Protein AF-0000000083614217 (afdb_homodimer)

pLDDT: mean 90.13, std 19.85, range [20.89, 98.94]

Sequence (734 aa):
MIKRTLIGIISTISIAALFMFIQVQDNTVQGKTKENEKLQFNENGKYKIVQFNDTQDDEEIDPRTIELMNAVLDEQQPDLVIVNGDVINGDMETAEEVKQAMDNVIQPMEERGIHWAVTFGNHDEDHTEKTGIDEEDMLNYYMSFEHNVNKADSKDITGTGNANVAIKNSKGNAPAFNVWLFDSGRYAPEEIAGQDFEGYHTWDWIKQDQIQWYTETSEKLEQTAGYKVPSLAFMHIPLPEFEYMWYGSPYGGTEESHQLAVERHNITGERNECICTGPFNSGLFSAMLDRGDVKGVFSGHDHINTFVGNYYGIMLGYAGSTGFGTYGLGGEEDHKLRGARVFHLDENAEGVVVDTEMVFAKDYGIQMIKRTLIGIISTISIAALFMFIQVQDNTVQGKTKENEKLQFNENGKYKIVQFNDTQDDEEIDPRTIELMNAVLDEQQPDLVIVNGDVINGDMETAEEVKQAMDNVIQPMEERGIHWAVTFGNHDEDHTEKTGIDEEDMLNYYMSFEHNVNKADSKDITGTGNANVAIKNSKGNAPAFNVWLFDSGRYAPEEIAGQDFEGYHTWDWIKQDQIQWYTETSEKLEQTAGYKVPSLAFMHIPLPEFEYMWYGSPYGGTEESHQLAVERHNITGERNECICTGPFNSGLFSAMLDRGDVKGVFSGHDHINTFVGNYYGIMLGYAGSTGFGTYGLGGEEDHKLRGARVFHLDENAEGVVVDTEMVFAKDYGIQ

Foldseek 3Di:
DPPPDPPPPPPPPPPPPPPPPPPPPPPPLWQPQPPPPAAAQALQQKFKEWEAEQLAEWLPADVLLLVQLLVCCVVVVGQEYEYFENQYAQPDQEPVRLVSSNCSRCVSCLVSLHAYEYEYEQGNCNNCVRHVAGQQNVRSVQSHGHRYDFGADDPPAPDTRFDKGFHYYNPDRQGQEMETEDHQAHWADQDDPPHGQVVAFTTGGHAPSSLVVVLVVQVVSCVRRVHRHAYEYGHAQFALVVQCLQQVHSPDHDPVSNVVSCVVWVKDWDDDDDSRHHRDGNCSVVSCVVSVRYQEYEYHNDQETAMWTHDPRYIYGYQHHSHPVDFAPDDPCGQVRHWMKMWMWGSVDVSIDIDMDTDGSVVVVRD/DPDDDPPPPPPPPPPPPPPPPPPPPPPVPWQPQPPPPFAAQALQQKFKEWEAEQLAEWLPADVLLLVQLLVCCVVVVGQEYEYFENQYAQPDQEPVRLVSSNCSRCVSCLVSLHAYEYEYEQGNCNNCVRHVAGPQNVRSVQSNGHRYDFGADDPPAPDTRFDKGFHYYNPDRQGQEMETGDHQAHWADQDDPPHGQVVAFTTGGHAPSSLVVVLVVQVVSCVRRVHRHAYEYGHAQFALVVQCLQQVHSPDHDPVSNVVSCVVWVKDWDDDDDSRHHRDGNCSVVSCVVSVRYQEYEYHNDQETAMWTHDPRYIYGYQHHSHPVDFAPDDPCGQVRHWMKMWMWGSVDVSIDIDMDTDGSVVVVRD

Nearest PDB structures (foldseek):
  2nxf-assembly1_A  TM=5.587E-01  e=1.194E-08  Danio rerio
  7dog-assembly1_B  TM=5.500E-01  e=2.147E-07  Staphylococcus aureus subsp. aureus Mu50
  7omi-assembly2_BBB  TM=3.615E-01  e=1.766E-02  Bacteroides salyersiae
  4ep4-assembly1_B  TM=6.302E-01  e=6.158E-01  Thermus thermophilus HB8
  3bww-assembly1_A  TM=5.606E-01  e=7.377E-01  Histophilus somni 129PT

InterPro domains:
  IPR004843 Calcineurin-like, phosphoesterase domain [PF00149] (48-304)
  IPR029052 Metallo-dependent phosphatase-like [G3DSA:3.60.21.10] (46-352)
  IPR029052 Metallo-dependent phosphatase-like [SSF56300] (44-353)

Organism: NCBI:txid2304605

Structure (mmCIF, N/CA/C/O backbone):
data_AF-0000000083614217-model_v1
#
loop_
_entity.id
_entity.type
_entity.pdbx_description
1 polymer Phosphoesterase
#
loop_
_atom_site.group_PDB
_atom_site.id
_atom_site.type_symbol
_atom_site.label_atom_id
_atom_site.label_alt_id
_atom_site.label_comp_id
_atom_site.label_asym_id
_atom_site.label_entity_id
_atom_site.label_seq_id
_atom_site.pdbx_PDB_ins_code
_atom_site.Cartn_x
_atom_site.Cartn_y
_atom_site.Cartn_z
_atom_site.occupancy
_atom_site.B_iso_or_equiv
_atom_site.auth_seq_id
_atom_site.auth_comp_id
_atom_site.auth_asym_id
_atom_site.auth_atom_id
_atom_site.pdbx_PDB_model_num
ATOM 1 N N . MET A 1 1 ? 29.281 49.812 -70.75 1 25.52 1 MET A N 1
ATOM 2 C CA . MET A 1 1 ? 29.391 49.312 -69.375 1 25.52 1 MET A CA 1
ATOM 3 C C . MET A 1 1 ? 28.047 48.781 -68.875 1 25.52 1 MET A C 1
ATOM 5 O O . MET A 1 1 ? 27.109 49.531 -68.625 1 25.52 1 MET A O 1
ATOM 9 N N . ILE A 1 2 ? 27.688 47.438 -69.312 1 20.89 2 ILE A N 1
ATOM 10 C CA . ILE A 1 2 ? 26.484 46.625 -69.5 1 20.89 2 ILE A CA 1
ATOM 11 C C . ILE A 1 2 ? 25.891 46.25 -68.125 1 20.89 2 ILE A C 1
ATOM 13 O O . ILE A 1 2 ? 26.562 45.594 -67.312 1 20.89 2 ILE A O 1
ATOM 17 N N . LYS A 1 3 ? 24.891 47 -67.625 1 25.97 3 LYS A N 1
ATOM 18 C CA . LYS A 1 3 ? 23.984 47.031 -66.438 1 25.97 3 LYS A CA 1
ATOM 19 C C . LYS A 1 3 ? 23.219 45.719 -66.312 1 25.97 3 LYS A C 1
ATOM 21 O O . LYS A 1 3 ? 22.031 45.625 -66.625 1 25.97 3 LYS A O 1
ATOM 26 N N . ARG A 1 4 ? 23.828 44.5 -66.938 1 25.45 4 ARG A N 1
ATOM 27 C CA . ARG A 1 4 ? 22.953 43.344 -67.062 1 25.45 4 ARG A CA 1
ATOM 28 C C . ARG A 1 4 ? 22.328 42.969 -65.75 1 25.45 4 ARG A C 1
ATOM 30 O O . ARG A 1 4 ? 22.984 43.062 -64.688 1 25.45 4 ARG A O 1
ATOM 37 N N . THR A 1 5 ? 20.984 42.875 -65.625 1 24.3 5 THR A N 1
ATOM 38 C CA . THR A 1 5 ? 19.812 42.625 -64.812 1 24.3 5 THR A CA 1
ATOM 39 C C . THR A 1 5 ? 19.859 41.219 -64.188 1 24.3 5 THR A C 1
ATOM 41 O O . THR A 1 5 ? 19.766 40.25 -64.938 1 24.3 5 THR A O 1
ATOM 44 N N . LEU A 1 6 ? 20.812 40.812 -63.312 1 27.02 6 LEU A N 1
ATOM 45 C CA . LEU A 1 6 ? 20.953 39.469 -62.75 1 27.02 6 LEU A CA 1
ATOM 46 C C . LEU A 1 6 ? 19.688 39.062 -62 1 27.02 6 LEU A C 1
ATOM 48 O O . LEU A 1 6 ? 19.328 39.688 -61 1 27.02 6 LEU A O 1
ATOM 52 N N . ILE A 1 7 ? 18.594 38.781 -62.781 1 27.42 7 ILE A N 1
ATOM 53 C CA . ILE A 1 7 ? 17.344 38.281 -62.219 1 27.42 7 ILE A CA 1
ATOM 54 C C . ILE A 1 7 ? 17.625 37.062 -61.344 1 27.42 7 ILE A C 1
ATOM 56 O O . ILE A 1 7 ? 18.156 36.062 -61.844 1 27.42 7 ILE A O 1
ATOM 60 N N . GLY A 1 8 ? 18.031 37.188 -60.062 1 27.59 8 GLY A N 1
ATOM 61 C CA . GLY A 1 8 ? 18.266 36.156 -59.094 1 27.59 8 GLY A CA 1
ATOM 62 C C . GLY A 1 8 ? 17.109 35.188 -58.938 1 27.59 8 GLY A C 1
ATOM 63 O O . GLY A 1 8 ? 15.977 35.594 -58.656 1 27.59 8 GLY A O 1
ATOM 64 N N . ILE A 1 9 ? 16.969 34.125 -59.812 1 29.28 9 ILE A N 1
ATOM 65 C CA . ILE A 1 9 ? 15.992 33.062 -59.812 1 29.28 9 ILE A CA 1
ATOM 66 C C . ILE A 1 9 ? 15.984 32.406 -58.438 1 29.28 9 ILE A C 1
ATOM 68 O O . ILE A 1 9 ? 17 31.875 -57.969 1 29.28 9 ILE A O 1
ATOM 72 N N . ILE A 1 10 ? 15.25 32.906 -57.438 1 30.47 10 ILE A N 1
ATOM 73 C CA . ILE A 1 10 ? 15.031 32.344 -56.125 1 30.47 10 ILE A CA 1
ATOM 74 C C . ILE A 1 10 ? 14.359 30.969 -56.25 1 30.47 10 ILE A C 1
ATOM 76 O O . ILE A 1 10 ? 13.242 30.875 -56.781 1 30.47 10 ILE A O 1
ATOM 80 N N . SER A 1 11 ? 15.133 29.938 -56.75 1 28.14 11 SER A N 1
ATOM 81 C CA . SER A 1 11 ? 14.594 28.594 -56.812 1 28.14 11 SER A CA 1
ATOM 82 C C . SER A 1 11 ? 14.023 28.141 -55.469 1 28.14 11 SER A C 1
ATOM 84 O O . SER A 1 11 ? 14.664 28.297 -54.438 1 28.14 11 SER A O 1
ATOM 86 N N . THR A 1 12 ? 12.719 28.266 -55.312 1 31.09 12 THR A N 1
ATOM 87 C CA . THR A 1 12 ? 11.922 27.734 -54.188 1 31.09 12 THR A CA 1
ATOM 88 C C . THR A 1 12 ? 12.172 26.234 -54.031 1 31.09 12 THR A C 1
ATOM 90 O O . THR A 1 12 ? 11.883 25.438 -54.906 1 31.09 12 THR A O 1
ATOM 93 N N . ILE A 1 13 ? 13.32 25.797 -53.5 1 31.16 13 ILE A N 1
ATOM 94 C CA . ILE A 1 13 ? 13.555 24.406 -53.125 1 31.16 13 ILE A CA 1
ATOM 95 C C . ILE A 1 13 ? 12.43 23.922 -52.219 1 31.16 13 ILE A C 1
ATOM 97 O O . ILE A 1 13 ? 12.219 24.469 -51.125 1 31.16 13 ILE A O 1
ATOM 101 N N . SER A 1 14 ? 11.305 23.547 -52.781 1 28.27 14 SER A N 1
ATOM 102 C CA . SER A 1 14 ? 10.273 22.844 -52.031 1 28.27 14 SER A CA 1
ATOM 103 C C . SER A 1 14 ? 10.852 21.641 -51.312 1 28.27 14 SER A C 1
ATOM 105 O O . SER A 1 14 ? 11.438 20.75 -51.938 1 28.27 14 SER A O 1
ATOM 107 N N . ILE A 1 15 ? 11.375 21.781 -50.125 1 31.44 15 ILE A N 1
ATOM 108 C CA . ILE A 1 15 ? 11.781 20.719 -49.219 1 31.44 15 ILE A CA 1
ATOM 109 C C . ILE A 1 15 ? 10.633 19.719 -49.062 1 31.44 15 ILE A C 1
ATOM 111 O O . ILE A 1 15 ? 9.578 20.047 -48.531 1 31.44 15 ILE A O 1
ATOM 115 N N . ALA A 1 16 ? 10.336 18.906 -50.094 1 30.58 16 ALA A N 1
ATOM 116 C CA . ALA A 1 16 ? 9.5 17.734 -49.875 1 30.58 16 ALA A CA 1
ATOM 117 C C . ALA A 1 16 ? 9.984 16.953 -48.656 1 30.58 16 ALA A C 1
ATOM 119 O O . ALA A 1 16 ? 11.094 16.422 -48.656 1 30.58 16 ALA A O 1
ATOM 120 N N . ALA A 1 17 ? 9.68 17.422 -47.469 1 29.47 17 ALA A N 1
ATOM 121 C CA . ALA A 1 17 ? 9.812 16.641 -46.25 1 29.47 17 ALA A CA 1
ATOM 122 C C . ALA A 1 17 ? 9.266 15.227 -46.438 1 29.47 17 ALA A C 1
ATOM 124 O O . ALA A 1 17 ? 8.055 15.047 -46.625 1 29.47 17 ALA A O 1
ATOM 125 N N . LEU A 1 18 ? 9.992 14.383 -47.125 1 30.25 18 LEU A N 1
ATOM 126 C CA . LEU A 1 18 ? 9.711 12.953 -47.031 1 30.25 18 LEU A CA 1
ATOM 127 C C . LEU A 1 18 ? 9.5 12.539 -45.594 1 30.25 18 LEU A C 1
ATOM 129 O O . LEU A 1 18 ? 10.422 12.609 -44.781 1 30.25 18 LEU A O 1
ATOM 133 N N . PHE A 1 19 ? 8.328 12.82 -45.094 1 31.75 19 PHE A N 1
ATOM 134 C CA . PHE A 1 19 ? 7.871 12.133 -43.875 1 31.75 19 PHE A CA 1
ATOM 135 C C . PHE A 1 19 ? 8.078 10.625 -44 1 31.75 19 PHE A C 1
ATOM 137 O O . PHE A 1 19 ? 7.348 9.953 -44.75 1 31.75 19 PHE A O 1
ATOM 144 N N . MET A 1 20 ? 9.352 10.211 -44.062 1 29.11 20 MET A N 1
ATOM 145 C CA . MET A 1 20 ? 9.539 8.781 -43.812 1 29.11 20 MET A CA 1
ATOM 146 C C . MET A 1 20 ? 8.758 8.336 -42.594 1 29.11 20 MET A C 1
ATOM 148 O O . MET A 1 20 ? 9.078 8.727 -41.469 1 29.11 20 MET A O 1
ATOM 152 N N . PHE A 1 21 ? 7.492 8.07 -42.781 1 30.77 21 PHE A N 1
ATOM 153 C CA . PHE A 1 21 ? 6.766 7.242 -41.812 1 30.77 21 PHE A CA 1
ATOM 154 C C . PHE A 1 21 ? 7.586 6.016 -41.438 1 30.77 21 PHE A C 1
ATOM 156 O O . PHE A 1 21 ? 7.781 5.113 -42.25 1 30.77 21 PHE A O 1
ATOM 163 N N . ILE A 1 22 ? 8.625 6.203 -40.688 1 30.98 22 ILE A N 1
ATOM 164 C CA . ILE A 1 22 ? 9.164 5.02 -40.031 1 30.98 22 ILE A CA 1
ATOM 165 C C . ILE A 1 22 ? 8.031 4.23 -39.375 1 30.98 22 ILE A C 1
ATOM 167 O O . ILE A 1 22 ? 7.395 4.707 -38.438 1 30.98 22 ILE A O 1
ATOM 171 N N . GLN A 1 23 ? 7.363 3.445 -40.188 1 27.12 23 GLN A N 1
ATOM 172 C CA . GLN A 1 23 ? 6.582 2.369 -39.562 1 27.12 23 GLN A CA 1
ATOM 173 C C . GLN A 1 23 ? 7.395 1.626 -38.5 1 27.12 23 GLN A C 1
ATOM 175 O O . GLN A 1 23 ? 8.344 0.91 -38.844 1 27.12 23 GLN A O 1
ATOM 180 N N . VAL A 1 24 ? 7.539 2.217 -37.406 1 32.12 24 VAL A N 1
ATOM 181 C CA . VAL A 1 24 ? 7.961 1.354 -36.281 1 32.12 24 VAL A CA 1
ATOM 182 C C . VAL A 1 24 ? 7.137 0.068 -36.312 1 32.12 24 VAL A C 1
ATOM 184 O O . VAL A 1 24 ? 5.922 0.1 -36.094 1 32.12 24 VAL A O 1
ATOM 187 N N . GLN A 1 25 ? 7.574 -0.833 -37.188 1 27.75 25 GLN A N 1
ATOM 188 C CA . GLN A 1 25 ? 7.023 -2.176 -37.031 1 27.75 25 GLN A CA 1
ATOM 189 C C . GLN A 1 25 ? 7.07 -2.627 -35.562 1 27.75 25 GLN A C 1
ATOM 191 O O . GLN A 1 25 ? 8.148 -2.773 -35 1 27.75 25 GLN A O 1
ATOM 196 N N . ASP A 1 26 ? 6.125 -2.191 -34.812 1 30.48 26 ASP A N 1
ATOM 197 C CA . ASP A 1 26 ? 5.902 -2.807 -33.531 1 30.48 26 ASP A CA 1
ATOM 198 C C . ASP A 1 26 ? 5.934 -4.332 -33.625 1 30.48 26 ASP A C 1
ATOM 200 O O . ASP A 1 26 ? 5 -4.945 -34.156 1 30.48 26 ASP A O 1
ATOM 204 N N . ASN A 1 27 ? 7.082 -4.859 -33.969 1 31.89 27 ASN A N 1
ATOM 205 C CA . ASN A 1 27 ? 7.289 -6.301 -33.906 1 31.89 27 ASN A CA 1
ATOM 206 C C . ASN A 1 27 ? 6.82 -6.887 -32.594 1 31.89 27 ASN A C 1
ATOM 208 O O . ASN A 1 27 ? 7.641 -7.23 -31.734 1 31.89 27 ASN A O 1
ATOM 212 N N . THR A 1 28 ? 5.883 -6.336 -31.938 1 34.38 28 THR A N 1
ATOM 213 C CA . THR A 1 28 ? 5.395 -7.027 -30.75 1 34.38 28 THR A CA 1
ATOM 214 C C . THR A 1 28 ? 4.883 -8.422 -31.109 1 34.38 28 THR A C 1
ATOM 216 O O . THR A 1 28 ? 3.994 -8.562 -31.953 1 34.38 28 THR A O 1
ATOM 219 N N . VAL A 1 29 ? 5.723 -9.469 -30.969 1 35.03 29 VAL A N 1
ATOM 220 C CA . VAL A 1 29 ? 5.316 -10.859 -31.141 1 35.03 29 VAL A CA 1
ATOM 221 C C . VAL A 1 29 ? 3.953 -11.078 -30.484 1 35.03 29 VAL A C 1
ATOM 223 O O . VAL A 1 29 ? 3.764 -10.773 -29.297 1 35.03 29 VAL A O 1
ATOM 226 N N . GLN A 1 30 ? 2.881 -11.016 -31.203 1 41.16 30 GLN A N 1
ATOM 227 C CA . GLN A 1 30 ? 1.583 -11.469 -30.719 1 41.16 30 GLN A CA 1
ATOM 228 C C . GLN A 1 30 ? 1.585 -12.969 -30.453 1 41.16 30 GLN A C 1
ATOM 230 O O . GLN A 1 30 ? 2.184 -13.734 -31.219 1 41.16 30 GLN A O 1
ATOM 235 N N . GLY A 1 31 ? 1.601 -13.383 -29.281 1 43.53 31 GLY A N 1
ATOM 236 C CA . GLY A 1 31 ? 1.462 -14.805 -29.047 1 43.53 31 GLY A CA 1
ATOM 237 C C . GLY A 1 31 ? 0.616 -15.508 -30.094 1 43.53 31 GLY A C 1
ATOM 238 O O . GLY A 1 31 ? -0.284 -14.906 -30.672 1 43.53 31 GLY A O 1
ATOM 239 N N . LYS A 1 32 ? 1.201 -16.469 -30.734 1 44.12 32 LYS A N 1
ATOM 240 C CA . LYS A 1 32 ? 0.489 -17.281 -31.719 1 44.12 32 LYS A CA 1
ATOM 241 C C . LYS A 1 32 ? -0.855 -17.75 -31.156 1 44.12 32 LYS A C 1
ATOM 243 O O . LYS A 1 32 ? -1.496 -18.641 -31.734 1 44.12 32 LYS A O 1
ATOM 248 N N . THR A 1 33 ? -1.055 -17.406 -29.844 1 44.03 33 THR A N 1
ATOM 249 C CA . THR A 1 33 ? -2.379 -17.938 -29.531 1 44.03 33 THR A CA 1
ATOM 250 C C . THR A 1 33 ? -3.375 -17.578 -30.625 1 44.03 33 THR A C 1
ATOM 252 O O . THR A 1 33 ? -3.473 -16.422 -31.047 1 44.03 33 THR A O 1
ATOM 255 N N . LYS A 1 34 ? -3.6 -18.438 -31.422 1 40.62 34 LYS A N 1
ATOM 256 C CA . LYS A 1 34 ? -4.809 -18.281 -32.219 1 40.62 34 LYS A CA 1
ATOM 257 C C . LYS A 1 34 ? -5.832 -17.406 -31.5 1 40.62 34 LYS A C 1
ATOM 259 O O . LYS A 1 34 ? -6.102 -17.609 -30.312 1 40.62 34 LYS A O 1
ATOM 264 N N . GLU A 1 35 ? -5.895 -16.281 -31.75 1 42.44 35 GLU A N 1
ATOM 265 C CA . GLU A 1 35 ? -6.805 -15.258 -31.234 1 42.44 35 GLU A CA 1
ATOM 266 C C . GLU A 1 35 ? -7.922 -15.898 -30.406 1 42.44 35 GLU A C 1
ATOM 268 O O . GLU A 1 35 ? -8.344 -15.344 -29.391 1 42.44 35 GLU A O 1
ATOM 273 N N . ASN A 1 36 ? -8.695 -16.938 -31 1 42.91 36 ASN A N 1
ATOM 274 C CA . ASN A 1 36 ? -10.109 -17.25 -30.797 1 42.91 36 ASN A CA 1
ATOM 275 C C . ASN A 1 36 ? -10.32 -18.219 -29.641 1 42.91 36 ASN A C 1
ATOM 277 O O . ASN A 1 36 ? -11.445 -18.625 -29.359 1 42.91 36 ASN A O 1
ATOM 281 N N . GLU A 1 37 ? -9.352 -19.141 -29.312 1 55.16 37 GLU A N 1
ATOM 282 C CA . GLU A 1 37 ? -10.008 -20.094 -28.422 1 55.16 37 GLU A CA 1
ATOM 283 C C . GLU A 1 37 ? -10.242 -19.5 -27.047 1 55.16 37 GLU A C 1
ATOM 285 O O . GLU A 1 37 ? -9.289 -19.203 -26.312 1 55.16 37 GLU A O 1
ATOM 290 N N . LYS A 1 38 ? -11.422 -18.734 -26.812 1 74.31 38 LYS A N 1
ATOM 291 C CA . LYS A 1 38 ? -12.016 -17.938 -25.75 1 74.31 38 LYS A CA 1
ATOM 292 C C . LYS A 1 38 ? -12.32 -18.781 -24.531 1 74.31 38 LYS A C 1
ATOM 294 O O . LYS A 1 38 ? -12.93 -19.859 -24.641 1 74.31 38 LYS A O 1
ATOM 299 N N . LEU A 1 39 ? -11.445 -18.672 -23.5 1 94.62 39 LEU A N 1
ATOM 300 C CA . LEU A 1 39 ? -11.766 -19.297 -22.219 1 94.62 39 LEU A CA 1
ATOM 301 C C . LEU A 1 39 ? -13.227 -19.047 -21.844 1 94.62 39 LEU A C 1
ATOM 303 O O . LEU A 1 39 ? -13.695 -17.906 -21.891 1 94.62 39 LEU A O 1
ATOM 307 N N . GLN A 1 40 ? -13.859 -20.219 -21.625 1 96.19 40 GLN A N 1
ATOM 308 C CA . GLN A 1 40 ? -15.297 -20.109 -21.391 1 96.19 40 GLN A CA 1
ATOM 309 C C . GLN A 1 40 ? -15.781 -21.156 -20.406 1 96.19 40 GLN A C 1
ATOM 311 O O . GLN A 1 40 ? -15.352 -22.312 -20.453 1 96.19 40 GLN A O 1
ATOM 316 N N . PHE A 1 41 ? -16.688 -20.688 -19.562 1 97.31 41 PHE A N 1
ATOM 317 C CA . PHE A 1 41 ? -17.344 -21.672 -18.703 1 97.31 41 PHE A CA 1
ATOM 318 C C . PHE A 1 41 ? -18.047 -22.734 -19.547 1 97.31 41 PHE A C 1
ATOM 320 O O . PHE A 1 41 ? -18.562 -22.453 -20.625 1 97.31 41 PHE A O 1
ATOM 327 N N . ASN A 1 42 ? -18.125 -23.938 -18.984 1 95.88 42 ASN A N 1
ATOM 328 C CA . ASN A 1 42 ? -18.812 -24.984 -19.734 1 95.88 42 ASN A CA 1
ATOM 329 C C . ASN A 1 42 ? -20.328 -24.828 -19.672 1 95.88 42 ASN A C 1
ATOM 331 O O . ASN A 1 42 ? -20.828 -23.891 -19.047 1 95.88 42 ASN A O 1
ATOM 335 N N . GLU A 1 43 ? -20.969 -25.719 -20.281 1 94.94 43 GLU A N 1
ATOM 336 C CA . GLU A 1 43 ? -22.406 -25.594 -20.453 1 94.94 43 GLU A CA 1
ATOM 337 C C . GLU A 1 43 ? -23.141 -25.625 -19.109 1 94.94 43 GLU A C 1
ATOM 339 O O . GLU A 1 43 ? -24.234 -25.078 -18.984 1 94.94 43 GLU A O 1
ATOM 344 N N . ASN A 1 44 ? -22.516 -26.203 -18.094 1 95.94 44 ASN A N 1
ATOM 345 C CA . ASN A 1 44 ? -23.109 -26.297 -16.766 1 95.94 44 ASN A CA 1
ATOM 346 C C . ASN A 1 44 ? -22.734 -25.109 -15.883 1 95.94 44 ASN A C 1
ATOM 348 O O . ASN A 1 44 ? -23.094 -25.047 -14.711 1 95.94 44 ASN A O 1
ATOM 352 N N . GLY A 1 45 ? -21.953 -24.203 -16.469 1 96.75 45 GLY A N 1
ATOM 353 C CA . GLY A 1 45 ? -21.531 -23.016 -15.734 1 96.75 45 GLY A CA 1
ATOM 354 C C . GLY A 1 45 ? -20.375 -23.281 -14.789 1 96.75 45 GLY A C 1
ATOM 355 O O . GLY A 1 45 ? -20.203 -22.562 -13.797 1 96.75 45 GLY A O 1
ATOM 356 N N . LYS A 1 46 ? -19.641 -24.312 -15.031 1 97.56 46 LYS A N 1
ATOM 357 C CA . LYS A 1 46 ? -18.5 -24.672 -14.18 1 97.56 46 LYS A CA 1
ATOM 358 C C . LYS A 1 46 ? -17.172 -24.406 -14.875 1 97.56 46 LYS A C 1
ATOM 360 O O . LYS A 1 46 ? -17.109 -24.406 -16.109 1 97.56 46 LYS A O 1
ATOM 365 N N . TYR A 1 47 ? -16.219 -24.125 -14.172 1 98 47 TYR A N 1
ATOM 366 C CA . TYR A 1 47 ? -14.852 -23.906 -14.648 1 98 47 TYR A CA 1
ATOM 367 C C . TYR A 1 47 ? -13.836 -24.297 -13.586 1 98 47 TYR A C 1
ATOM 369 O O . TYR A 1 47 ? -14.031 -24.047 -12.398 1 98 47 TYR A O 1
ATOM 377 N N . LYS A 1 48 ? -12.836 -24.984 -13.977 1 98.5 48 LYS A N 1
ATOM 378 C CA . LYS A 1 48 ? -11.836 -25.469 -13.016 1 98.5 48 LYS A CA 1
ATOM 379 C C . LYS A 1 48 ? -10.445 -24.953 -13.375 1 98.5 48 LYS A C 1
ATOM 381 O O . LYS A 1 48 ? -10.023 -25.047 -14.523 1 98.5 48 LYS A O 1
ATOM 386 N N . ILE A 1 49 ? -9.75 -24.375 -12.328 1 98.75 49 ILE A N 1
ATOM 387 C CA . ILE A 1 49 ? -8.383 -23.906 -12.477 1 98.75 49 ILE A CA 1
ATOM 388 C C . ILE A 1 49 ? -7.453 -24.688 -11.555 1 98.75 49 ILE A C 1
ATOM 390 O O . ILE A 1 49 ? -7.812 -25 -10.414 1 98.75 49 ILE A O 1
ATOM 394 N N . VAL A 1 50 ? -6.289 -25.047 -12.047 1 98.88 50 VAL A N 1
ATOM 395 C CA . VAL A 1 50 ? -5.258 -25.656 -11.211 1 98.88 50 VAL A CA 1
ATOM 396 C C . VAL A 1 50 ? -4.027 -24.734 -11.172 1 98.88 50 VAL A C 1
ATOM 398 O O . VAL A 1 50 ? -3.619 -24.188 -12.195 1 98.88 50 VAL A O 1
ATOM 401 N N . GLN A 1 51 ? -3.512 -24.547 -10 1 98.94 51 GLN A N 1
ATOM 402 C CA . GLN A 1 51 ? -2.266 -23.828 -9.797 1 98.94 51 GLN A CA 1
ATOM 403 C C . GLN A 1 51 ? -1.114 -24.781 -9.492 1 98.94 51 GLN A C 1
ATOM 405 O O . GLN A 1 51 ? -1.196 -25.578 -8.555 1 98.94 51 GLN A O 1
ATOM 410 N N . PHE A 1 52 ? -0.096 -24.719 -10.297 1 98.88 52 PHE A N 1
ATOM 411 C CA . PHE A 1 52 ? 1.226 -25.25 -9.969 1 98.88 52 PHE A CA 1
ATOM 412 C C . PHE A 1 52 ? 2.201 -24.109 -9.695 1 98.88 52 PHE A C 1
ATOM 414 O O . PHE A 1 52 ? 2.064 -23.016 -10.25 1 98.88 52 PHE A O 1
ATOM 421 N N . ASN A 1 53 ? 3.135 -24.281 -8.805 1 98.44 53 ASN A N 1
ATOM 422 C CA . ASN A 1 53 ? 4.203 -23.312 -8.617 1 98.44 53 ASN A CA 1
ATOM 423 C C . ASN A 1 53 ? 5.469 -23.969 -8.07 1 98.44 53 ASN A C 1
ATOM 425 O O . ASN A 1 53 ? 5.422 -25.078 -7.566 1 98.44 53 ASN A O 1
ATOM 429 N N . ASP A 1 54 ? 6.598 -23.312 -8.289 1 98.75 54 ASP A N 1
ATOM 430 C CA . ASP A 1 54 ? 7.887 -23.703 -7.73 1 98.75 54 ASP A CA 1
ATOM 431 C C . ASP A 1 54 ? 8.297 -25.094 -8.188 1 98.75 54 ASP A C 1
ATOM 433 O O . ASP A 1 54 ? 8.742 -25.922 -7.387 1 98.75 54 ASP A O 1
ATOM 437 N N . THR A 1 55 ? 7.922 -25.359 -9.453 1 98.75 55 THR A N 1
ATOM 438 C CA . THR A 1 55 ? 8.555 -26.531 -10.055 1 98.75 55 THR A CA 1
ATOM 439 C C . THR A 1 55 ? 10.078 -26.406 -10.008 1 98.75 55 THR A C 1
ATOM 441 O O . THR A 1 55 ? 10.773 -27.344 -9.648 1 98.75 55 THR A O 1
ATOM 444 N N . GLN A 1 56 ? 10.633 -25.266 -10.344 1 98.06 56 GLN A N 1
ATOM 445 C CA . GLN A 1 56 ? 11.938 -24.703 -10.016 1 98.06 56 GLN A CA 1
ATOM 446 C C . GLN A 1 56 ? 13.047 -25.734 -10.18 1 98.06 56 GLN A C 1
ATOM 448 O O . GLN A 1 56 ? 13.797 -26 -9.242 1 98.06 56 GLN A O 1
ATOM 453 N N . ASP A 1 57 ? 13.195 -26.234 -11.32 1 97.81 57 ASP A N 1
ATOM 454 C CA . ASP A 1 57 ? 14.25 -27.188 -11.648 1 97.81 57 ASP A CA 1
ATOM 455 C C . ASP A 1 57 ? 14.898 -26.859 -12.992 1 97.81 57 ASP A C 1
ATOM 457 O O . ASP A 1 57 ? 14.539 -25.859 -13.625 1 97.81 57 ASP A O 1
ATOM 461 N N . ASP A 1 58 ? 15.922 -27.641 -13.383 1 97.94 58 ASP A N 1
ATOM 462 C CA . ASP A 1 58 ? 16.656 -27.406 -14.625 1 97.94 58 ASP A CA 1
ATOM 463 C C . ASP A 1 58 ? 16.25 -28.391 -15.711 1 97.94 58 ASP A C 1
ATOM 465 O O . ASP A 1 58 ? 15.133 -28.922 -15.68 1 97.94 58 ASP A O 1
ATOM 469 N N . GLU A 1 59 ? 17 -28.578 -16.75 1 97.75 59 GLU A N 1
ATOM 470 C CA . GLU A 1 59 ? 16.688 -29.422 -17.906 1 97.75 59 GLU A CA 1
ATOM 471 C C . GLU A 1 59 ? 16.531 -30.875 -17.5 1 97.75 59 GLU A C 1
ATOM 473 O O . GLU A 1 59 ? 15.891 -31.656 -18.219 1 97.75 59 GLU A O 1
ATOM 478 N N . GLU A 1 60 ? 17.172 -31.219 -16.406 1 98.06 60 GLU A N 1
ATOM 479 C CA . GLU A 1 60 ? 17.031 -32.562 -15.859 1 98.06 60 GLU A CA 1
ATOM 480 C C . GLU A 1 60 ? 16.109 -32.562 -14.648 1 98.06 60 GLU A C 1
ATOM 482 O O . GLU A 1 60 ? 16.516 -32.938 -13.547 1 98.06 60 GLU A O 1
ATOM 487 N N . ILE A 1 61 ? 14.906 -32.281 -14.859 1 98 61 ILE A N 1
ATOM 488 C CA . ILE A 1 61 ? 13.898 -32.094 -13.82 1 98 61 ILE A CA 1
ATOM 489 C C . ILE A 1 61 ? 13.664 -33.406 -13.094 1 98 61 ILE A C 1
ATOM 491 O O . ILE A 1 61 ? 13.703 -34.469 -13.703 1 98 61 ILE A O 1
ATOM 495 N N . ASP A 1 62 ? 13.453 -33.344 -11.766 1 98.31 62 ASP A N 1
ATOM 496 C CA . ASP A 1 62 ? 13.031 -34.531 -11.016 1 98.31 62 ASP A CA 1
ATOM 497 C C . ASP A 1 62 ? 11.766 -35.125 -11.609 1 98.31 62 ASP A C 1
ATOM 499 O O . ASP A 1 62 ? 10.734 -34.469 -11.688 1 98.31 62 ASP A O 1
ATOM 503 N N . PRO A 1 63 ? 11.789 -36.406 -12.023 1 98.12 63 PRO A N 1
ATOM 504 C CA . PRO A 1 63 ? 10.633 -37 -12.695 1 98.12 63 PRO A CA 1
ATOM 505 C C . PRO A 1 63 ? 9.383 -37 -11.812 1 98.12 63 PRO A C 1
ATOM 507 O O . PRO A 1 63 ? 8.258 -37.031 -12.328 1 98.12 63 PRO A O 1
ATOM 510 N N . ARG A 1 64 ? 9.5 -36.938 -10.5 1 98.62 64 ARG A N 1
ATOM 511 C CA . ARG A 1 64 ? 8.359 -36.938 -9.594 1 98.62 64 ARG A CA 1
ATOM 512 C C . ARG A 1 64 ? 7.523 -35.656 -9.773 1 98.62 64 ARG A C 1
ATOM 514 O O . ARG A 1 64 ? 6.309 -35.688 -9.562 1 98.62 64 ARG A O 1
ATOM 521 N N . THR A 1 65 ? 8.25 -34.562 -10.125 1 98.75 65 THR A N 1
ATOM 522 C CA . THR A 1 65 ? 7.531 -33.344 -10.414 1 98.75 65 THR A CA 1
ATOM 523 C C . THR A 1 65 ? 6.566 -33.531 -11.578 1 98.75 65 THR A C 1
ATOM 525 O O . THR A 1 65 ? 5.391 -33.156 -11.484 1 98.75 65 THR A O 1
ATOM 528 N N . ILE A 1 66 ? 7.027 -34.156 -12.625 1 98.69 66 ILE A N 1
ATOM 529 C CA . ILE A 1 66 ? 6.223 -34.406 -13.82 1 98.69 66 ILE A CA 1
ATOM 530 C C . ILE A 1 66 ? 5.133 -35.406 -13.516 1 98.69 66 ILE A C 1
ATOM 532 O O . ILE A 1 66 ? 3.998 -35.281 -13.977 1 98.69 66 ILE A O 1
ATOM 536 N N . GLU A 1 67 ? 5.473 -36.406 -12.727 1 98.62 67 GLU A N 1
ATOM 537 C CA . GLU A 1 67 ? 4.488 -37.406 -12.305 1 98.62 67 GLU A CA 1
ATOM 538 C C . GLU A 1 67 ? 3.334 -36.75 -11.547 1 98.62 67 GLU A C 1
ATOM 540 O O . GLU A 1 67 ? 2.168 -37.062 -11.781 1 98.62 67 GLU A O 1
ATOM 545 N N . LEU A 1 68 ? 3.662 -35.875 -10.633 1 98.69 68 LEU A N 1
ATOM 546 C CA . LEU A 1 68 ? 2.641 -35.188 -9.875 1 98.69 68 LEU A CA 1
ATOM 547 C C . LEU A 1 68 ? 1.757 -34.344 -10.797 1 98.69 68 LEU A C 1
ATOM 549 O O . LEU A 1 68 ? 0.528 -34.406 -10.695 1 98.69 68 LEU A O 1
ATOM 553 N N . MET A 1 69 ? 2.398 -33.562 -11.688 1 98.88 69 MET A N 1
ATOM 554 C CA . MET A 1 69 ? 1.619 -32.75 -12.617 1 98.88 69 MET A CA 1
ATOM 555 C C . MET A 1 69 ? 0.679 -33.625 -13.445 1 98.88 69 MET A C 1
ATOM 557 O O . MET A 1 69 ? -0.502 -33.281 -13.586 1 98.88 69 MET A O 1
ATOM 561 N N . ASN A 1 70 ? 1.198 -34.688 -13.969 1 98.81 70 ASN A N 1
ATOM 562 C CA . ASN A 1 70 ? 0.379 -35.594 -14.773 1 98.81 70 ASN A CA 1
ATOM 563 C C . ASN A 1 70 ? -0.786 -36.156 -13.969 1 98.81 70 ASN A C 1
ATOM 565 O O . ASN A 1 70 ? -1.92 -36.219 -14.445 1 98.81 70 ASN A O 1
ATOM 569 N N . ALA A 1 71 ? -0.52 -36.594 -12.758 1 98.81 71 ALA A N 1
ATOM 570 C CA . ALA A 1 71 ? -1.558 -37.156 -11.914 1 98.81 71 ALA A CA 1
ATOM 571 C C . ALA A 1 71 ? -2.664 -36.156 -11.625 1 98.81 71 ALA A C 1
ATOM 573 O O . ALA A 1 71 ? -3.85 -36.469 -11.719 1 98.81 71 ALA A O 1
ATOM 574 N N . VAL A 1 72 ? -2.27 -34.969 -11.258 1 98.81 72 VAL A N 1
ATOM 575 C CA . VAL A 1 72 ? -3.229 -33.906 -10.938 1 98.81 72 VAL A CA 1
ATOM 576 C C . VAL A 1 72 ? -4.066 -33.562 -12.172 1 98.81 72 VAL A C 1
ATOM 578 O O . VAL A 1 72 ? -5.289 -33.469 -12.086 1 98.81 72 VAL A O 1
ATOM 581 N N . LEU A 1 73 ? -3.422 -33.438 -13.312 1 98.88 73 LEU A N 1
ATOM 582 C CA . LEU A 1 73 ? -4.121 -33.062 -14.531 1 98.88 73 LEU A CA 1
ATOM 583 C C . LEU A 1 73 ? -5.07 -34.156 -14.984 1 98.88 73 LEU A C 1
ATOM 585 O O . LEU A 1 73 ? -6.164 -33.875 -15.484 1 98.88 73 LEU A O 1
ATOM 589 N N . ASP A 1 74 ? -4.664 -35.406 -14.859 1 98.75 74 ASP A N 1
ATOM 590 C CA . ASP A 1 74 ? -5.516 -36.531 -15.227 1 98.75 74 ASP A CA 1
ATOM 591 C C . ASP A 1 74 ? -6.758 -36.594 -14.336 1 98.75 74 ASP A C 1
ATOM 593 O O . ASP A 1 74 ? -7.852 -36.906 -14.812 1 98.75 74 ASP A O 1
ATOM 597 N N . GLU A 1 75 ? -6.566 -36.281 -13.102 1 98.69 75 GLU A N 1
ATOM 598 C CA . GLU A 1 75 ? -7.676 -36.375 -12.164 1 98.69 75 GLU A CA 1
ATOM 599 C C . GLU A 1 75 ? -8.594 -35.156 -12.266 1 98.69 75 GLU A C 1
ATOM 601 O O . GLU A 1 75 ? -9.82 -35.312 -12.305 1 98.69 75 GLU A O 1
ATOM 606 N N . GLN A 1 76 ? -8 -34.031 -12.281 1 98.56 76 GLN A N 1
ATOM 607 C CA . GLN A 1 76 ? -8.773 -32.812 -12.125 1 98.56 76 GLN A CA 1
ATOM 608 C C . GLN A 1 76 ? -9.328 -32.312 -13.469 1 98.56 76 GLN A C 1
ATOM 610 O O . GLN A 1 76 ? -10.352 -31.641 -13.523 1 98.56 76 GLN A O 1
ATOM 615 N N . GLN A 1 77 ? -8.625 -32.625 -14.602 1 98.38 77 GLN A N 1
ATOM 616 C CA . GLN A 1 77 ? -9.016 -32.219 -15.945 1 98.38 77 GLN A CA 1
ATOM 617 C C . GLN A 1 77 ? -9.406 -30.734 -15.969 1 98.38 77 GLN A C 1
ATOM 619 O O . GLN A 1 77 ? -10.5 -30.375 -16.406 1 98.38 77 GLN A O 1
ATOM 624 N N . PRO A 1 78 ? -8.523 -29.906 -15.562 1 98.62 78 PRO A N 1
ATOM 625 C CA . PRO A 1 78 ? -8.844 -28.469 -15.469 1 98.62 78 PRO A CA 1
ATOM 626 C C . PRO A 1 78 ? -9.047 -27.828 -16.844 1 98.62 78 PRO A C 1
ATOM 628 O O . PRO A 1 78 ? -8.609 -28.375 -17.859 1 98.62 78 PRO A O 1
ATOM 631 N N . ASP A 1 79 ? -9.75 -26.688 -16.812 1 98.06 79 ASP A N 1
ATOM 632 C CA . ASP A 1 79 ? -9.93 -25.875 -18 1 98.06 79 ASP A CA 1
ATOM 633 C C . ASP A 1 79 ? -8.742 -24.938 -18.203 1 98.06 79 ASP A C 1
ATOM 635 O O . ASP A 1 79 ? -8.461 -24.516 -19.328 1 98.06 79 ASP A O 1
ATOM 639 N N . LEU A 1 80 ? -8.086 -24.594 -17.109 1 98.38 80 LEU A N 1
ATOM 640 C CA . LEU A 1 80 ? -6.969 -23.672 -17.125 1 98.38 80 LEU A CA 1
ATOM 641 C C . LEU A 1 80 ? -5.953 -24.016 -16.047 1 98.38 80 LEU A C 1
ATOM 643 O O . LEU A 1 80 ? -6.328 -24.359 -14.922 1 98.38 80 LEU A O 1
ATOM 647 N N . VAL A 1 81 ? -4.707 -23.969 -16.406 1 98.75 81 VAL A N 1
ATOM 648 C CA . VAL A 1 81 ? -3.621 -24.141 -15.453 1 98.75 81 VAL A CA 1
ATOM 649 C C . VAL A 1 81 ? -2.816 -22.859 -15.336 1 98.75 81 VAL A C 1
ATOM 651 O O . VAL A 1 81 ? -2.496 -22.219 -16.344 1 98.75 81 VAL A O 1
ATOM 654 N N . ILE A 1 82 ? -2.555 -22.438 -14.117 1 98.75 82 ILE A N 1
ATOM 655 C CA . ILE A 1 82 ? -1.634 -21.344 -13.852 1 98.75 82 ILE A CA 1
ATOM 656 C C . ILE A 1 82 ? -0.354 -21.875 -13.219 1 98.75 82 ILE A C 1
ATOM 658 O O . ILE A 1 82 ? -0.396 -22.5 -12.148 1 98.75 82 ILE A O 1
ATOM 662 N N . VAL A 1 83 ? 0.752 -21.719 -13.859 1 98.75 83 VAL A N 1
ATOM 663 C CA . VAL A 1 83 ? 2.049 -21.984 -13.242 1 98.75 83 VAL A CA 1
ATOM 664 C C . VAL A 1 83 ? 2.6 -20.688 -12.633 1 98.75 83 VAL A C 1
ATOM 666 O O . VAL A 1 83 ? 3.07 -19.812 -13.344 1 98.75 83 VAL A O 1
ATOM 669 N N . ASN A 1 84 ? 2.602 -20.641 -11.352 1 98.25 84 ASN A N 1
ATOM 670 C CA . ASN A 1 84 ? 2.684 -19.375 -10.633 1 98.25 84 ASN A CA 1
ATOM 671 C C . ASN A 1 84 ? 4.098 -19.109 -10.125 1 98.25 84 ASN A C 1
ATOM 673 O O . ASN A 1 84 ? 4.316 -18.984 -8.922 1 98.25 84 ASN A O 1
ATOM 677 N N . GLY A 1 85 ? 5.023 -19.031 -11.055 1 98.31 85 GLY A N 1
ATOM 678 C CA . GLY A 1 85 ? 6.344 -18.5 -10.758 1 98.31 85 GLY A CA 1
ATOM 679 C C . GLY A 1 85 ? 7.332 -19.562 -10.32 1 98.31 85 GLY A C 1
ATOM 680 O O . GLY A 1 85 ? 6.934 -20.625 -9.828 1 98.31 85 GLY A O 1
ATOM 681 N N . ASP A 1 86 ? 8.633 -19.219 -10.43 1 98.62 86 ASP A N 1
ATOM 682 C CA . ASP A 1 86 ? 9.742 -20.156 -10.219 1 98.62 86 ASP A CA 1
ATOM 683 C C . ASP A 1 86 ? 9.508 -21.453 -10.969 1 98.62 86 ASP A C 1
ATOM 685 O O . ASP A 1 86 ? 9.578 -22.547 -10.383 1 98.62 86 ASP A O 1
ATOM 689 N N . VAL A 1 87 ? 9.273 -21.25 -12.25 1 98.62 87 VAL A N 1
ATOM 690 C CA . VAL A 1 87 ? 9.039 -22.375 -13.148 1 98.62 87 VAL A CA 1
ATOM 691 C C . VAL A 1 87 ? 10.336 -23.172 -13.328 1 98.62 87 VAL A C 1
ATOM 693 O O . VAL A 1 87 ? 10.312 -24.406 -13.312 1 98.62 87 VAL A O 1
ATOM 696 N N . ILE A 1 88 ? 11.383 -22.375 -13.477 1 98.62 88 ILE A N 1
ATOM 697 C CA . ILE A 1 88 ? 12.703 -22.984 -13.617 1 98.62 88 ILE A CA 1
ATOM 698 C C . ILE A 1 88 ? 13.664 -22.359 -12.609 1 98.62 88 ILE A C 1
ATOM 700 O O . ILE A 1 88 ? 13.312 -21.406 -11.906 1 98.62 88 ILE A O 1
ATOM 704 N N . ASN A 1 89 ? 14.922 -22.969 -12.461 1 97.19 89 ASN A N 1
ATOM 705 C CA . ASN A 1 89 ? 15.922 -22.391 -11.57 1 97.19 89 ASN A CA 1
ATOM 706 C C . ASN A 1 89 ? 17.094 -21.797 -12.352 1 97.19 89 ASN A C 1
ATOM 708 O O . ASN A 1 89 ? 16.953 -21.469 -13.531 1 97.19 89 ASN A O 1
ATOM 712 N N . GLY A 1 90 ? 18.188 -21.516 -11.719 1 95.44 90 GLY A N 1
ATOM 713 C CA . GLY A 1 90 ? 19.281 -20.797 -12.336 1 95.44 90 GLY A CA 1
ATOM 714 C C . GLY A 1 90 ? 20.422 -21.688 -12.781 1 95.44 90 GLY A C 1
ATOM 715 O O . GLY A 1 90 ? 21.484 -21.203 -13.164 1 95.44 90 GLY A O 1
ATOM 716 N N . ASP A 1 91 ? 20.203 -23 -12.852 1 95.75 91 ASP A N 1
ATOM 717 C CA . ASP A 1 91 ? 21.328 -23.922 -12.961 1 95.75 91 ASP A CA 1
ATOM 718 C C . ASP A 1 91 ? 21.672 -24.203 -14.422 1 95.75 91 ASP A C 1
ATOM 720 O O . ASP A 1 91 ? 22.688 -24.844 -14.711 1 95.75 91 ASP A O 1
ATOM 724 N N . MET A 1 92 ? 20.875 -23.719 -15.32 1 98 92 MET A N 1
ATOM 725 C CA . MET A 1 92 ? 21.156 -23.969 -16.734 1 98 92 MET A CA 1
ATOM 726 C C . MET A 1 92 ? 22.344 -23.156 -17.219 1 98 92 MET A C 1
ATOM 728 O O . MET A 1 92 ? 22.562 -22.031 -16.766 1 98 92 MET A O 1
ATOM 732 N N . GLU A 1 93 ? 23.078 -23.734 -18.203 1 98 93 GLU A N 1
ATOM 733 C CA . GLU A 1 93 ? 24.297 -23.094 -18.703 1 98 93 GLU A CA 1
ATOM 734 C C . GLU A 1 93 ? 24.109 -22.578 -20.125 1 98 93 GLU A C 1
ATOM 736 O O . GLU A 1 93 ? 24.875 -21.75 -20.609 1 98 93 GLU A O 1
ATOM 741 N N . THR A 1 94 ? 23.125 -23.125 -20.828 1 98.12 94 THR A N 1
ATOM 742 C CA . THR A 1 94 ? 22.922 -22.75 -22.219 1 98.12 94 THR A CA 1
ATOM 743 C C . THR A 1 94 ? 21.453 -22.422 -22.484 1 98.12 94 THR A C 1
ATOM 745 O O . THR A 1 94 ? 20.578 -22.812 -21.703 1 98.12 94 THR A O 1
ATOM 748 N N . ALA A 1 95 ? 21.281 -21.75 -23.562 1 98 95 ALA A N 1
ATOM 749 C CA . ALA A 1 95 ? 19.922 -21.422 -23.984 1 98 95 ALA A CA 1
ATOM 750 C C . ALA A 1 95 ? 19.109 -22.688 -24.234 1 98 95 ALA A C 1
ATOM 752 O O . ALA A 1 95 ? 17.906 -22.734 -23.953 1 98 95 ALA A O 1
ATOM 753 N N . GLU A 1 96 ? 19.719 -23.688 -24.797 1 98.12 96 GLU A N 1
ATOM 754 C CA . GLU A 1 96 ? 19.047 -24.953 -25.078 1 98.12 96 GLU A CA 1
ATOM 755 C C . GLU A 1 96 ? 18.578 -25.625 -23.797 1 98.12 96 GLU A C 1
ATOM 757 O O . GLU A 1 96 ? 17.484 -26.203 -23.766 1 98.12 96 GLU A O 1
ATOM 762 N N . GLU A 1 97 ? 19.359 -25.531 -22.797 1 98.56 97 GLU A N 1
ATOM 763 C CA . GLU A 1 97 ? 19 -26.109 -21.516 1 98.56 97 GLU A CA 1
ATOM 764 C C . GLU A 1 97 ? 17.812 -25.375 -20.891 1 98.56 97 GLU A C 1
ATOM 766 O O . GLU A 1 97 ? 16.938 -26 -20.281 1 98.56 97 GLU A O 1
ATOM 771 N N . VAL A 1 98 ? 17.828 -24.062 -21.031 1 98.75 98 VAL A N 1
ATOM 772 C CA . VAL A 1 98 ? 16.703 -23.266 -20.531 1 98.75 98 VAL A CA 1
ATOM 773 C C . VAL A 1 98 ? 15.414 -23.688 -21.219 1 98.75 98 VAL A C 1
ATOM 775 O O . VAL A 1 98 ? 14.398 -23.938 -20.562 1 98.75 98 VAL A O 1
ATOM 778 N N . LYS A 1 99 ? 15.445 -23.844 -22.516 1 98.38 99 LYS A N 1
ATOM 779 C CA . LYS A 1 99 ? 14.266 -24.25 -23.281 1 98.38 99 LYS A CA 1
ATOM 780 C C . LYS A 1 99 ? 13.781 -25.625 -22.844 1 98.38 99 LYS A C 1
ATOM 782 O O . LYS A 1 99 ? 12.578 -25.859 -22.719 1 98.38 99 LYS A O 1
ATOM 787 N N . GLN A 1 100 ? 14.703 -26.484 -22.656 1 98.56 100 GLN A N 1
ATOM 788 C CA . GLN A 1 100 ? 14.336 -27.828 -22.219 1 98.56 100 GLN A CA 1
ATOM 789 C C . GLN A 1 100 ? 13.68 -27.797 -20.828 1 98.56 100 GLN A C 1
ATOM 791 O O . GLN A 1 100 ? 12.711 -28.516 -20.578 1 98.56 100 GLN A O 1
ATOM 796 N N . ALA A 1 101 ? 14.281 -27.031 -19.922 1 98.75 101 ALA A N 1
ATOM 797 C CA . ALA A 1 101 ? 13.688 -26.891 -18.594 1 98.75 101 ALA A CA 1
ATOM 798 C C . ALA A 1 101 ? 12.258 -26.375 -18.688 1 98.75 101 ALA A C 1
ATOM 800 O O . ALA A 1 101 ? 11.367 -26.875 -18 1 98.75 101 ALA A O 1
ATOM 801 N N . MET A 1 102 ? 12.055 -25.375 -19.5 1 98.75 102 MET A N 1
ATOM 802 C CA . MET A 1 102 ? 10.719 -24.812 -19.719 1 98.75 102 MET A CA 1
ATOM 803 C C . MET A 1 102 ? 9.789 -25.875 -20.312 1 98.75 102 MET A C 1
ATOM 805 O O . MET A 1 102 ? 8.664 -26.047 -19.844 1 98.75 102 MET A O 1
ATOM 809 N N . ASP A 1 103 ? 10.227 -26.609 -21.297 1 98.62 103 ASP A N 1
ATOM 810 C CA . ASP A 1 103 ? 9.438 -27.641 -21.969 1 98.62 103 ASP A CA 1
ATOM 811 C C . ASP A 1 103 ? 8.984 -28.703 -20.984 1 98.62 103 ASP A C 1
ATOM 813 O O . ASP A 1 103 ? 7.859 -29.203 -21.062 1 98.62 103 ASP A O 1
ATOM 817 N N . ASN A 1 104 ? 9.898 -29.047 -20.125 1 98.56 104 ASN A N 1
ATOM 818 C CA . ASN A 1 104 ? 9.555 -30.078 -19.141 1 98.56 104 ASN A CA 1
ATOM 819 C C . ASN A 1 104 ? 8.273 -29.734 -18.391 1 98.56 104 ASN A C 1
ATOM 821 O O . ASN A 1 104 ? 7.449 -30.609 -18.141 1 98.56 104 ASN A O 1
ATOM 825 N N . VAL A 1 105 ? 8.117 -28.5 -18.047 1 98.69 105 VAL A N 1
ATOM 826 C CA . VAL A 1 105 ? 7.023 -28.078 -17.188 1 98.69 105 VAL A CA 1
ATOM 827 C C . VAL A 1 105 ? 5.758 -27.859 -18.016 1 98.69 105 VAL A C 1
ATOM 829 O O . VAL A 1 105 ? 4.648 -28.109 -17.547 1 98.69 105 VAL A O 1
ATOM 832 N N . ILE A 1 106 ? 5.859 -27.422 -19.25 1 97.81 106 ILE A N 1
ATOM 833 C CA . ILE A 1 106 ? 4.668 -27 -19.984 1 97.81 106 ILE A CA 1
ATOM 834 C C . ILE A 1 106 ? 4.078 -28.172 -20.75 1 97.81 106 ILE A C 1
ATOM 836 O O . ILE A 1 106 ? 2.887 -28.172 -21.078 1 97.81 106 ILE A O 1
ATOM 840 N N . GLN A 1 107 ? 4.824 -29.203 -21.047 1 98.25 107 GLN A N 1
ATOM 841 C CA . GLN A 1 107 ? 4.406 -30.297 -21.922 1 98.25 107 GLN A CA 1
ATOM 842 C C . GLN A 1 107 ? 3.197 -31.031 -21.359 1 98.25 107 GLN A C 1
ATOM 844 O O . GLN A 1 107 ? 2.301 -31.422 -22.094 1 98.25 107 GLN A O 1
ATOM 849 N N . PRO A 1 108 ? 3.197 -31.25 -20 1 98.75 108 PRO A N 1
ATOM 850 C CA . PRO A 1 108 ? 2.006 -31.906 -19.453 1 98.75 108 PRO A CA 1
ATOM 851 C C . PRO A 1 108 ? 0.71 -31.203 -19.859 1 98.75 108 PRO A C 1
ATOM 853 O O . PRO A 1 108 ? -0.307 -31.859 -20.078 1 98.75 108 PRO A O 1
ATOM 856 N N . MET A 1 109 ? 0.669 -29.922 -19.953 1 98.56 109 MET A N 1
ATOM 857 C CA . MET A 1 109 ? -0.524 -29.172 -20.359 1 98.56 109 MET A CA 1
ATOM 858 C C . MET A 1 109 ? -0.715 -29.234 -21.875 1 98.56 109 MET A C 1
ATOM 860 O O . MET A 1 109 ? -1.817 -29.5 -22.344 1 98.56 109 MET A O 1
ATOM 864 N N . GLU A 1 110 ? 0.325 -29.062 -22.641 1 97.88 110 GLU A N 1
ATOM 865 C CA . GLU A 1 110 ? 0.256 -29.031 -24.109 1 97.88 110 GLU A CA 1
ATOM 866 C C . GLU A 1 110 ? -0.215 -30.359 -24.672 1 97.88 110 GLU A C 1
ATOM 868 O O . GLU A 1 110 ? -1.047 -30.406 -25.578 1 97.88 110 GLU A O 1
ATOM 873 N N . GLU A 1 111 ? 0.279 -31.375 -24.109 1 97.94 111 GLU A N 1
ATOM 874 C CA . GLU A 1 111 ? -0.058 -32.719 -24.594 1 97.94 111 GLU A CA 1
ATOM 875 C C . GLU A 1 111 ? -1.533 -33.031 -24.375 1 97.94 111 GLU A C 1
ATOM 877 O O . GLU A 1 111 ? -2.125 -33.812 -25.109 1 97.94 111 GLU A O 1
ATOM 882 N N . ARG A 1 112 ? -2.109 -32.406 -23.391 1 98 112 ARG A N 1
ATOM 883 C CA . ARG A 1 112 ? -3.498 -32.656 -23.031 1 98 112 ARG A CA 1
ATOM 884 C C . ARG A 1 112 ? -4.43 -31.625 -23.656 1 98 112 ARG A C 1
ATOM 886 O O . ARG A 1 112 ? -5.652 -31.734 -23.547 1 98 112 ARG A O 1
ATOM 893 N N . GLY A 1 113 ? -3.84 -30.625 -24.297 1 97.12 113 GLY A N 1
ATOM 894 C CA . GLY A 1 113 ? -4.633 -29.562 -24.875 1 97.12 113 GLY A CA 1
ATOM 895 C C . GLY A 1 113 ? -5.281 -28.672 -23.828 1 97.12 113 GLY A C 1
ATOM 896 O O . GLY A 1 113 ? -6.379 -28.141 -24.047 1 97.12 113 GLY A O 1
ATOM 897 N N . ILE A 1 114 ? -4.695 -28.562 -22.688 1 97.81 114 ILE A N 1
ATOM 898 C CA . ILE A 1 114 ? -5.211 -27.75 -21.594 1 97.81 114 ILE A CA 1
ATOM 899 C C . ILE A 1 114 ? -4.621 -26.344 -21.688 1 97.81 114 ILE A C 1
ATOM 901 O O . ILE A 1 114 ? -3.412 -26.172 -21.859 1 97.81 114 ILE A O 1
ATOM 905 N N . HIS A 1 115 ? -5.488 -25.328 -21.594 1 97.88 115 HIS A N 1
ATOM 906 C CA . HIS A 1 115 ? -5.004 -23.953 -21.578 1 97.88 115 HIS A CA 1
ATOM 907 C C . HIS A 1 115 ? -4.156 -23.688 -20.328 1 97.88 115 HIS A C 1
ATOM 909 O O . HIS A 1 115 ? -4.465 -24.188 -19.25 1 97.88 115 HIS A O 1
ATOM 915 N N . TRP A 1 116 ? -3.123 -22.859 -20.547 1 98 116 TRP A N 1
ATOM 916 C CA . TRP A 1 116 ? -2.244 -22.578 -19.406 1 98 116 TRP A CA 1
ATOM 917 C C . TRP A 1 116 ? -1.584 -21.219 -19.547 1 98 116 TRP A C 1
ATOM 919 O O . TRP A 1 116 ? -1.528 -20.656 -20.656 1 98 116 TRP A O 1
ATOM 929 N N . ALA A 1 117 ? -1.194 -20.625 -18.422 1 98 117 ALA A N 1
ATOM 930 C CA . ALA A 1 117 ? -0.418 -19.391 -18.344 1 98 117 ALA A CA 1
ATOM 931 C C . ALA A 1 117 ? 0.597 -19.438 -17.203 1 98 117 ALA A C 1
ATOM 933 O O . ALA A 1 117 ? 0.495 -20.281 -16.312 1 98 117 ALA A O 1
ATOM 934 N N . VAL A 1 118 ? 1.574 -18.531 -17.281 1 97.81 118 VAL A N 1
ATOM 935 C CA . VAL A 1 118 ? 2.598 -18.5 -16.234 1 97.81 118 VAL A CA 1
ATOM 936 C C . VAL A 1 118 ? 2.727 -17.078 -15.695 1 97.81 118 VAL A C 1
ATOM 938 O O . VAL A 1 118 ? 2.41 -16.109 -16.391 1 97.81 118 VAL A O 1
ATOM 941 N N . THR A 1 119 ? 3.092 -17 -14.414 1 97.12 119 THR A N 1
ATOM 942 C CA . THR A 1 119 ? 3.762 -15.82 -13.852 1 97.12 119 THR A CA 1
ATOM 943 C C . THR A 1 119 ? 5.223 -16.141 -13.539 1 97.12 119 THR A C 1
ATOM 945 O O . THR A 1 119 ? 5.637 -17.297 -13.578 1 97.12 119 THR A O 1
ATOM 948 N N . PHE A 1 120 ? 5.938 -15.094 -13.328 1 98 120 PHE A N 1
ATOM 949 C CA . PHE A 1 120 ? 7.355 -15.32 -13.062 1 98 120 PHE A CA 1
ATOM 950 C C . PHE A 1 120 ? 7.656 -15.203 -11.578 1 98 120 PHE A C 1
ATOM 952 O O . PHE A 1 120 ? 6.945 -14.508 -10.844 1 98 120 PHE A O 1
ATOM 959 N N . GLY A 1 121 ? 8.648 -15.961 -11.141 1 98.44 121 GLY A N 1
ATOM 960 C CA . GLY A 1 121 ? 9.195 -15.875 -9.797 1 98.44 121 GLY A CA 1
ATOM 961 C C . GLY A 1 121 ? 10.641 -15.414 -9.773 1 98.44 121 GLY A C 1
ATOM 962 O O . GLY A 1 121 ? 11.234 -15.156 -10.828 1 98.44 121 GLY A O 1
ATOM 963 N N . ASN A 1 122 ? 11.188 -15.289 -8.609 1 98.31 122 ASN A N 1
ATOM 964 C CA . ASN A 1 122 ? 12.492 -14.664 -8.43 1 98.31 122 ASN A CA 1
ATOM 965 C C . ASN A 1 122 ? 13.609 -15.508 -9.031 1 98.31 122 ASN A C 1
ATOM 967 O O . ASN A 1 122 ? 14.648 -14.984 -9.414 1 98.31 122 ASN A O 1
ATOM 971 N N . HIS A 1 123 ? 13.422 -16.781 -9.25 1 98.25 123 HIS A N 1
ATOM 972 C CA . HIS A 1 123 ? 14.508 -17.641 -9.703 1 98.25 123 HIS A CA 1
ATOM 973 C C . HIS A 1 123 ? 14.469 -17.812 -11.219 1 98.25 123 HIS A C 1
ATOM 975 O O . HIS A 1 123 ? 15.438 -18.297 -11.82 1 98.25 123 HIS A O 1
ATOM 981 N N . ASP A 1 124 ? 13.453 -17.438 -11.805 1 98.38 124 ASP A N 1
ATOM 982 C CA . ASP A 1 124 ? 13.242 -17.766 -13.211 1 98.38 124 ASP A CA 1
ATOM 983 C C . ASP A 1 124 ? 14.336 -17.172 -14.086 1 98.38 124 ASP A C 1
ATOM 985 O O . ASP A 1 124 ? 14.688 -17.719 -15.133 1 98.38 124 ASP A O 1
ATOM 989 N N . GLU A 1 125 ? 14.906 -16.078 -13.641 1 97.12 125 GLU A N 1
ATOM 990 C CA . GLU A 1 125 ? 15.914 -15.414 -14.461 1 97.12 125 GLU A CA 1
ATOM 991 C C . GLU A 1 125 ? 17.312 -15.562 -13.852 1 97.12 125 GLU A C 1
ATOM 993 O O . GLU A 1 125 ? 18.25 -14.867 -14.25 1 97.12 125 GLU A O 1
ATOM 998 N N . ASP A 1 126 ? 17.5 -16.406 -12.953 1 97.81 126 ASP A N 1
ATOM 999 C CA . ASP A 1 126 ? 18.781 -16.531 -12.266 1 97.81 126 ASP A CA 1
ATOM 1000 C C . ASP A 1 126 ? 19.859 -17.016 -13.219 1 97.81 126 ASP A C 1
ATOM 1002 O O . ASP A 1 126 ? 21.062 -16.859 -12.945 1 97.81 126 ASP A O 1
ATOM 1006 N N . HIS A 1 127 ? 19.547 -17.562 -14.352 1 97.81 127 HIS A N 1
ATOM 1007 C CA . HIS A 1 127 ? 20.484 -18.125 -15.312 1 97.81 127 HIS A CA 1
ATOM 1008 C C . HIS A 1 127 ? 20.859 -17.094 -16.391 1 97.81 127 HIS A C 1
ATOM 1010 O O . HIS A 1 127 ? 21.734 -17.344 -17.203 1 97.81 127 HIS A O 1
ATOM 1016 N N . THR A 1 128 ? 20.25 -15.961 -16.391 1 98.12 128 THR A N 1
ATOM 1017 C CA . THR A 1 128 ? 20.281 -15.039 -17.516 1 98.12 128 THR A CA 1
ATOM 1018 C C . THR A 1 128 ? 21.719 -14.625 -17.844 1 98.12 128 THR A C 1
ATOM 1020 O O . THR A 1 128 ? 22.094 -14.523 -19.031 1 98.12 128 THR A O 1
ATOM 1023 N N . GLU A 1 129 ? 22.531 -14.375 -16.844 1 97.38 129 GLU A N 1
ATOM 1024 C CA . GLU A 1 129 ? 23.906 -13.961 -17.078 1 97.38 129 GLU A CA 1
ATOM 1025 C C . GLU A 1 129 ? 24.672 -15 -17.891 1 97.38 129 GLU A C 1
ATOM 1027 O O . GLU A 1 129 ? 25.516 -14.648 -18.719 1 97.38 129 GLU A O 1
ATOM 1032 N N . LYS A 1 130 ? 24.312 -16.219 -17.703 1 97.94 130 LYS A N 1
ATOM 1033 C CA . LYS A 1 130 ? 25.016 -17.312 -18.359 1 97.94 130 LYS A CA 1
ATOM 1034 C C . LYS A 1 130 ? 24.391 -17.625 -19.719 1 97.94 130 LYS A C 1
ATOM 1036 O O . LYS A 1 130 ? 25.109 -17.906 -20.688 1 97.94 130 LYS A O 1
ATOM 1041 N N . THR A 1 131 ? 23.141 -17.547 -19.797 1 98.38 131 THR A N 1
ATOM 1042 C CA . THR A 1 131 ? 22.438 -18.125 -20.938 1 98.38 131 THR A CA 1
ATOM 1043 C C . THR A 1 131 ? 21.984 -17.031 -21.906 1 98.38 131 THR A C 1
ATOM 1045 O O . THR A 1 131 ? 21.656 -17.312 -23.062 1 98.38 131 THR A O 1
ATOM 1048 N N . GLY A 1 132 ? 21.875 -15.805 -21.359 1 98.12 132 GLY A N 1
ATOM 1049 C CA . GLY A 1 132 ? 21.422 -14.688 -22.172 1 98.12 132 GLY A CA 1
ATOM 1050 C C . GLY A 1 132 ? 19.906 -14.648 -22.344 1 98.12 132 GLY A C 1
ATOM 1051 O O . GLY A 1 132 ? 19.391 -13.781 -23.062 1 98.12 132 GLY A O 1
ATOM 1052 N N . ILE A 1 133 ? 19.172 -15.578 -21.781 1 98.44 133 ILE A N 1
ATOM 1053 C CA . ILE A 1 133 ? 17.719 -15.648 -21.875 1 98.44 133 ILE A CA 1
ATOM 1054 C C . ILE A 1 133 ? 17.094 -14.953 -20.672 1 98.44 133 ILE A C 1
ATOM 1056 O O . ILE A 1 133 ? 17.328 -15.344 -19.531 1 98.44 133 ILE A O 1
ATOM 1060 N N . ASP A 1 134 ? 16.281 -13.93 -20.922 1 97.25 134 ASP A N 1
ATOM 1061 C CA . ASP A 1 134 ? 15.617 -13.234 -19.828 1 97.25 134 ASP A CA 1
ATOM 1062 C C . ASP A 1 134 ? 14.117 -13.523 -19.828 1 97.25 134 ASP A C 1
ATOM 1064 O O . ASP A 1 134 ? 13.641 -14.336 -20.609 1 97.25 134 ASP A O 1
ATOM 1068 N N . GLU A 1 135 ? 13.359 -12.914 -18.953 1 97 135 GLU A N 1
ATOM 1069 C CA . GLU A 1 135 ? 11.93 -13.18 -18.797 1 97 135 GLU A CA 1
ATOM 1070 C C . GLU A 1 135 ? 11.156 -12.836 -20.062 1 97 135 GLU A C 1
ATOM 1072 O O . GLU A 1 135 ? 10.188 -13.516 -20.406 1 97 135 GLU A O 1
ATOM 1077 N N . GLU A 1 136 ? 11.547 -11.75 -20.703 1 95.81 136 GLU A N 1
ATOM 1078 C CA . GLU A 1 136 ? 10.883 -11.406 -21.953 1 95.81 136 GLU A CA 1
ATOM 1079 C C . GLU A 1 136 ? 11.062 -12.5 -23 1 95.81 136 GLU A C 1
ATOM 1081 O O . GLU A 1 136 ? 10.125 -12.844 -23.703 1 95.81 136 GLU A O 1
ATOM 1086 N N . ASP A 1 137 ? 12.297 -12.992 -23.062 1 97.5 137 ASP A N 1
ATOM 1087 C CA . ASP A 1 137 ? 12.562 -14.109 -23.969 1 97.5 137 ASP A CA 1
ATOM 1088 C C . ASP A 1 137 ? 11.711 -15.32 -23.594 1 97.5 137 ASP A C 1
ATOM 1090 O O . ASP A 1 137 ? 11.133 -15.969 -24.469 1 97.5 137 ASP A O 1
ATOM 1094 N N . MET A 1 138 ? 11.656 -15.602 -22.375 1 98.31 138 MET A N 1
ATOM 1095 C CA . MET A 1 138 ? 10.898 -16.75 -21.906 1 98.31 138 MET A CA 1
ATOM 1096 C C . MET A 1 138 ? 9.414 -16.594 -22.203 1 98.31 138 MET A C 1
ATOM 1098 O O . MET A 1 138 ? 8.75 -17.531 -22.625 1 98.31 138 MET A O 1
ATOM 1102 N N . LEU A 1 139 ? 8.922 -15.398 -21.906 1 97.31 139 LEU A N 1
ATOM 1103 C CA . LEU A 1 139 ? 7.512 -15.141 -22.188 1 97.31 139 LEU A CA 1
ATOM 1104 C C . LEU A 1 139 ? 7.195 -15.359 -23.656 1 97.31 139 LEU A C 1
ATOM 1106 O O . LEU A 1 139 ? 6.18 -15.969 -24 1 97.31 139 LEU A O 1
ATOM 1110 N N . ASN A 1 140 ? 8.047 -14.836 -24.484 1 96.81 140 ASN A N 1
ATOM 1111 C CA . ASN A 1 140 ? 7.867 -15.031 -25.922 1 96.81 140 ASN A CA 1
ATOM 1112 C C . ASN A 1 140 ? 7.852 -16.516 -26.297 1 96.81 140 ASN A C 1
ATOM 1114 O O . ASN A 1 140 ? 7.062 -16.938 -27.141 1 96.81 140 ASN A O 1
ATOM 1118 N N . TYR A 1 141 ? 8.727 -17.188 -25.703 1 97.75 141 TYR A N 1
ATOM 1119 C CA . TYR A 1 141 ? 8.766 -18.625 -25.938 1 97.75 141 TYR A CA 1
ATOM 1120 C C . TYR A 1 141 ? 7.48 -19.297 -25.469 1 97.75 141 TYR A C 1
ATOM 1122 O O . TYR A 1 141 ? 6.887 -20.078 -26.203 1 97.75 141 TYR A O 1
ATOM 1130 N N . TYR A 1 142 ? 7.047 -19.016 -24.266 1 97.38 142 TYR A N 1
ATOM 1131 C CA . TYR A 1 142 ? 5.805 -19.578 -23.734 1 97.38 142 TYR A CA 1
ATOM 1132 C C . TYR A 1 142 ? 4.633 -19.25 -24.656 1 97.38 142 TYR A C 1
ATOM 1134 O O . TYR A 1 142 ? 3.812 -20.125 -24.953 1 97.38 142 TYR A O 1
ATOM 1142 N N . MET A 1 143 ? 4.555 -18.062 -25.156 1 96.56 143 MET A N 1
ATOM 1143 C CA . MET A 1 143 ? 3.432 -17.578 -25.969 1 96.56 143 MET A CA 1
ATOM 1144 C C . MET A 1 143 ? 3.414 -18.266 -27.328 1 96.56 143 MET A C 1
ATOM 1146 O O . MET A 1 143 ? 2.418 -18.203 -28.047 1 96.56 143 MET A O 1
ATOM 1150 N N . SER A 1 144 ? 4.465 -18.953 -27.688 1 96.5 144 SER A N 1
ATOM 1151 C CA . SER A 1 144 ? 4.539 -19.625 -28.984 1 96.5 144 SER A CA 1
ATOM 1152 C C . SER A 1 144 ? 3.818 -20.969 -28.938 1 96.5 144 SER A C 1
ATOM 1154 O O . SER A 1 144 ? 3.594 -21.578 -29.984 1 96.5 144 SER A O 1
ATOM 1156 N N . PHE A 1 145 ? 3.445 -21.406 -27.828 1 97 145 PHE A N 1
ATOM 1157 C CA . PHE A 1 145 ? 2.787 -22.703 -27.703 1 97 145 PHE A CA 1
ATOM 1158 C C . PHE A 1 145 ? 1.282 -22.578 -27.906 1 97 145 PHE A C 1
ATOM 1160 O O . PHE A 1 145 ? 0.693 -21.547 -27.562 1 97 145 PHE A O 1
ATOM 1167 N N . GLU A 1 146 ? 0.666 -23.625 -28.375 1 95 146 GLU A N 1
ATOM 1168 C CA . GLU A 1 146 ? -0.708 -23.609 -28.859 1 95 146 GLU A CA 1
ATOM 1169 C C . GLU A 1 146 ? -1.691 -23.281 -27.75 1 95 146 GLU A C 1
ATOM 1171 O O . GLU A 1 146 ? -2.674 -22.578 -27.969 1 95 146 GLU A O 1
ATOM 1176 N N . HIS A 1 147 ? -1.469 -23.75 -26.594 1 96.81 147 HIS A N 1
ATOM 1177 C CA . HIS A 1 147 ? -2.5 -23.672 -25.562 1 96.81 147 HIS A CA 1
ATOM 1178 C C . HIS A 1 147 ? -2.141 -22.641 -24.5 1 96.81 147 HIS A C 1
ATOM 1180 O O . HIS A 1 147 ? -2.846 -22.5 -23.5 1 96.81 147 HIS A O 1
ATOM 1186 N N . ASN A 1 148 ? -1.057 -21.891 -24.688 1 97.62 148 ASN A N 1
ATOM 1187 C CA . ASN A 1 148 ? -0.713 -20.797 -23.781 1 97.62 148 ASN A CA 1
ATOM 1188 C C . ASN A 1 148 ? -1.641 -19.594 -23.969 1 97.62 148 ASN A C 1
ATOM 1190 O O . ASN A 1 148 ? -1.995 -19.25 -25.109 1 97.62 148 ASN A O 1
ATOM 1194 N N . VAL A 1 149 ? -1.97 -18.969 -22.812 1 96.56 149 VAL A N 1
ATOM 1195 C CA . VAL A 1 149 ? -2.902 -17.859 -22.922 1 96.56 149 VAL A CA 1
ATOM 1196 C C . VAL A 1 149 ? -2.297 -16.609 -22.281 1 96.56 149 VAL A C 1
ATOM 1198 O O . VAL A 1 149 ? -3.02 -15.68 -21.922 1 96.56 149 VAL A O 1
ATOM 1201 N N . ASN A 1 150 ? -0.99 -16.625 -22.016 1 96.25 150 ASN A N 1
ATOM 1202 C CA . ASN A 1 150 ? -0.331 -15.391 -21.625 1 96.25 150 ASN A CA 1
ATOM 1203 C C . ASN A 1 150 ? -0.515 -14.297 -22.688 1 96.25 150 ASN A C 1
ATOM 1205 O O . ASN A 1 150 ? -0.897 -14.586 -23.812 1 96.25 150 ASN A O 1
ATOM 1209 N N . LYS A 1 151 ? -0.298 -13.047 -22.188 1 91.88 151 LYS A N 1
ATOM 1210 C CA . LYS A 1 151 ? -0.327 -11.898 -23.094 1 91.88 151 LYS A CA 1
ATOM 1211 C C . LYS A 1 151 ? 0.95 -11.07 -22.969 1 91.88 151 LYS A C 1
ATOM 1213 O O . LYS A 1 151 ? 1.613 -11.094 -21.938 1 91.88 151 LYS A O 1
ATOM 1218 N N . ALA A 1 152 ? 1.17 -10.43 -24.062 1 85.25 152 ALA A N 1
ATOM 1219 C CA . ALA A 1 152 ? 2.279 -9.484 -24 1 85.25 152 ALA A CA 1
ATOM 1220 C C . ALA A 1 152 ? 1.977 -8.344 -23.031 1 85.25 152 ALA A C 1
ATOM 1222 O O . ALA A 1 152 ? 0.814 -7.98 -22.844 1 85.25 152 ALA A O 1
ATOM 1223 N N . ASP A 1 153 ? 3.041 -7.871 -22.438 1 75.56 153 ASP A N 1
ATOM 1224 C CA . ASP A 1 153 ? 2.873 -6.789 -21.469 1 75.56 153 ASP A CA 1
ATOM 1225 C C . ASP A 1 153 ? 2.314 -5.535 -22.141 1 75.56 153 ASP A C 1
ATOM 1227 O O . ASP A 1 153 ? 2.562 -5.301 -23.328 1 75.56 153 ASP A O 1
ATOM 1231 N N . SER A 1 154 ? 1.428 -4.961 -21.297 1 73.19 154 SER A N 1
ATOM 1232 C CA . SER A 1 154 ? 1.089 -3.6 -21.703 1 73.19 154 SER A CA 1
ATOM 1233 C C . SER A 1 154 ? 2.312 -2.691 -21.656 1 73.19 154 SER A C 1
ATOM 1235 O O . SER A 1 154 ? 3.25 -2.934 -20.906 1 73.19 154 SER A O 1
ATOM 1237 N N . LYS A 1 155 ? 2.229 -1.717 -22.438 1 70.94 155 LYS A N 1
ATOM 1238 C CA . LYS A 1 155 ? 3.361 -0.8 -22.531 1 70.94 155 LYS A CA 1
ATOM 1239 C C . LYS A 1 155 ? 3.588 -0.072 -21.219 1 70.94 155 LYS A C 1
ATOM 1241 O O . LYS A 1 155 ? 2.631 0.322 -20.547 1 70.94 155 LYS A O 1
ATOM 1246 N N . ASP A 1 156 ? 4.828 -0.055 -20.688 1 82.81 156 ASP A N 1
ATOM 1247 C CA . ASP A 1 156 ? 5.41 0.81 -19.672 1 82.81 156 ASP A CA 1
ATOM 1248 C C . ASP A 1 156 ? 5.023 0.343 -18.266 1 82.81 156 ASP A C 1
ATOM 1250 O O . ASP A 1 156 ? 4.719 1.16 -17.391 1 82.81 156 ASP A O 1
ATOM 1254 N N . ILE A 1 157 ? 4.801 -1.001 -18.109 1 92.38 157 ILE A N 1
ATOM 1255 C CA . ILE A 1 157 ? 4.535 -1.549 -16.781 1 92.38 157 ILE A CA 1
ATOM 1256 C C . ILE A 1 157 ? 5.746 -2.34 -16.297 1 92.38 157 ILE A C 1
ATOM 1258 O O . ILE A 1 157 ? 6.387 -3.051 -17.078 1 92.38 157 ILE A O 1
ATOM 1262 N N . THR A 1 158 ? 6.062 -2.166 -15.078 1 95.12 158 THR A N 1
ATOM 1263 C CA . THR A 1 158 ? 7.203 -2.855 -14.484 1 95.12 158 THR A CA 1
ATOM 1264 C C . THR A 1 158 ? 7 -4.367 -14.523 1 95.12 158 THR A C 1
ATOM 1266 O O . THR A 1 158 ? 5.906 -4.859 -14.242 1 95.12 158 THR A O 1
ATOM 1269 N N . GLY A 1 159 ? 8.039 -5.066 -14.836 1 95.75 159 GLY A N 1
ATOM 1270 C CA . GLY A 1 159 ? 8.008 -6.52 -14.828 1 95.75 159 GLY A CA 1
ATOM 1271 C C . GLY A 1 159 ? 7.582 -7.113 -16.156 1 95.75 159 GLY A C 1
ATOM 1272 O O . GLY A 1 159 ? 7.449 -6.395 -17.156 1 95.75 159 GLY A O 1
ATOM 1273 N N . THR A 1 160 ? 7.465 -8.414 -16.219 1 96.31 160 THR A N 1
ATOM 1274 C CA . THR A 1 160 ? 7.148 -9.164 -17.422 1 96.31 160 THR A CA 1
ATOM 1275 C C . THR A 1 160 ? 5.938 -10.062 -17.203 1 96.31 160 THR A C 1
ATOM 1277 O O . THR A 1 160 ? 5.832 -10.734 -16.188 1 96.31 160 THR A O 1
ATOM 1280 N N . GLY A 1 161 ? 5.055 -9.992 -18.156 1 94.69 161 GLY A N 1
ATOM 1281 C CA . GLY A 1 161 ? 3.969 -10.961 -18.156 1 94.69 161 GLY A CA 1
ATOM 1282 C C . GLY A 1 161 ? 2.781 -10.531 -17.328 1 94.69 161 GLY A C 1
ATOM 1283 O O . GLY A 1 161 ? 1.927 -11.344 -16.969 1 94.69 161 GLY A O 1
ATOM 1284 N N . ASN A 1 162 ? 2.777 -9.266 -16.891 1 96.88 162 ASN A N 1
ATOM 1285 C CA . ASN A 1 162 ? 1.545 -8.75 -16.312 1 96.88 162 ASN A CA 1
ATOM 1286 C C . ASN A 1 162 ? 0.387 -8.812 -17.297 1 96.88 162 ASN A C 1
ATOM 1288 O O . ASN A 1 162 ? 0.462 -8.227 -18.391 1 96.88 162 ASN A O 1
ATOM 1292 N N . ALA A 1 163 ? -0.68 -9.508 -16.875 1 94.94 163 ALA A N 1
ATOM 1293 C CA . ALA A 1 163 ? -1.789 -9.656 -17.812 1 94.94 163 ALA A CA 1
ATOM 1294 C C . ALA A 1 163 ? -3.07 -10.062 -17.094 1 94.94 163 ALA A C 1
ATOM 1296 O O . ALA A 1 163 ? -3.035 -10.438 -15.922 1 94.94 163 ALA A O 1
ATOM 1297 N N . ASN A 1 164 ? -4.148 -9.812 -17.734 1 95.31 164 ASN A N 1
ATOM 1298 C CA . ASN A 1 164 ? -5.402 -10.422 -17.312 1 95.31 164 ASN A CA 1
ATOM 1299 C C . ASN A 1 164 ? -5.957 -11.367 -18.375 1 95.31 164 ASN A C 1
ATOM 1301 O O . ASN A 1 164 ? -5.754 -11.141 -19.578 1 95.31 164 ASN A O 1
ATOM 1305 N N . VAL A 1 165 ? -6.57 -12.375 -17.922 1 94.88 165 VAL A N 1
ATOM 1306 C CA . VAL A 1 165 ? -7.215 -13.359 -18.781 1 94.88 165 VAL A CA 1
ATOM 1307 C C . VAL A 1 165 ? -8.703 -13.445 -18.453 1 94.88 165 VAL A C 1
ATOM 1309 O O . VAL A 1 165 ? -9.078 -13.945 -17.391 1 94.88 165 VAL A O 1
ATOM 1312 N N . ALA A 1 166 ? -9.539 -13.047 -19.422 1 95.31 166 ALA A N 1
ATOM 1313 C CA . ALA A 1 166 ? -10.984 -13.078 -19.219 1 95.31 166 ALA A CA 1
ATOM 1314 C C . ALA A 1 166 ? -11.57 -14.43 -19.609 1 95.31 166 ALA A C 1
ATOM 1316 O O . ALA A 1 166 ? -11.172 -15.016 -20.625 1 95.31 166 ALA A O 1
ATOM 1317 N N . ILE A 1 167 ? -12.453 -14.898 -18.797 1 96.62 167 ILE A N 1
ATOM 1318 C CA . ILE A 1 167 ? -13.195 -16.125 -19.047 1 96.62 167 ILE A CA 1
ATOM 1319 C C . ILE A 1 167 ? -14.664 -15.797 -19.328 1 96.62 167 ILE A C 1
ATOM 1321 O O . ILE A 1 167 ? -15.336 -15.195 -18.484 1 96.62 167 ILE A O 1
ATOM 1325 N N . LYS A 1 168 ? -15.164 -16.219 -20.438 1 95.5 168 LYS A N 1
ATOM 1326 C CA . LYS A 1 168 ? -16.531 -15.891 -20.859 1 95.5 168 LYS A CA 1
ATOM 1327 C C . LYS A 1 168 ? -17.547 -16.75 -20.125 1 95.5 168 LYS A C 1
ATOM 1329 O O . LYS A 1 168 ? -17.219 -17.844 -19.641 1 95.5 168 LYS A O 1
ATOM 1334 N N . ASN A 1 169 ? -18.734 -16.203 -20.031 1 93.88 169 ASN A N 1
ATOM 1335 C CA . ASN A 1 169 ? -19.812 -17 -19.453 1 93.88 169 ASN A CA 1
ATOM 1336 C C . ASN A 1 169 ? -20.219 -18.156 -20.344 1 93.88 169 ASN A C 1
ATOM 1338 O O . ASN A 1 169 ? -19.797 -18.234 -21.5 1 93.88 169 ASN A O 1
ATOM 1342 N N . SER A 1 170 ? -21 -19.078 -19.828 1 93.81 170 SER A N 1
ATOM 1343 C CA . SER A 1 170 ? -21.359 -20.312 -20.516 1 93.81 170 SER A CA 1
ATOM 1344 C C . SER A 1 170 ? -22.312 -20.031 -21.672 1 93.81 170 SER A C 1
ATOM 1346 O O . SER A 1 170 ? -22.406 -20.812 -22.625 1 93.81 170 SER A O 1
ATOM 1348 N N . LYS A 1 171 ? -23 -18.938 -21.688 1 89.62 171 LYS A N 1
ATOM 1349 C CA . LYS A 1 171 ? -24.078 -18.703 -22.641 1 89.62 171 LYS A CA 1
ATOM 1350 C C . LYS A 1 171 ? -23.734 -17.594 -23.609 1 89.62 171 LYS A C 1
ATOM 1352 O O . LYS A 1 171 ? -24.516 -17.297 -24.531 1 89.62 171 LYS A O 1
ATOM 1357 N N . GLY A 1 172 ? -22.625 -16.938 -23.438 1 85.19 172 GLY A N 1
ATOM 1358 C CA . GLY A 1 172 ? -22.344 -15.812 -24.328 1 85.19 172 GLY A CA 1
ATOM 1359 C C . GLY A 1 172 ? -20.891 -15.414 -24.328 1 85.19 172 GLY A C 1
ATOM 1360 O O . GLY A 1 172 ? -20.016 -16.25 -24.141 1 85.19 172 GLY A O 1
ATOM 1361 N N . ASN A 1 173 ? -20.812 -14.094 -24.703 1 88.12 173 ASN A N 1
ATOM 1362 C CA . ASN A 1 173 ? -19.453 -13.609 -24.922 1 88.12 173 ASN A CA 1
ATOM 1363 C C . ASN A 1 173 ? -19.031 -12.641 -23.812 1 88.12 173 ASN A C 1
ATOM 1365 O O . ASN A 1 173 ? -17.891 -12.172 -23.797 1 88.12 173 ASN A O 1
ATOM 1369 N N . ALA A 1 174 ? -19.875 -12.5 -22.922 1 90.56 174 ALA A N 1
ATOM 1370 C CA . ALA A 1 174 ? -19.547 -11.57 -21.844 1 90.56 174 ALA A CA 1
ATOM 1371 C C . ALA A 1 174 ? -18.562 -12.195 -20.859 1 90.56 174 ALA A C 1
ATOM 1373 O O . ALA A 1 174 ? -18.688 -13.375 -20.516 1 90.56 174 ALA A O 1
ATOM 1374 N N . PRO A 1 175 ? -17.641 -11.375 -20.422 1 94.06 175 PRO A N 1
ATOM 1375 C CA . PRO A 1 175 ? -16.75 -11.914 -19.375 1 94.06 175 PRO A CA 1
ATOM 1376 C C . PRO A 1 175 ? -17.484 -12.203 -18.062 1 94.06 175 PRO A C 1
ATOM 1378 O O . PRO A 1 175 ? -18.219 -11.344 -17.562 1 94.06 175 PRO A O 1
ATOM 1381 N N . ALA A 1 176 ? -17.297 -13.445 -17.594 1 95.12 176 ALA A N 1
ATOM 1382 C CA . ALA A 1 176 ? -17.938 -13.852 -16.344 1 95.12 176 ALA A CA 1
ATOM 1383 C C . ALA A 1 176 ? -16.906 -13.922 -15.211 1 95.12 176 ALA A C 1
ATOM 1385 O O . ALA A 1 176 ? -17.266 -13.836 -14.031 1 95.12 176 ALA A O 1
ATOM 1386 N N . PHE A 1 177 ? -15.711 -14.109 -15.57 1 97.31 177 PHE A N 1
ATOM 1387 C CA . PHE A 1 177 ? -14.625 -14.242 -14.602 1 97.31 177 PHE A CA 1
ATOM 1388 C C . PHE A 1 177 ? -13.305 -13.773 -15.203 1 97.31 177 PHE A C 1
ATOM 1390 O O . PHE A 1 177 ? -13.156 -13.727 -16.422 1 97.31 177 PHE A O 1
ATOM 1397 N N . ASN A 1 178 ? -12.414 -13.305 -14.344 1 97.5 178 ASN A N 1
ATOM 1398 C CA . ASN A 1 178 ? -11.117 -12.797 -14.781 1 97.5 178 ASN A CA 1
ATOM 1399 C C . ASN A 1 178 ? -9.977 -13.375 -13.945 1 97.5 178 ASN A C 1
ATOM 1401 O O . ASN A 1 178 ? -10.164 -13.688 -12.773 1 97.5 178 ASN A O 1
ATOM 1405 N N . VAL A 1 179 ? -8.844 -13.617 -14.602 1 98.06 179 VAL A N 1
ATOM 1406 C CA . VAL A 1 179 ? -7.621 -14.039 -13.922 1 98.06 179 VAL A CA 1
ATOM 1407 C C . VAL A 1 179 ? -6.535 -12.984 -14.102 1 98.06 179 VAL A C 1
ATOM 1409 O O . VAL A 1 179 ? -6.203 -12.609 -15.227 1 98.06 179 VAL A O 1
ATOM 1412 N N . TRP A 1 180 ? -6.031 -12.508 -12.953 1 98 180 TRP A N 1
ATOM 1413 C CA . TRP A 1 180 ? -4.91 -11.57 -12.977 1 98 180 TRP A CA 1
ATOM 1414 C C . TRP A 1 180 ? -3.586 -12.312 -12.812 1 98 180 TRP A C 1
ATOM 1416 O O . TRP A 1 180 ? -3.441 -13.141 -11.906 1 98 180 TRP A O 1
ATOM 1426 N N . LEU A 1 181 ? -2.652 -11.984 -13.672 1 97.81 181 LEU A N 1
ATOM 1427 C CA . LEU A 1 181 ? -1.263 -12.414 -13.539 1 97.81 181 LEU A CA 1
ATOM 1428 C C . LEU A 1 181 ? -0.355 -11.227 -13.227 1 97.81 181 LEU A C 1
ATOM 1430 O O . LEU A 1 181 ? -0.292 -10.266 -14 1 97.81 181 LEU A O 1
ATOM 1434 N N . PHE A 1 182 ? 0.313 -11.281 -12.078 1 97.94 182 PHE A N 1
ATOM 1435 C CA . PHE A 1 182 ? 1.226 -10.219 -11.672 1 97.94 182 PHE A CA 1
ATOM 1436 C C . PHE A 1 182 ? 2.66 -10.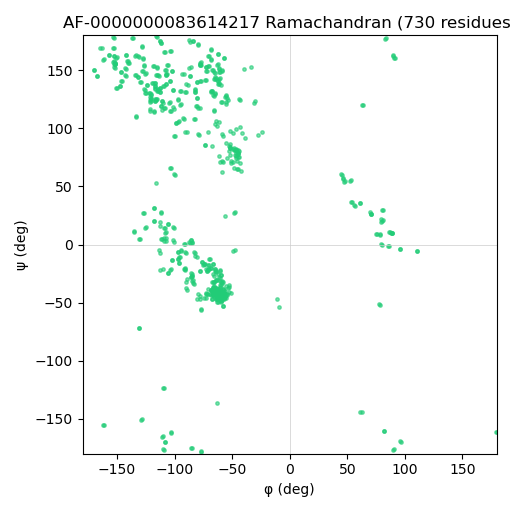727 -11.617 1 97.94 182 PHE A C 1
ATOM 1438 O O . PHE A 1 182 ? 2.924 -11.797 -11.055 1 97.94 182 PHE A O 1
ATOM 1445 N N . ASP A 1 183 ? 3.543 -9.953 -12.195 1 98 183 ASP A N 1
ATOM 1446 C CA . ASP A 1 183 ? 4.961 -10.188 -11.945 1 98 183 ASP A CA 1
ATOM 1447 C C . ASP A 1 183 ? 5.398 -9.539 -10.633 1 98 183 ASP A C 1
ATOM 1449 O O . ASP A 1 183 ? 5.551 -8.312 -10.555 1 98 183 ASP A O 1
ATOM 1453 N N . SER A 1 184 ? 5.652 -10.375 -9.641 1 98.31 184 SER A N 1
ATOM 1454 C CA . SER A 1 184 ? 5.965 -9.859 -8.312 1 98.31 184 SER A CA 1
ATOM 1455 C C . SER A 1 184 ? 7.445 -9.523 -8.188 1 98.31 184 SER A C 1
ATOM 1457 O O . SER A 1 184 ? 7.914 -9.148 -7.105 1 98.31 184 SER A O 1
ATOM 1459 N N . GLY A 1 185 ? 8.164 -9.703 -9.25 1 97.88 185 GLY A N 1
ATOM 1460 C CA . GLY A 1 185 ? 9.57 -9.328 -9.258 1 97.88 185 GLY A CA 1
ATOM 1461 C C . GLY A 1 185 ? 10.469 -10.375 -8.633 1 97.88 185 GLY A C 1
ATOM 1462 O O . GLY A 1 185 ? 10.125 -11.562 -8.602 1 97.88 185 GLY A O 1
ATOM 1463 N N . ARG A 1 186 ? 11.734 -9.945 -8.211 1 98.19 186 ARG A N 1
ATOM 1464 C CA . ARG A 1 186 ? 12.734 -10.938 -7.832 1 98.19 186 ARG A CA 1
ATOM 1465 C C . ARG A 1 186 ? 13.359 -10.602 -6.488 1 98.19 186 ARG A C 1
ATOM 1467 O O . ARG A 1 186 ? 13.039 -11.227 -5.473 1 98.19 186 ARG A O 1
ATOM 1474 N N . TYR A 1 187 ? 14.195 -9.531 -6.508 1 97.88 187 TYR A N 1
ATOM 1475 C CA . TYR A 1 187 ? 14.945 -9.188 -5.305 1 97.88 187 TYR A CA 1
ATOM 1476 C C . TYR A 1 187 ? 14.875 -7.688 -5.035 1 97.88 187 TYR A C 1
ATOM 1478 O O . TYR A 1 187 ? 14.852 -6.879 -5.969 1 97.88 187 TYR A O 1
ATOM 1486 N N . ALA A 1 188 ? 14.859 -7.348 -3.779 1 97.81 188 ALA A N 1
ATOM 1487 C CA . ALA A 1 188 ? 15.039 -5.949 -3.406 1 97.81 188 ALA A CA 1
ATOM 1488 C C . ALA A 1 188 ? 16.484 -5.516 -3.604 1 97.81 188 ALA A C 1
ATOM 1490 O O . ALA A 1 188 ? 17.406 -6.348 -3.6 1 97.81 188 ALA A O 1
ATOM 1491 N N . PRO A 1 189 ? 16.703 -4.203 -3.848 1 97.31 189 PRO A N 1
ATOM 1492 C CA . PRO A 1 189 ? 18.094 -3.73 -3.832 1 97.31 189 PRO A CA 1
ATOM 1493 C C . PRO A 1 189 ? 18.766 -3.904 -2.469 1 97.31 189 PRO A C 1
ATOM 1495 O O . PRO A 1 189 ? 18.078 -4.117 -1.466 1 97.31 189 PRO A O 1
ATOM 1498 N N . GLU A 1 190 ? 20.094 -3.812 -2.471 1 97.5 190 GLU A N 1
ATOM 1499 C CA . GLU A 1 190 ? 20.844 -3.984 -1.225 1 97.5 190 GLU A CA 1
ATOM 1500 C C . GLU A 1 190 ? 20.547 -2.85 -0.247 1 97.5 190 GLU A C 1
ATOM 1502 O O . GLU A 1 190 ? 20.562 -3.051 0.969 1 97.5 190 GLU A O 1
ATOM 1507 N N . GLU A 1 191 ? 20.391 -1.69 -0.753 1 97.88 191 GLU A N 1
ATOM 1508 C CA . GLU A 1 191 ? 20.094 -0.501 0.04 1 97.88 191 GLU A CA 1
ATOM 1509 C C . GLU A 1 191 ? 19.312 0.522 -0.772 1 97.88 191 GLU A C 1
ATOM 1511 O O . GLU A 1 191 ? 19.312 0.479 -2.004 1 97.88 191 GLU A O 1
ATOM 1516 N N . ILE A 1 192 ? 18.609 1.327 -0.13 1 97.94 192 ILE A N 1
ATOM 1517 C CA . ILE A 1 192 ? 18 2.533 -0.68 1 97.94 192 ILE A CA 1
ATOM 1518 C C . ILE A 1 192 ? 18.422 3.746 0.148 1 97.94 192 ILE A C 1
ATOM 1520 O O . ILE A 1 192 ? 18.344 3.723 1.378 1 97.94 192 ILE A O 1
ATOM 1524 N N . ALA A 1 193 ? 18.906 4.82 -0.547 1 97.56 193 ALA A N 1
ATOM 1525 C CA . ALA A 1 193 ? 19.312 6.059 0.108 1 97.56 193 ALA A CA 1
ATOM 1526 C C . ALA A 1 193 ? 20.344 5.781 1.212 1 97.56 193 ALA A C 1
ATOM 1528 O O . ALA A 1 193 ? 20.25 6.359 2.299 1 97.56 193 ALA A O 1
ATOM 1529 N N . GLY A 1 194 ? 21.172 4.855 0.953 1 97.81 194 GLY A N 1
ATOM 1530 C CA . GLY A 1 194 ? 22.25 4.535 1.856 1 97.81 194 GLY A CA 1
ATOM 1531 C C . GLY A 1 194 ? 21.828 3.709 3.053 1 97.81 194 GLY A C 1
ATOM 1532 O O . GLY A 1 194 ? 22.594 3.525 4 1 97.81 194 GLY A O 1
ATOM 1533 N N . GLN A 1 195 ? 20.594 3.256 3.018 1 98.44 195 GLN A N 1
ATOM 1534 C CA . GLN A 1 195 ? 20.047 2.488 4.133 1 98.44 195 GLN A CA 1
ATOM 1535 C C . GLN A 1 195 ? 19.797 1.038 3.73 1 98.44 195 GLN A C 1
ATOM 1537 O O . GLN A 1 195 ? 19.141 0.773 2.715 1 98.44 195 GLN A O 1
ATOM 1542 N N . ASP A 1 196 ? 20.25 0.101 4.539 1 97.75 196 ASP A N 1
ATOM 1543 C CA . ASP A 1 196 ? 20.047 -1.31 4.227 1 97.75 196 ASP A CA 1
ATOM 1544 C C . ASP A 1 196 ? 18.688 -1.785 4.742 1 97.75 196 ASP A C 1
ATOM 1546 O O . ASP A 1 196 ? 17.875 -0.981 5.211 1 97.75 196 ASP A O 1
ATOM 1550 N N . PHE A 1 197 ? 18.406 -3.072 4.613 1 97.44 197 PHE A N 1
ATOM 1551 C CA . PHE A 1 197 ? 17.094 -3.613 4.945 1 97.44 197 PHE A CA 1
ATOM 1552 C C . PHE A 1 197 ? 17.203 -4.621 6.086 1 97.44 197 PHE A C 1
ATOM 1554 O O . PHE A 1 197 ? 16.469 -5.609 6.117 1 97.44 197 PHE A O 1
ATOM 1561 N N . GLU A 1 198 ? 18.172 -4.43 7.004 1 95.5 198 GLU A N 1
ATOM 1562 C CA . GLU A 1 198 ? 18.172 -5.27 8.195 1 95.5 198 GLU A CA 1
ATOM 1563 C C . GLU A 1 198 ? 16.844 -5.18 8.93 1 95.5 198 GLU A C 1
ATOM 1565 O O . GLU A 1 198 ? 16.312 -4.082 9.156 1 95.5 198 GLU A O 1
ATOM 1570 N N . GLY A 1 199 ? 16.25 -6.312 9.227 1 93.5 199 GLY A N 1
ATOM 1571 C CA . GLY A 1 199 ? 14.953 -6.348 9.891 1 93.5 199 GLY A CA 1
ATOM 1572 C C . GLY A 1 199 ? 13.797 -6.488 8.922 1 93.5 199 GLY A C 1
ATOM 1573 O O . GLY A 1 199 ? 12.641 -6.613 9.344 1 93.5 199 GLY A O 1
ATOM 1574 N N . TYR A 1 200 ? 14.094 -6.473 7.641 1 96.31 200 TYR A N 1
ATOM 1575 C CA . TYR A 1 200 ? 13.078 -6.594 6.605 1 96.31 200 TYR A CA 1
ATOM 1576 C C . TYR A 1 200 ? 13.312 -7.836 5.754 1 96.31 200 TYR A C 1
ATOM 1578 O O . TYR A 1 200 ? 14.43 -8.344 5.684 1 96.31 200 TYR A O 1
ATOM 1586 N N . HIS A 1 201 ? 12.18 -8.32 5.184 1 96.62 201 HIS A N 1
ATOM 1587 C CA . HIS A 1 201 ? 12.367 -9.242 4.066 1 96.62 201 HIS A CA 1
ATOM 1588 C C . HIS A 1 201 ? 12.883 -8.508 2.832 1 96.62 201 HIS A C 1
ATOM 1590 O O . HIS A 1 201 ? 12.641 -7.305 2.674 1 96.62 201 HIS A O 1
ATOM 1596 N N . THR A 1 202 ? 13.602 -9.25 1.955 1 97.81 202 THR A N 1
ATOM 1597 C CA . THR A 1 202 ? 14.352 -8.523 0.936 1 97.81 202 THR A CA 1
ATOM 1598 C C . THR A 1 202 ? 14.016 -9.047 -0.458 1 97.81 202 THR A C 1
ATOM 1600 O O . THR A 1 202 ? 14.859 -9.031 -1.355 1 97.81 202 THR A O 1
ATOM 1603 N N . TRP A 1 203 ? 12.891 -9.562 -0.641 1 98.25 203 TRP A N 1
ATOM 1604 C CA . TRP A 1 203 ? 12.406 -9.867 -1.98 1 98.25 203 TRP A CA 1
ATOM 1605 C C . TRP A 1 203 ? 11.781 -8.641 -2.629 1 98.25 203 TRP A C 1
ATOM 1607 O O . TRP A 1 203 ? 11.703 -7.578 -2.012 1 98.25 203 TRP A O 1
ATOM 1617 N N . ASP A 1 204 ? 11.414 -8.781 -3.846 1 98.25 204 ASP A N 1
ATOM 1618 C CA . ASP A 1 204 ? 10.836 -7.645 -4.566 1 98.25 204 ASP A CA 1
ATOM 1619 C C . ASP A 1 204 ? 9.367 -7.449 -4.199 1 98.25 204 ASP A C 1
ATOM 1621 O O . ASP A 1 204 ? 8.828 -8.18 -3.363 1 98.25 204 ASP A O 1
ATOM 1625 N N . TRP A 1 205 ? 8.742 -6.383 -4.637 1 98.12 205 TRP A N 1
ATOM 1626 C CA . TRP A 1 205 ? 7.352 -6.062 -4.352 1 98.12 205 TRP A CA 1
ATOM 1627 C C . TRP A 1 205 ? 6.676 -5.449 -5.574 1 98.12 205 TRP A C 1
ATOM 1629 O O . TRP A 1 205 ? 7.348 -4.984 -6.496 1 98.12 205 TRP A O 1
ATOM 1639 N N . ILE A 1 206 ? 5.344 -5.52 -5.633 1 98.31 206 ILE A N 1
ATOM 1640 C CA . ILE A 1 206 ? 4.539 -4.938 -6.703 1 98.31 206 ILE A CA 1
ATOM 1641 C C . ILE A 1 206 ? 4.746 -3.424 -6.738 1 98.31 206 ILE A C 1
ATOM 1643 O O . ILE A 1 206 ? 4.801 -2.773 -5.691 1 98.31 206 ILE A O 1
ATOM 1647 N N . LYS A 1 207 ? 4.77 -2.865 -7.965 1 97.06 207 LYS A N 1
ATOM 1648 C CA . LYS A 1 207 ? 4.996 -1.432 -8.117 1 97.06 207 LYS A CA 1
ATOM 1649 C C . LYS A 1 207 ? 3.697 -0.696 -8.43 1 97.06 207 LYS A C 1
ATOM 1651 O O . LYS A 1 207 ? 2.699 -1.317 -8.797 1 97.06 207 LYS A O 1
ATOM 1656 N N . GLN A 1 208 ? 3.783 0.593 -8.297 1 95.56 208 GLN A N 1
ATOM 1657 C CA . GLN A 1 208 ? 2.584 1.416 -8.422 1 95.56 208 GLN A CA 1
ATOM 1658 C C . GLN A 1 208 ? 2.037 1.373 -9.844 1 95.56 208 GLN A C 1
ATOM 1660 O O . GLN A 1 208 ? 0.822 1.411 -10.055 1 95.56 208 GLN A O 1
ATOM 1665 N N . ASP A 1 209 ? 2.928 1.343 -10.805 1 95.12 209 ASP A N 1
ATOM 1666 C CA . ASP A 1 209 ? 2.449 1.301 -12.188 1 95.12 209 ASP A CA 1
ATOM 1667 C C . ASP A 1 209 ? 1.682 0.011 -12.461 1 95.12 209 ASP A C 1
ATOM 1669 O O . ASP A 1 209 ? 0.757 -0.006 -13.273 1 95.12 209 ASP A O 1
ATOM 1673 N N . GLN 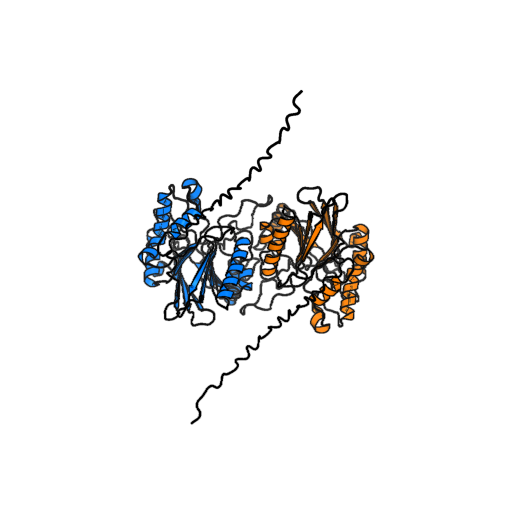A 1 210 ? 2.01 -1.073 -11.812 1 96.94 210 GLN A N 1
ATOM 1674 C CA . GLN A 1 210 ? 1.241 -2.311 -11.914 1 96.94 210 GLN A CA 1
ATOM 1675 C C . GLN A 1 210 ? -0.147 -2.146 -11.297 1 96.94 210 GLN A C 1
ATOM 1677 O O . GLN A 1 210 ? -1.136 -2.633 -11.852 1 96.94 210 GLN A O 1
ATOM 1682 N N . ILE A 1 211 ? -0.171 -1.451 -10.195 1 97.56 211 ILE A N 1
ATOM 1683 C CA . ILE A 1 211 ? -1.448 -1.24 -9.523 1 97.56 211 ILE A CA 1
ATOM 1684 C C . ILE A 1 211 ? -2.334 -0.332 -10.367 1 97.56 211 ILE A C 1
ATOM 1686 O O . ILE A 1 211 ? -3.541 -0.559 -10.484 1 97.56 211 ILE A O 1
ATOM 1690 N N . GLN A 1 212 ? -1.726 0.649 -10.969 1 94.12 212 GLN A N 1
ATOM 1691 C CA . GLN A 1 212 ? -2.473 1.521 -11.867 1 94.12 212 GLN A CA 1
ATOM 1692 C C . GLN A 1 212 ? -3.029 0.738 -13.055 1 94.12 212 GLN A C 1
ATOM 1694 O O . GLN A 1 212 ? -4.199 0.892 -13.414 1 94.12 212 GLN A O 1
ATOM 1699 N N . TRP A 1 213 ? -2.215 -0.047 -13.641 1 95.69 213 TRP A N 1
ATOM 1700 C CA . TRP A 1 213 ? -2.648 -0.889 -14.75 1 95.69 213 TRP A CA 1
ATOM 1701 C C . TRP A 1 213 ? -3.816 -1.779 -14.336 1 95.69 213 TRP A C 1
ATOM 1703 O O . TRP A 1 213 ? -4.812 -1.885 -15.055 1 95.69 213 TRP A O 1
ATOM 1713 N N . TYR A 1 214 ? -3.695 -2.367 -13.18 1 97.25 214 TYR A N 1
ATOM 1714 C CA . TYR A 1 214 ? -4.75 -3.221 -12.641 1 97.25 214 TYR A CA 1
ATOM 1715 C C . TYR A 1 214 ? -6.059 -2.451 -12.508 1 97.25 214 TYR A C 1
ATOM 1717 O O . TYR A 1 214 ? -7.102 -2.904 -12.984 1 97.25 214 TYR A O 1
ATOM 1725 N N . THR A 1 215 ? -5.969 -1.363 -11.867 1 96.62 215 THR A N 1
ATOM 1726 C CA . THR A 1 215 ? -7.164 -0.579 -11.578 1 96.62 215 THR A CA 1
ATOM 1727 C C . THR A 1 215 ? -7.852 -0.149 -12.875 1 96.62 215 THR A C 1
ATOM 1729 O O . THR A 1 215 ? -9.062 -0.326 -13.031 1 96.62 215 THR A O 1
ATOM 1732 N N . GLU A 1 216 ? -7.078 0.33 -13.797 1 94.31 216 GLU A N 1
ATOM 1733 C CA . GLU A 1 216 ? -7.629 0.805 -15.07 1 94.31 216 GLU A CA 1
ATOM 1734 C C . GLU A 1 216 ? -8.219 -0.344 -15.875 1 94.31 216 GLU A C 1
ATOM 1736 O O . GLU A 1 216 ? -9.305 -0.21 -16.453 1 94.31 216 GLU A O 1
ATOM 1741 N N . THR A 1 217 ? -7.504 -1.403 -15.883 1 95.81 217 THR A N 1
ATOM 1742 C CA . THR A 1 217 ? -7.977 -2.566 -16.625 1 95.81 217 THR A CA 1
ATOM 1743 C C . THR A 1 217 ? -9.25 -3.125 -16.016 1 95.81 217 THR A C 1
ATOM 1745 O O . THR A 1 217 ? -10.18 -3.51 -16.719 1 95.81 217 THR A O 1
ATOM 1748 N N . SER A 1 218 ? -9.281 -3.178 -14.703 1 97.56 218 SER A N 1
ATOM 1749 C CA . SER A 1 218 ? -10.469 -3.635 -13.992 1 97.56 218 SER A CA 1
ATOM 1750 C C . SER A 1 218 ? -11.672 -2.756 -14.305 1 97.56 218 SER A C 1
ATOM 1752 O O . SER A 1 218 ? -12.773 -3.262 -14.523 1 97.56 218 SER A O 1
ATOM 1754 N N . GLU A 1 219 ? -11.469 -1.504 -14.336 1 96.5 219 GLU A N 1
ATOM 1755 C CA . GLU A 1 219 ? -12.547 -0.567 -14.648 1 96.5 219 GLU A CA 1
ATOM 1756 C C . GLU A 1 219 ? -13.039 -0.761 -16.078 1 96.5 219 GLU A C 1
ATOM 1758 O O . GLU A 1 219 ? -14.242 -0.723 -16.328 1 96.5 219 GLU A O 1
ATOM 1763 N N . LYS A 1 220 ? -12.133 -0.937 -16.969 1 95.88 220 LYS A N 1
ATOM 1764 C CA . LYS A 1 220 ? -12.508 -1.177 -18.359 1 95.88 220 LYS A CA 1
ATOM 1765 C C . LYS A 1 220 ? -13.32 -2.463 -18.5 1 95.88 220 LYS A C 1
ATOM 1767 O O . LYS A 1 220 ? -14.305 -2.506 -19.25 1 95.88 220 LYS A O 1
ATOM 1772 N N . LEU A 1 221 ? -12.875 -3.463 -17.797 1 96.12 221 LEU A N 1
ATOM 1773 C CA . LEU A 1 221 ? -13.609 -4.727 -17.797 1 96.12 221 LEU A CA 1
ATOM 1774 C C . LEU A 1 221 ? -15.023 -4.539 -17.266 1 96.12 221 LEU A C 1
ATOM 1776 O O . LEU A 1 221 ? -15.969 -5.121 -17.797 1 96.12 221 LEU A O 1
ATOM 1780 N N . GLU A 1 222 ? -15.125 -3.791 -16.203 1 97 222 GLU A N 1
ATOM 1781 C CA . GLU A 1 222 ? -16.438 -3.5 -15.633 1 97 222 GLU A CA 1
ATOM 1782 C C . GLU A 1 222 ? -17.328 -2.77 -16.625 1 97 222 GLU A C 1
ATOM 1784 O O . GLU A 1 222 ? -18.516 -3.07 -16.734 1 97 222 GLU A O 1
ATOM 1789 N N . GLN A 1 223 ? -16.781 -1.831 -17.312 1 96 223 GLN A N 1
ATOM 1790 C CA . GLN A 1 223 ? -17.547 -1.083 -18.312 1 96 223 GLN A CA 1
ATOM 1791 C C . GLN A 1 223 ? -18.031 -1.999 -19.422 1 96 223 GLN A C 1
ATOM 1793 O O . GLN A 1 223 ? -19.172 -1.866 -19.891 1 96 223 GLN A O 1
ATOM 1798 N N . THR A 1 224 ? -17.219 -2.865 -19.781 1 92.62 224 THR A N 1
ATOM 1799 C CA . THR A 1 224 ? -17.531 -3.789 -20.859 1 92.62 224 THR A CA 1
ATOM 1800 C C . THR A 1 224 ? -18.594 -4.797 -20.406 1 92.62 224 THR A C 1
ATOM 1802 O O . THR A 1 224 ? -19.531 -5.086 -21.141 1 92.62 224 THR A O 1
ATOM 1805 N N . ALA A 1 225 ? -18.438 -5.273 -19.234 1 92.94 225 ALA A N 1
ATOM 1806 C CA . ALA A 1 225 ? -19.297 -6.34 -18.734 1 92.94 225 ALA A CA 1
ATOM 1807 C C . ALA A 1 225 ? -20.578 -5.773 -18.125 1 92.94 225 ALA A C 1
ATOM 1809 O O . ALA A 1 225 ? -21.609 -6.457 -18.078 1 92.94 225 ALA A O 1
ATOM 1810 N N . GLY A 1 226 ? -20.516 -4.477 -17.656 1 94.62 226 GLY A N 1
ATOM 1811 C CA . GLY A 1 226 ? -21.656 -3.857 -16.969 1 94.62 226 GLY A CA 1
ATOM 1812 C C . GLY A 1 226 ? -21.703 -4.164 -15.492 1 94.62 226 GLY A C 1
ATOM 1813 O O . GLY A 1 226 ? -22.641 -3.77 -14.797 1 94.62 226 GLY A O 1
ATOM 1814 N N . TYR A 1 227 ? -20.812 -4.91 -15.016 1 94.44 227 TYR A N 1
ATOM 1815 C CA . TYR A 1 227 ? -20.656 -5.23 -13.602 1 94.44 227 TYR A CA 1
ATOM 1816 C C . TYR A 1 227 ? -19.188 -5.492 -13.258 1 94.44 227 TYR A C 1
ATOM 1818 O O . TYR A 1 227 ? -18.359 -5.699 -14.156 1 94.44 227 TYR A O 1
ATOM 1826 N N . LYS A 1 228 ? -18.875 -5.414 -12.031 1 95.88 228 LYS A N 1
ATOM 1827 C CA . LYS A 1 228 ? -17.531 -5.766 -11.594 1 95.88 228 LYS A CA 1
ATOM 1828 C C . LYS A 1 228 ? -17.25 -7.254 -11.805 1 95.88 228 LYS A C 1
ATOM 1830 O O . LYS A 1 228 ? -17.844 -8.102 -11.133 1 95.88 228 LYS A O 1
ATOM 1835 N N . VAL A 1 229 ? -16.359 -7.598 -12.633 1 97 229 VAL A N 1
ATOM 1836 C CA . VAL A 1 229 ? -16.078 -8.992 -12.977 1 97 229 VAL A CA 1
ATOM 1837 C C . VAL A 1 229 ? -15.25 -9.641 -11.875 1 97 229 VAL A C 1
ATOM 1839 O O . VAL A 1 229 ? -14.125 -9.211 -11.602 1 97 229 VAL A O 1
ATOM 1842 N N . PRO A 1 230 ? -15.812 -10.68 -11.211 1 98.25 230 PRO A N 1
ATOM 1843 C CA . PRO A 1 230 ? -15.031 -11.359 -10.172 1 98.25 230 PRO A CA 1
ATOM 1844 C C . PRO A 1 230 ? -13.758 -12 -10.727 1 98.25 230 PRO A C 1
ATOM 1846 O O . PRO A 1 230 ? -13.703 -12.367 -11.898 1 98.25 230 PRO A O 1
ATOM 1849 N N . SER A 1 231 ? -12.766 -12.078 -9.852 1 98.56 231 SER A N 1
ATOM 1850 C CA . SER A 1 231 ? -11.477 -12.5 -10.383 1 98.56 231 SER A CA 1
ATOM 1851 C C . SER A 1 231 ? -10.633 -13.195 -9.32 1 98.56 231 SER A C 1
ATOM 1853 O O . SER A 1 231 ? -10.969 -13.156 -8.133 1 98.56 231 SER A O 1
ATOM 1855 N N . LEU A 1 232 ? -9.648 -13.922 -9.75 1 98.81 232 LEU A N 1
ATOM 1856 C CA . LEU A 1 232 ? -8.516 -14.398 -8.953 1 98.81 232 LEU A CA 1
ATOM 1857 C C . LEU A 1 232 ? -7.215 -13.75 -9.422 1 98.81 232 LEU A C 1
ATOM 1859 O O . LEU A 1 232 ? -7.039 -13.5 -10.617 1 98.81 232 LEU A O 1
ATOM 1863 N N . ALA A 1 233 ? -6.355 -13.508 -8.469 1 98.94 233 ALA A N 1
ATOM 1864 C CA . ALA A 1 233 ? -5.039 -12.961 -8.789 1 98.94 233 ALA A CA 1
ATOM 1865 C C . ALA A 1 233 ? -3.932 -13.938 -8.406 1 98.94 233 ALA A C 1
ATOM 1867 O O . ALA A 1 233 ? -3.973 -14.539 -7.328 1 98.94 233 ALA A O 1
ATOM 1868 N N . PHE A 1 234 ? -2.982 -14.07 -9.305 1 98.88 234 PHE A N 1
ATOM 1869 C CA . PHE A 1 234 ? -1.836 -14.945 -9.07 1 98.88 234 PHE A CA 1
ATOM 1870 C C . PHE A 1 234 ? -0.534 -14.156 -9.141 1 98.88 234 PHE A C 1
ATOM 1872 O O . PHE A 1 234 ? -0.298 -13.414 -10.102 1 98.88 234 PHE A O 1
ATOM 1879 N N . MET A 1 235 ? 0.25 -14.258 -8.148 1 98.81 235 MET A N 1
ATOM 1880 C CA . MET A 1 235 ? 1.583 -13.664 -8.047 1 98.81 235 MET A CA 1
ATOM 1881 C C . MET A 1 235 ? 2.516 -14.562 -7.238 1 98.81 235 MET A C 1
ATOM 1883 O O . MET A 1 235 ? 2.078 -15.242 -6.305 1 98.81 235 MET A O 1
ATOM 1887 N N . HIS A 1 236 ? 3.762 -14.547 -7.562 1 98.88 236 HIS A N 1
ATOM 1888 C CA . HIS A 1 236 ? 4.672 -15.516 -6.953 1 98.88 236 HIS A CA 1
ATOM 1889 C C . HIS A 1 236 ? 5.023 -15.117 -5.527 1 98.88 236 HIS A C 1
ATOM 1891 O O . HIS A 1 236 ? 4.844 -15.898 -4.594 1 98.88 236 HIS A O 1
ATOM 1897 N N . ILE A 1 237 ? 5.543 -13.914 -5.309 1 98.88 237 ILE A N 1
ATOM 1898 C CA . ILE A 1 237 ? 5.867 -13.391 -3.984 1 98.88 237 ILE A CA 1
ATOM 1899 C C . ILE A 1 237 ? 4.598 -12.867 -3.314 1 98.88 237 ILE A C 1
ATOM 1901 O O . ILE A 1 237 ? 3.863 -12.07 -3.9 1 98.88 237 ILE A O 1
ATOM 1905 N N . PRO A 1 238 ? 4.277 -13.32 -2.119 1 98.69 238 PRO A N 1
ATOM 1906 C CA . PRO A 1 238 ? 3.008 -12.961 -1.485 1 98.69 238 PRO A CA 1
ATOM 1907 C C . PRO A 1 238 ? 2.969 -11.5 -1.034 1 98.69 238 PRO A C 1
ATOM 1909 O O . PRO A 1 238 ? 4.012 -10.852 -0.945 1 98.69 238 PRO A O 1
ATOM 1912 N N . LEU A 1 239 ? 1.799 -11.031 -0.798 1 98.69 239 LEU A N 1
ATOM 1913 C CA . LEU A 1 239 ? 1.568 -9.734 -0.184 1 98.69 239 LEU A CA 1
ATOM 1914 C C . LEU A 1 239 ? 1.796 -9.789 1.322 1 98.69 239 LEU A C 1
ATOM 1916 O O . LEU A 1 239 ? 1.6 -10.836 1.942 1 98.69 239 LEU A O 1
ATOM 1920 N N . PRO A 1 240 ? 2.129 -8.641 1.927 1 98.19 240 PRO A N 1
ATOM 1921 C CA . PRO A 1 240 ? 2.314 -8.625 3.379 1 98.19 240 PRO A CA 1
ATOM 1922 C C . PRO A 1 240 ? 1.057 -9.047 4.141 1 98.19 240 PRO A C 1
ATOM 1924 O O . PRO A 1 240 ? 1.149 -9.594 5.238 1 98.19 240 PRO A O 1
ATOM 1927 N N . GLU A 1 241 ? -0.049 -8.859 3.57 1 98.69 241 GLU A N 1
ATOM 1928 C CA . GLU A 1 241 ? -1.327 -9.141 4.215 1 98.69 241 GLU A CA 1
ATOM 1929 C C . GLU A 1 241 ? -1.483 -10.633 4.504 1 98.69 241 GLU A C 1
ATOM 1931 O O . GLU A 1 241 ? -2.285 -11.023 5.355 1 98.69 241 GLU A O 1
ATOM 1936 N N . PHE A 1 242 ? -0.703 -11.5 3.779 1 98.75 242 PHE A N 1
ATOM 1937 C CA . PHE A 1 242 ? -0.7 -12.914 4.129 1 98.75 242 PHE A CA 1
ATOM 1938 C C . PHE A 1 242 ? -0.292 -13.117 5.582 1 98.75 242 PHE A C 1
ATOM 1940 O O . PHE A 1 242 ? -0.905 -13.906 6.305 1 98.75 242 PHE A O 1
ATOM 1947 N N . GLU A 1 243 ? 0.685 -12.391 5.941 1 97.94 243 GLU A N 1
ATOM 1948 C CA . GLU A 1 243 ? 1.16 -12.492 7.32 1 97.94 243 GLU A CA 1
ATOM 1949 C C . GLU A 1 243 ? 0.179 -11.844 8.289 1 97.94 243 GLU A C 1
ATOM 1951 O O . GLU A 1 243 ? -0.057 -12.359 9.383 1 97.94 243 GLU A O 1
ATOM 1956 N N . TYR A 1 244 ? -0.351 -10.648 7.871 1 98 244 TYR A N 1
ATOM 1957 C CA . TYR A 1 244 ? -1.332 -9.977 8.719 1 98 244 TYR A CA 1
ATOM 1958 C C . TYR A 1 244 ? -2.527 -10.883 8.992 1 98 244 TYR A C 1
ATOM 1960 O O . TYR A 1 244 ? -3.033 -10.93 10.109 1 98 244 TYR A O 1
ATOM 1968 N N . MET A 1 245 ? -2.949 -11.562 7.984 1 98.62 245 MET A N 1
ATOM 1969 C CA . MET A 1 245 ? -4.051 -12.516 8.133 1 98.62 245 MET A CA 1
ATOM 1970 C C . MET A 1 245 ? -3.678 -13.625 9.109 1 98.62 245 MET A C 1
ATOM 1972 O O . MET A 1 245 ? -4.473 -13.984 9.977 1 98.62 245 MET A O 1
ATOM 1976 N N . TRP A 1 246 ? -2.486 -14.164 8.945 1 98.5 246 TRP A N 1
ATOM 1977 C CA . TRP A 1 246 ? -2.049 -15.289 9.758 1 98.5 246 TRP A CA 1
ATOM 1978 C C . TRP A 1 246 ? -2.092 -14.938 11.242 1 98.5 246 TRP A C 1
ATOM 1980 O O . TRP A 1 246 ? -2.543 -15.742 12.062 1 98.5 246 TRP A O 1
ATOM 1990 N N . TYR A 1 247 ? -1.718 -13.695 11.57 1 97.19 247 TYR A N 1
ATOM 1991 C CA . TYR A 1 247 ? -1.583 -13.328 12.969 1 97.19 247 TYR A CA 1
ATOM 1992 C C . TYR A 1 247 ? -2.783 -12.508 13.438 1 97.19 247 TYR A C 1
ATOM 1994 O O . TYR A 1 247 ? -2.957 -12.281 14.641 1 97.19 247 TYR A O 1
ATOM 2002 N N . GLY A 1 248 ? -3.584 -12.039 12.508 1 96.62 248 GLY A N 1
ATOM 2003 C CA . GLY A 1 248 ? -4.668 -11.133 12.859 1 96.62 248 GLY A CA 1
ATOM 2004 C C . GLY A 1 248 ? -4.184 -9.758 13.273 1 96.62 248 GLY A C 1
ATOM 2005 O O . GLY A 1 248 ? -4.832 -9.086 14.086 1 96.62 248 GLY A O 1
ATOM 2006 N N . SER A 1 249 ? -2.975 -9.383 12.75 1 94.5 249 SER A N 1
ATOM 2007 C CA . SER A 1 249 ? -2.355 -8.109 13.125 1 94.5 249 SER A CA 1
ATOM 2008 C C . SER A 1 249 ? -1.186 -7.777 12.203 1 94.5 249 SER A C 1
ATOM 2010 O O . SER A 1 249 ? -0.417 -8.664 11.82 1 94.5 249 SER A O 1
ATOM 2012 N N . PRO A 1 250 ? -1.018 -6.469 11.938 1 93.38 250 PRO A N 1
ATOM 2013 C CA . PRO A 1 250 ? 0.153 -6.078 11.148 1 93.38 250 PRO A CA 1
ATOM 2014 C C . PRO A 1 250 ? 1.4 -5.871 12 1 93.38 250 PRO A C 1
ATOM 2016 O O . PRO A 1 250 ? 2.445 -5.465 11.492 1 93.38 250 PRO A O 1
ATOM 2019 N N . TYR A 1 251 ? 1.406 -6.094 13.25 1 88.25 251 TYR A N 1
ATOM 2020 C CA . TYR A 1 251 ? 2.488 -5.773 14.172 1 88.25 251 TYR A CA 1
ATOM 2021 C C . TYR A 1 251 ? 3.146 -7.039 14.711 1 88.25 251 TYR A C 1
ATOM 2023 O O . TYR A 1 251 ? 3.689 -7.043 15.812 1 88.25 251 TYR A O 1
ATOM 2031 N N . GLY A 1 252 ? 3.066 -8.047 13.906 1 82.38 252 GLY A N 1
ATOM 2032 C CA . GLY A 1 252 ? 3.523 -9.336 14.406 1 82.38 252 GLY A CA 1
ATOM 2033 C C . GLY A 1 252 ? 2.48 -10.07 15.227 1 82.38 252 GLY A C 1
ATOM 2034 O O . GLY A 1 252 ? 1.319 -9.656 15.273 1 82.38 252 GLY A O 1
ATOM 2035 N N . GLY A 1 253 ? 2.922 -11.305 15.617 1 87.06 253 GLY A N 1
ATOM 2036 C CA . GLY A 1 253 ? 1.917 -12.023 16.391 1 87.06 253 GLY A CA 1
ATOM 2037 C C . GLY A 1 253 ? 2.482 -13.195 17.172 1 87.06 253 GLY A C 1
ATOM 2038 O O . GLY A 1 253 ? 3.684 -13.461 17.109 1 87.06 253 GLY A O 1
ATOM 2039 N N . THR A 1 254 ? 1.572 -13.625 18 1 90.38 254 THR A N 1
ATOM 2040 C CA . THR A 1 254 ? 1.812 -14.789 18.844 1 90.38 254 THR A CA 1
ATOM 2041 C C . THR A 1 254 ? 0.925 -15.953 18.422 1 90.38 254 THR A C 1
ATOM 2043 O O . THR A 1 254 ? 0.092 -15.812 17.516 1 90.38 254 THR A O 1
ATOM 2046 N N . GLU A 1 255 ? 1.205 -17.047 19.047 1 93.5 255 GLU A N 1
ATOM 2047 C CA . GLU A 1 255 ? 0.328 -18.188 18.812 1 93.5 255 GLU A CA 1
ATOM 2048 C C . GLU A 1 255 ? -1.107 -17.875 19.219 1 93.5 255 GLU A C 1
ATOM 2050 O O . GLU A 1 255 ? -2.057 -18.312 18.562 1 93.5 255 GLU A O 1
ATOM 2055 N N . GLU A 1 256 ? -1.237 -17.109 20.234 1 94.25 256 GLU A N 1
ATOM 2056 C CA . GLU A 1 256 ? -2.566 -16.734 20.703 1 94.25 256 GLU A CA 1
ATOM 2057 C C . GLU A 1 256 ? -3.283 -15.859 19.672 1 94.25 256 GLU A C 1
ATOM 2059 O O . GLU A 1 256 ? -4.465 -16.078 19.391 1 94.25 256 GLU A O 1
ATOM 2064 N N . SER A 1 257 ? -2.566 -14.93 19.125 1 94 257 SER A N 1
ATOM 2065 C CA . SER A 1 257 ? -3.18 -14.07 18.125 1 94 257 SER A CA 1
ATOM 2066 C C . SER A 1 257 ? -3.514 -14.859 16.859 1 94 257 SER A C 1
ATOM 2068 O O . SER A 1 257 ? -4.504 -14.57 16.188 1 94 257 SER A O 1
ATOM 2070 N N . HIS A 1 258 ? -2.695 -15.859 16.562 1 97.25 258 HIS A N 1
ATOM 2071 C CA . HIS A 1 258 ? -2.99 -16.703 15.414 1 97.25 258 HIS A CA 1
ATOM 2072 C C . HIS A 1 258 ? -4.277 -17.5 15.633 1 97.25 258 HIS A C 1
ATOM 2074 O O . HIS A 1 258 ? -5.078 -17.656 14.711 1 97.25 258 HIS A O 1
ATOM 2080 N N . GLN A 1 259 ? -4.461 -17.969 16.797 1 97.25 259 GLN A N 1
ATOM 2081 C CA . GLN A 1 259 ? -5.668 -18.75 17.078 1 97.25 259 GLN A CA 1
ATOM 2082 C C . GLN A 1 259 ? -6.922 -17.906 16.859 1 97.25 259 GLN A C 1
ATOM 2084 O O . GLN A 1 259 ? -7.918 -18.375 16.328 1 97.25 259 GLN A O 1
ATOM 2089 N N . LEU A 1 260 ? -6.863 -16.688 17.281 1 96.56 260 LEU A N 1
ATOM 2090 C CA . LEU A 1 260 ? -7.98 -15.773 17.062 1 96.56 260 LEU A CA 1
ATOM 2091 C C . LEU A 1 260 ? -8.156 -15.492 15.578 1 96.56 260 LEU A C 1
ATOM 2093 O O . LEU A 1 260 ? -9.281 -15.391 15.086 1 96.56 260 LEU A O 1
ATOM 2097 N N . ALA A 1 261 ? -7.043 -15.391 14.906 1 98.19 261 ALA A N 1
ATOM 2098 C CA . ALA A 1 261 ? -7.07 -15.141 13.469 1 98.19 261 ALA A CA 1
ATOM 2099 C C . ALA A 1 261 ? -7.68 -16.312 12.719 1 98.19 261 ALA A C 1
ATOM 2101 O O . ALA A 1 261 ? -8.375 -16.125 11.719 1 98.19 261 ALA A O 1
ATOM 2102 N N . VAL A 1 262 ? -7.363 -17.547 13.148 1 98.69 262 VAL A N 1
ATOM 2103 C CA . VAL A 1 262 ? -7.898 -18.75 12.516 1 98.69 262 VAL A CA 1
ATOM 2104 C C . VAL A 1 262 ? -9.422 -18.688 12.484 1 98.69 262 VAL A C 1
ATOM 2106 O O . VAL A 1 262 ? -10.039 -18.953 11.453 1 98.69 262 VAL A O 1
ATOM 2109 N N . GLU A 1 263 ? -9.984 -18.281 13.531 1 98.06 263 GLU A N 1
ATOM 2110 C CA . GLU A 1 263 ? -11.438 -18.188 13.625 1 98.06 263 GLU A CA 1
ATOM 2111 C C . GLU A 1 263 ? -11.977 -17.016 12.805 1 98.06 263 GLU A C 1
ATOM 2113 O O . GLU A 1 263 ? -12.938 -17.172 12.047 1 98.06 263 GLU A O 1
ATOM 2118 N N . ARG A 1 264 ? -11.383 -15.859 12.914 1 98.19 264 ARG A N 1
ATOM 2119 C CA . ARG A 1 264 ? -11.859 -14.641 12.258 1 98.19 264 ARG A CA 1
ATOM 2120 C C . ARG A 1 264 ? -11.781 -14.773 10.742 1 98.19 264 ARG A C 1
ATOM 2122 O O . ARG A 1 264 ? -12.695 -14.352 10.031 1 98.19 264 ARG A O 1
ATOM 2129 N N . HIS A 1 265 ? -10.656 -15.422 10.305 1 98.75 265 HIS A N 1
ATOM 2130 C CA . HIS A 1 265 ? -10.367 -15.406 8.883 1 98.75 265 HIS A CA 1
ATOM 2131 C C . HIS A 1 265 ? -10.539 -16.781 8.266 1 98.75 265 HIS A C 1
ATOM 2133 O O . HIS A 1 265 ? -10.227 -17 7.09 1 98.75 265 HIS A O 1
ATOM 2139 N N . ASN A 1 266 ? -11.016 -17.781 9.023 1 98.56 266 ASN A N 1
ATOM 2140 C CA . ASN A 1 266 ? -11.234 -19.141 8.555 1 98.56 266 ASN A CA 1
ATOM 2141 C C . ASN A 1 266 ? -9.984 -19.719 7.891 1 98.56 266 ASN A C 1
ATOM 2143 O O . ASN A 1 266 ? -10.039 -20.203 6.762 1 98.56 266 ASN A O 1
ATOM 2147 N N . ILE A 1 267 ? -8.891 -19.688 8.641 1 98.81 267 ILE A N 1
ATOM 2148 C CA . ILE A 1 267 ? -7.609 -20.109 8.086 1 98.81 267 ILE A CA 1
ATOM 2149 C C . ILE A 1 267 ? -7.5 -21.625 8.141 1 98.81 267 ILE A C 1
ATOM 2151 O O . ILE A 1 267 ? -7.801 -22.25 9.164 1 98.81 267 ILE A O 1
ATOM 2155 N N . THR A 1 268 ? -7.125 -22.25 7.066 1 98.62 268 THR A N 1
ATOM 2156 C CA . THR A 1 268 ? -6.766 -23.656 6.992 1 98.62 268 THR A CA 1
ATOM 2157 C C . THR A 1 268 ? -5.402 -23.828 6.332 1 98.62 268 THR A C 1
ATOM 2159 O O . THR A 1 268 ? -4.918 -22.938 5.645 1 98.62 268 THR A O 1
ATOM 2162 N N . GLY A 1 269 ? -4.785 -24.938 6.531 1 98.19 269 GLY A N 1
ATOM 2163 C CA . GLY A 1 269 ? -3.477 -25.219 5.965 1 98.19 269 GLY A CA 1
ATOM 2164 C C . GLY A 1 269 ? -2.336 -24.922 6.922 1 98.19 269 GLY A C 1
ATOM 2165 O O . GLY A 1 269 ? -2.561 -24.703 8.117 1 98.19 269 GLY A O 1
ATOM 2166 N N . GLU A 1 270 ? -1.076 -24.938 6.363 1 97.62 270 GLU A N 1
ATOM 2167 C CA . GLU A 1 270 ? 0.099 -24.922 7.23 1 97.62 270 GLU A CA 1
ATOM 2168 C C . GLU A 1 270 ? 1.034 -23.766 6.863 1 97.62 270 GLU A C 1
ATOM 2170 O O . GLU A 1 270 ? 1.124 -23.375 5.695 1 97.62 270 GLU A O 1
ATOM 2175 N N . ARG A 1 271 ? 1.652 -23.281 7.887 1 97.88 271 ARG A N 1
ATOM 2176 C CA . ARG A 1 271 ? 2.783 -22.375 7.742 1 97.88 271 ARG A CA 1
ATOM 2177 C C . ARG A 1 271 ? 4.031 -22.922 8.414 1 97.88 271 ARG A C 1
ATOM 2179 O O . ARG A 1 271 ? 4.035 -23.172 9.625 1 97.88 271 ARG A O 1
ATOM 2186 N N . ASN A 1 272 ? 5.094 -23.062 7.641 1 98.12 272 ASN A N 1
ATOM 2187 C CA . ASN A 1 272 ? 6.293 -23.688 8.188 1 98.12 272 ASN A CA 1
ATOM 2188 C C . ASN A 1 272 ? 7.539 -22.859 7.914 1 98.12 272 ASN A C 1
ATOM 2190 O O . ASN A 1 272 ? 8.656 -23.312 8.18 1 98.12 272 ASN A O 1
ATOM 2194 N N . GLU A 1 273 ? 7.367 -21.719 7.355 1 97.44 273 GLU A N 1
ATOM 2195 C CA . GLU A 1 273 ? 8.438 -20.734 7.148 1 97.44 273 GLU A CA 1
ATOM 2196 C C . GLU A 1 273 ? 7.887 -19.312 7.094 1 97.44 273 GLU A C 1
ATOM 2198 O O . GLU A 1 273 ? 6.676 -19.109 7.203 1 97.44 273 GLU A O 1
ATOM 2203 N N . CYS A 1 274 ? 8.711 -18.406 6.957 1 96.06 274 CYS A N 1
ATOM 2204 C CA . CYS A 1 274 ? 8.289 -17.016 6.906 1 96.06 274 CYS A CA 1
ATOM 2205 C C . CYS A 1 274 ? 7.359 -16.766 5.723 1 96.06 274 CYS A C 1
ATOM 2207 O O . CYS A 1 274 ? 7.352 -17.547 4.762 1 96.06 274 CYS A O 1
ATOM 2209 N N . ILE A 1 275 ? 6.492 -15.867 5.906 1 97.31 275 ILE A N 1
ATOM 2210 C CA . ILE A 1 275 ? 5.887 -15.234 4.742 1 97.31 275 ILE A CA 1
ATOM 2211 C C . ILE A 1 275 ? 6.84 -14.18 4.176 1 97.31 275 ILE A C 1
ATOM 2213 O O . ILE A 1 275 ? 6.914 -13.062 4.691 1 97.31 275 ILE A O 1
ATOM 2217 N N . CYS A 1 276 ? 7.613 -14.586 3.193 1 97.75 276 CYS A N 1
ATOM 2218 C CA . CYS A 1 276 ? 8.797 -13.844 2.76 1 97.75 276 CYS A CA 1
ATOM 2219 C C . CYS A 1 276 ? 8.438 -12.852 1.658 1 97.75 276 CYS A C 1
ATOM 2221 O O . CYS A 1 276 ? 8.391 -13.219 0.483 1 97.75 276 CYS A O 1
ATOM 2223 N N . THR A 1 277 ? 8.234 -11.656 2.076 1 97.88 277 THR A N 1
ATOM 2224 C CA . THR A 1 277 ? 7.785 -10.609 1.165 1 97.88 277 THR A CA 1
ATOM 2225 C C . THR A 1 277 ? 8.914 -9.617 0.891 1 97.88 277 THR A C 1
ATOM 2227 O O . THR A 1 277 ? 10.078 -9.898 1.173 1 97.88 277 THR A O 1
ATOM 2230 N N . GLY A 1 278 ? 8.602 -8.477 0.24 1 97.38 278 GLY A N 1
ATOM 2231 C CA . GLY A 1 278 ? 9.523 -7.363 0.1 1 97.38 278 GLY A CA 1
ATOM 2232 C C . GLY A 1 278 ? 9.469 -6.395 1.266 1 97.38 278 GLY A C 1
ATOM 2233 O O . GLY A 1 278 ? 8.625 -6.531 2.154 1 97.38 278 GLY A O 1
ATOM 2234 N N . PRO A 1 279 ? 10.359 -5.414 1.218 1 97.56 279 PRO A N 1
ATOM 2235 C CA . PRO A 1 279 ? 10.453 -4.488 2.348 1 97.56 279 PRO A CA 1
ATOM 2236 C C . PRO A 1 279 ? 9.312 -3.477 2.379 1 97.56 279 PRO A C 1
ATOM 2238 O O . PRO A 1 279 ? 9.062 -2.85 3.412 1 97.56 279 PRO A O 1
ATOM 2241 N N . PHE A 1 280 ? 8.609 -3.318 1.242 1 97.88 280 PHE A N 1
ATOM 2242 C CA . PHE A 1 280 ? 7.586 -2.283 1.172 1 97.88 280 PHE A CA 1
ATOM 2243 C C . PHE A 1 280 ? 6.238 -2.883 0.792 1 97.88 280 PHE A C 1
ATOM 2245 O O . PHE A 1 280 ? 6.164 -3.77 -0.062 1 97.88 280 PHE A O 1
ATOM 2252 N N . ASN A 1 281 ? 5.184 -2.414 1.489 1 98.25 281 ASN A N 1
ATOM 2253 C CA . ASN A 1 281 ? 3.812 -2.734 1.101 1 98.25 281 ASN A CA 1
ATOM 2254 C C . ASN A 1 281 ? 3.328 -1.84 -0.037 1 98.25 281 ASN A C 1
ATOM 2256 O O . ASN A 1 281 ? 3.227 -0.622 0.126 1 98.25 281 ASN A O 1
ATOM 2260 N N . SER A 1 282 ? 3.002 -2.428 -1.108 1 98.06 282 SER A N 1
ATOM 2261 C CA . SER A 1 282 ? 2.65 -1.704 -2.326 1 98.06 282 SER A CA 1
ATOM 2262 C C . SER A 1 282 ? 1.231 -1.151 -2.25 1 98.06 282 SER A C 1
ATOM 2264 O O . SER A 1 282 ? 0.871 -0.247 -3.006 1 98.06 282 SER A O 1
ATOM 2266 N N . GLY A 1 283 ? 0.415 -1.753 -1.41 1 98.56 283 GLY A N 1
ATOM 2267 C CA . GLY A 1 283 ? -0.98 -1.35 -1.326 1 98.56 283 GLY A CA 1
ATOM 2268 C C . GLY A 1 283 ? -1.875 -2.086 -2.305 1 98.56 283 GLY A C 1
ATOM 2269 O O . GLY A 1 283 ? -3.037 -1.72 -2.488 1 98.56 283 GLY A O 1
ATOM 2270 N N . LEU A 1 284 ? -1.365 -3.082 -2.932 1 98.88 284 LEU A N 1
ATOM 2271 C CA . LEU A 1 284 ? -2.184 -3.805 -3.9 1 98.88 284 LEU A CA 1
ATOM 2272 C C . LEU A 1 284 ? -3.416 -4.402 -3.229 1 98.88 284 LEU A C 1
ATOM 2274 O O . LEU A 1 284 ? -4.516 -4.363 -3.789 1 98.88 284 LEU A O 1
ATOM 2278 N N . PHE A 1 285 ? -3.24 -4.941 -2.018 1 98.88 285 PHE A N 1
ATOM 2279 C CA . PHE A 1 285 ? -4.391 -5.496 -1.317 1 98.88 285 PHE A CA 1
ATOM 2280 C C . PHE A 1 285 ? -5.457 -4.43 -1.098 1 98.88 285 PHE A C 1
ATOM 2282 O O . PHE A 1 285 ? -6.641 -4.664 -1.354 1 98.88 285 PHE A O 1
ATOM 2289 N N . SER A 1 286 ? -4.992 -3.305 -0.603 1 98.5 286 SER A N 1
ATOM 2290 C CA . SER A 1 286 ? -5.914 -2.199 -0.368 1 98.5 286 SER A CA 1
ATOM 2291 C C . SER A 1 286 ? -6.633 -1.798 -1.651 1 98.5 286 SER A C 1
ATOM 2293 O O . SER A 1 286 ? -7.832 -1.504 -1.633 1 98.5 286 SER A O 1
ATOM 2295 N N . ALA A 1 287 ? -5.918 -1.753 -2.738 1 98.56 287 ALA A N 1
ATOM 2296 C CA . ALA A 1 287 ? -6.516 -1.424 -4.027 1 98.56 287 ALA A CA 1
ATOM 2297 C C . ALA A 1 287 ? -7.578 -2.445 -4.418 1 98.56 287 ALA A C 1
ATOM 2299 O O . ALA A 1 287 ? -8.656 -2.078 -4.898 1 98.56 287 ALA A O 1
ATOM 2300 N N . MET A 1 288 ? -7.246 -3.695 -4.188 1 98.75 288 MET A N 1
ATOM 2301 C CA . MET A 1 288 ? -8.188 -4.766 -4.527 1 98.75 288 MET A CA 1
ATOM 2302 C C . MET A 1 288 ? -9.422 -4.699 -3.643 1 98.75 288 MET A C 1
ATOM 2304 O O . MET A 1 288 ? -10.539 -4.914 -4.113 1 98.75 288 MET A O 1
ATOM 2308 N N . LEU A 1 289 ? -9.164 -4.445 -2.396 1 98.06 289 LEU A N 1
ATOM 2309 C CA . LEU A 1 289 ? -10.273 -4.316 -1.461 1 98.06 289 LEU A CA 1
ATOM 2310 C C . LEU A 1 289 ? -11.203 -3.182 -1.874 1 98.06 289 LEU A C 1
ATOM 2312 O O . LEU A 1 289 ? -12.43 -3.338 -1.859 1 98.06 289 LEU A O 1
ATOM 2316 N N . ASP A 1 290 ? -10.633 -2.096 -2.279 1 95.56 290 ASP A N 1
ATOM 2317 C CA . ASP A 1 290 ? -11.398 -0.93 -2.713 1 95.56 290 ASP A CA 1
ATOM 2318 C C . ASP A 1 290 ? -12.148 -1.216 -4.016 1 95.56 290 ASP A C 1
ATOM 2320 O O . ASP A 1 290 ? -13.305 -0.817 -4.176 1 95.56 290 ASP A O 1
ATOM 2324 N N . ARG A 1 291 ? -11.445 -1.809 -4.977 1 97.12 291 ARG A N 1
ATOM 2325 C CA . ARG A 1 291 ? -12.039 -2.115 -6.273 1 97.12 291 ARG A CA 1
ATOM 2326 C C . ARG A 1 291 ? -13.172 -3.125 -6.133 1 97.12 291 ARG A C 1
ATOM 2328 O O . ARG A 1 291 ? -14.203 -3.012 -6.805 1 97.12 291 ARG A O 1
ATOM 2335 N N . GLY A 1 292 ? -12.922 -4.207 -5.363 1 97.25 292 GLY A N 1
ATOM 2336 C CA . GLY A 1 292 ? -13.969 -5.148 -4.996 1 97.25 292 GLY A CA 1
ATOM 2337 C C . GLY A 1 292 ? -14.141 -6.266 -6.008 1 97.25 292 GLY A C 1
ATOM 2338 O O . GLY A 1 292 ? -15.117 -7.02 -5.945 1 97.25 292 GLY A O 1
ATOM 2339 N N . ASP A 1 293 ? -13.227 -6.375 -6.953 1 98.12 293 ASP A N 1
ATOM 2340 C CA . ASP A 1 293 ? -13.406 -7.367 -8.008 1 98.12 293 ASP A CA 1
ATOM 2341 C C . ASP A 1 293 ? -12.641 -8.648 -7.695 1 98.12 293 ASP A C 1
ATOM 2343 O O . ASP A 1 293 ? -12.875 -9.688 -8.312 1 98.12 293 ASP A O 1
ATOM 2347 N N . VAL A 1 294 ? -11.719 -8.664 -6.785 1 98.69 294 VAL A N 1
ATOM 2348 C CA . VAL A 1 294 ? -10.82 -9.797 -6.566 1 98.69 294 VAL A CA 1
ATOM 2349 C C . VAL A 1 294 ? -11.359 -10.664 -5.426 1 98.69 294 VAL A C 1
ATOM 2351 O O . VAL A 1 294 ? -11.539 -10.18 -4.305 1 98.69 294 VAL A O 1
ATOM 2354 N N . LYS A 1 295 ? -11.539 -11.953 -5.715 1 98.38 295 LYS A N 1
ATOM 2355 C CA . LYS A 1 295 ? -12.039 -12.914 -4.742 1 98.38 295 LYS A CA 1
ATOM 2356 C C . LYS A 1 295 ? -10.898 -13.586 -3.99 1 98.38 295 LYS A C 1
ATOM 2358 O O . LYS A 1 295 ? -11.094 -14.109 -2.893 1 98.38 295 LYS A O 1
ATOM 2363 N N . GLY A 1 296 ? -9.734 -13.547 -4.586 1 98.81 296 GLY A N 1
ATOM 2364 C CA . GLY A 1 296 ? -8.609 -14.195 -3.934 1 98.81 296 GLY A CA 1
ATOM 2365 C C . GLY A 1 296 ? -7.277 -13.883 -4.586 1 98.81 296 GLY A C 1
ATOM 2366 O O . GLY A 1 296 ? -7.215 -13.602 -5.785 1 98.81 296 GLY A O 1
ATOM 2367 N N . VAL A 1 297 ? -6.258 -13.898 -3.791 1 98.94 297 VAL A N 1
ATOM 2368 C CA . VAL A 1 297 ? -4.867 -13.766 -4.215 1 98.94 297 VAL A CA 1
ATOM 2369 C C . VAL A 1 297 ? -4.078 -15.008 -3.795 1 98.94 297 VAL A C 1
ATOM 2371 O O . VAL A 1 297 ? -4.098 -15.398 -2.627 1 98.94 297 VAL A O 1
ATOM 2374 N N . PHE A 1 298 ? -3.367 -15.586 -4.719 1 98.94 298 PHE A N 1
ATOM 2375 C CA . PHE A 1 298 ? -2.666 -16.828 -4.438 1 98.94 298 PHE A CA 1
ATOM 2376 C C . PHE A 1 298 ? -1.207 -16.75 -4.871 1 98.94 298 PHE A C 1
ATOM 2378 O O . PHE A 1 298 ? -0.901 -16.172 -5.922 1 98.94 298 PHE A O 1
ATOM 2385 N N . SER A 1 299 ? -0.302 -17.312 -4.039 1 98.88 299 SER A N 1
ATOM 2386 C CA . SER A 1 299 ? 1.139 -17.172 -4.234 1 98.88 299 SER A CA 1
ATOM 2387 C C . SER A 1 299 ? 1.843 -18.516 -4.062 1 98.88 299 SER A C 1
ATOM 2389 O O . SER A 1 299 ? 1.236 -19.484 -3.609 1 98.88 299 SER A O 1
ATOM 2391 N N . GLY A 1 300 ? 3.086 -18.625 -4.551 1 98.5 300 GLY A N 1
ATOM 2392 C CA . GLY A 1 300 ? 4.066 -19.656 -4.234 1 98.5 300 GLY A CA 1
ATOM 2393 C C . GLY A 1 300 ? 5.227 -19.141 -3.408 1 98.5 300 GLY A C 1
ATOM 2394 O O . GLY A 1 300 ? 5.027 -18.562 -2.338 1 98.5 300 GLY A O 1
ATOM 2395 N N . HIS A 1 301 ? 6.461 -19.281 -3.846 1 98.56 301 HIS A N 1
ATOM 2396 C CA . HIS A 1 301 ? 7.625 -18.594 -3.295 1 98.56 301 HIS A CA 1
ATOM 2397 C C . HIS A 1 301 ? 8.086 -19.25 -1.996 1 98.56 301 HIS A C 1
ATOM 2399 O O . HIS A 1 301 ? 9.273 -19.531 -1.824 1 98.56 301 HIS A O 1
ATOM 2405 N N . ASP A 1 302 ? 7.191 -19.453 -1.05 1 98.62 302 ASP A N 1
ATOM 2406 C CA . ASP A 1 302 ? 7.445 -20.141 0.213 1 98.62 302 ASP A CA 1
ATOM 2407 C C . ASP A 1 302 ? 6.973 -21.594 0.155 1 98.62 302 ASP A C 1
ATOM 2409 O O . ASP A 1 302 ? 5.789 -21.875 0.369 1 98.62 302 ASP A O 1
ATOM 2413 N N . HIS A 1 303 ? 7.914 -22.531 0.038 1 98.31 303 HIS A N 1
ATOM 2414 C CA . HIS A 1 303 ? 7.629 -23.859 -0.487 1 98.31 303 HIS A CA 1
ATOM 2415 C C . HIS A 1 303 ? 6.812 -24.688 0.505 1 98.31 303 HIS A C 1
ATOM 2417 O O . HIS A 1 303 ? 6.176 -25.672 0.125 1 98.31 303 HIS A O 1
ATOM 2423 N N . ILE A 1 304 ? 6.906 -24.297 1.74 1 98.38 304 ILE A N 1
ATOM 2424 C CA . ILE A 1 304 ? 6.332 -25.188 2.746 1 98.38 304 ILE A CA 1
ATOM 2425 C C . ILE A 1 304 ? 5.207 -24.469 3.486 1 98.38 304 ILE A C 1
ATOM 2427 O O . ILE A 1 304 ? 4.922 -24.781 4.645 1 98.38 304 ILE A O 1
ATOM 2431 N N . ASN A 1 305 ? 4.672 -23.422 2.865 1 98.69 305 ASN A N 1
ATOM 2432 C CA . ASN A 1 305 ? 3.404 -22.812 3.254 1 98.69 305 ASN A CA 1
ATOM 2433 C C . ASN A 1 305 ? 2.266 -23.234 2.334 1 98.69 305 ASN A C 1
ATOM 2435 O O . ASN A 1 305 ? 2.406 -23.203 1.11 1 98.69 305 ASN A O 1
ATOM 2439 N N . THR A 1 306 ? 1.094 -23.641 2.951 1 98.69 306 THR A N 1
ATOM 2440 C CA . THR A 1 306 ? -0.03 -24.109 2.148 1 98.69 306 THR A CA 1
ATOM 2441 C C . THR A 1 306 ? -1.339 -23.5 2.641 1 98.69 306 THR A C 1
ATOM 2443 O O . THR A 1 306 ? -2.422 -23.953 2.262 1 98.69 306 THR A O 1
ATOM 2446 N N . PHE A 1 307 ? -1.305 -22.531 3.494 1 98.75 307 PHE A N 1
ATOM 2447 C CA . PHE A 1 307 ? -2.512 -22.047 4.152 1 98.75 307 PHE A CA 1
ATOM 2448 C C . PHE A 1 307 ? -3.322 -21.156 3.213 1 98.75 307 PHE A C 1
ATOM 2450 O O . PHE A 1 307 ? -2.799 -20.656 2.215 1 98.75 307 PHE A O 1
ATOM 2457 N N . VAL A 1 308 ? -4.574 -21.078 3.494 1 98.81 3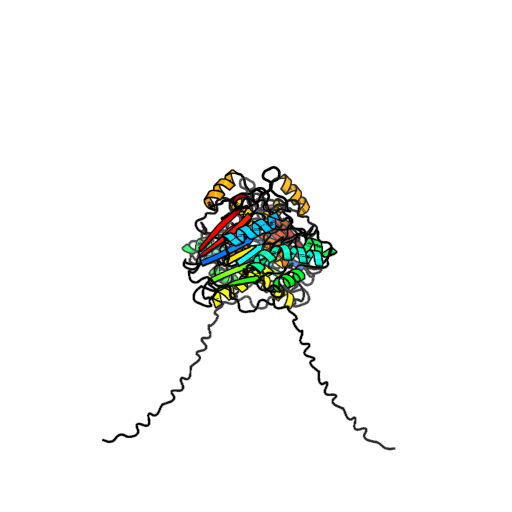08 VAL A N 1
ATOM 2458 C CA . VAL A 1 308 ? -5.516 -20.156 2.865 1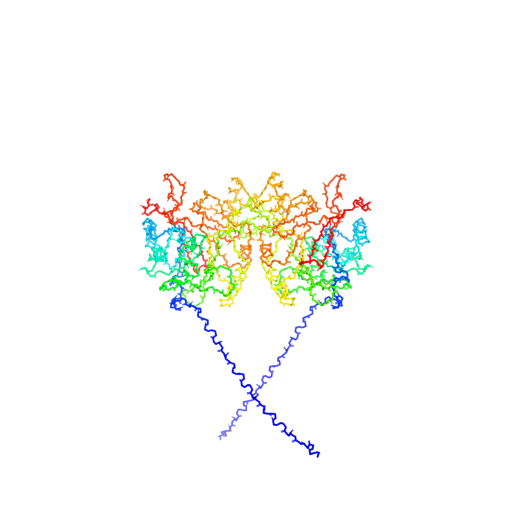 98.81 308 VAL A CA 1
ATOM 2459 C C . VAL A 1 308 ? -6.508 -19.641 3.904 1 98.81 308 VAL A C 1
ATOM 2461 O O . VAL A 1 308 ? -6.805 -20.328 4.883 1 98.81 308 VAL A O 1
ATOM 2464 N N . GLY A 1 309 ? -6.922 -18.422 3.791 1 98.81 309 GLY A N 1
ATOM 2465 C CA . GLY A 1 309 ? -7.961 -17.812 4.605 1 98.81 309 GLY A CA 1
ATOM 2466 C C . GLY A 1 309 ? -8.688 -16.688 3.893 1 98.81 309 GLY A C 1
ATOM 2467 O O . GLY A 1 309 ? -8.32 -16.312 2.773 1 98.81 309 GLY A O 1
ATOM 2468 N N . ASN A 1 310 ? -9.734 -16.297 4.488 1 98.75 310 ASN A N 1
ATOM 2469 C CA . ASN A 1 310 ? -10.484 -15.125 4.023 1 98.75 310 ASN A CA 1
ATOM 2470 C C . ASN A 1 310 ? -10.094 -13.867 4.797 1 98.75 310 ASN A C 1
ATOM 2472 O O . ASN A 1 310 ? -10.445 -13.719 5.965 1 98.75 310 ASN A O 1
ATOM 2476 N N . TYR A 1 311 ? -9.367 -13 4.184 1 98.81 311 TYR A N 1
ATOM 2477 C CA . TYR A 1 311 ? -8.914 -11.758 4.809 1 98.81 311 TYR A CA 1
ATOM 2478 C C . TYR A 1 311 ? -9.773 -10.578 4.375 1 98.81 311 TYR A C 1
ATOM 2480 O O . TYR A 1 311 ? -9.516 -9.961 3.336 1 98.81 311 TYR A O 1
ATOM 2488 N N . TYR A 1 312 ? -10.836 -10.289 5.211 1 98.62 312 TYR A N 1
ATOM 2489 C CA . TYR A 1 312 ? -11.773 -9.18 5.023 1 98.62 312 TYR A CA 1
ATOM 2490 C C . TYR A 1 312 ? -12.445 -9.266 3.656 1 98.62 312 TYR A C 1
ATOM 2492 O O . TYR A 1 312 ? -12.625 -8.242 2.984 1 98.62 312 TYR A O 1
ATOM 2500 N N . GLY A 1 313 ? -12.688 -10.461 3.141 1 98.25 313 GLY A N 1
ATOM 2501 C CA . GLY A 1 313 ? -13.492 -10.656 1.945 1 98.25 313 GLY A CA 1
ATOM 2502 C C . GLY A 1 313 ? -12.68 -11.117 0.75 1 98.25 313 GLY A C 1
ATOM 2503 O O . GLY A 1 313 ? -13.242 -11.453 -0.295 1 98.25 313 GLY A O 1
ATOM 2504 N N . ILE A 1 314 ? -11.367 -11.18 0.878 1 98.81 314 ILE A N 1
ATOM 2505 C CA . ILE A 1 314 ? -10.477 -11.664 -0.177 1 98.81 314 ILE A CA 1
ATOM 2506 C C . ILE A 1 314 ? -9.68 -12.859 0.33 1 98.81 314 ILE A C 1
ATOM 2508 O O . ILE A 1 314 ? -8.992 -12.766 1.353 1 98.81 314 ILE A O 1
ATOM 2512 N N . MET A 1 315 ? -9.727 -13.969 -0.343 1 98.88 315 MET A N 1
ATOM 2513 C CA . MET A 1 315 ? -8.898 -15.102 0.049 1 98.88 315 MET A CA 1
ATOM 2514 C C . MET A 1 315 ? -7.422 -14.812 -0.19 1 98.88 315 MET A C 1
ATOM 2516 O O . MET A 1 315 ? -7.055 -14.266 -1.231 1 98.88 315 MET A O 1
ATOM 2520 N N . LEU A 1 316 ? -6.684 -15.078 0.756 1 98.94 316 LEU A N 1
ATOM 2521 C CA . LEU A 1 316 ? -5.23 -15.094 0.612 1 98.94 316 LEU A CA 1
ATOM 2522 C C . LEU A 1 316 ? -4.68 -16.5 0.866 1 98.94 316 LEU A C 1
ATOM 2524 O O . LEU A 1 316 ? -4.945 -17.094 1.912 1 98.94 316 LEU A O 1
ATOM 2528 N N . GLY A 1 317 ? -3.91 -17 -0.166 1 98.81 317 GLY A N 1
ATOM 2529 C CA . GLY A 1 317 ? -3.514 -18.391 0.035 1 98.81 317 GLY A CA 1
ATOM 2530 C C . GLY A 1 317 ? -2.273 -18.781 -0.748 1 98.81 317 GLY A C 1
ATOM 2531 O O . GLY A 1 317 ? -1.845 -18.047 -1.642 1 98.81 317 GLY A O 1
ATOM 2532 N N . TYR A 1 318 ? -1.674 -19.875 -0.361 1 98.69 318 TYR A N 1
ATOM 2533 C CA . TYR A 1 318 ? -0.537 -20.516 -1.007 1 98.69 318 TYR A CA 1
ATOM 2534 C C . TYR A 1 318 ? -0.97 -21.781 -1.734 1 98.69 318 TYR A C 1
ATOM 2536 O O . TYR A 1 318 ? -2.041 -22.328 -1.458 1 98.69 318 TYR A O 1
ATOM 2544 N N . ALA A 1 319 ? -0.029 -21.969 -2.756 1 94.06 319 ALA A N 1
ATOM 2545 C CA . ALA A 1 319 ? -0.026 -23.359 -3.213 1 94.06 319 ALA A CA 1
ATOM 2546 C C . ALA A 1 319 ? 1.263 -24.062 -2.807 1 94.06 319 ALA A C 1
ATOM 2548 O O . ALA A 1 319 ? 2.322 -23.438 -2.721 1 94.06 319 ALA A O 1
ATOM 2549 N N . GLY A 1 320 ? 1.332 -25.109 -1.941 1 89.31 320 GLY A N 1
ATOM 2550 C CA . GLY A 1 320 ? 2.555 -25.859 -1.729 1 89.31 320 GLY A CA 1
ATOM 2551 C C . GLY A 1 320 ? 3.41 -25.984 -2.977 1 89.31 320 GLY A C 1
ATOM 2552 O O . GLY A 1 320 ? 2.922 -25.781 -4.09 1 89.31 320 GLY A O 1
ATOM 2553 N N . SER A 1 321 ? 4.719 -26.125 -2.832 1 97.31 321 SER A N 1
ATOM 2554 C CA . SER A 1 321 ? 5.594 -26.297 -3.986 1 97.31 321 SER A CA 1
ATOM 2555 C C . SER A 1 321 ? 5.246 -27.562 -4.758 1 97.31 321 SER A C 1
ATOM 2557 O O . SER A 1 321 ? 4.941 -28.594 -4.156 1 97.31 321 SER A O 1
ATOM 2559 N N . THR A 1 322 ? 5.258 -27.469 -6.086 1 98.69 322 THR A N 1
ATOM 2560 C CA . THR A 1 322 ? 5.027 -28.609 -6.969 1 98.69 322 THR A CA 1
ATOM 2561 C C . THR A 1 322 ? 6.324 -29.375 -7.207 1 98.69 322 THR A C 1
ATOM 2563 O O . THR A 1 322 ? 6.301 -30.594 -7.379 1 98.69 322 THR A O 1
ATOM 2566 N N . GLY A 1 323 ? 7.426 -28.734 -7.199 1 98.62 323 GLY A N 1
ATOM 2567 C CA . GLY A 1 323 ? 8.703 -29.297 -7.609 1 98.62 323 GLY A CA 1
ATOM 2568 C C . GLY A 1 323 ? 9.359 -30.141 -6.531 1 98.62 323 GLY A C 1
ATOM 2569 O O . GLY A 1 323 ? 9.359 -29.766 -5.355 1 98.62 323 GLY A O 1
ATOM 2570 N N . PHE A 1 324 ? 9.945 -31.234 -6.93 1 98 324 PHE A N 1
ATOM 2571 C CA . PHE A 1 324 ? 10.609 -32.156 -6.016 1 98 324 PHE A CA 1
ATOM 2572 C C . PHE A 1 324 ? 12.109 -31.859 -5.949 1 98 324 PHE A C 1
ATOM 2574 O O . PHE A 1 324 ? 12.812 -32.406 -5.086 1 98 324 PHE A O 1
ATOM 2581 N N . GLY A 1 325 ? 12.586 -31.047 -6.809 1 96.44 325 GLY A N 1
ATOM 2582 C CA . GLY A 1 325 ? 14.008 -30.734 -6.828 1 96.44 325 GLY A CA 1
ATOM 2583 C C . GLY A 1 325 ? 14.367 -29.578 -5.906 1 96.44 325 GLY A C 1
ATOM 2584 O O . GLY A 1 325 ? 15.531 -29.188 -5.832 1 96.44 325 GLY A O 1
ATOM 2585 N N . THR A 1 326 ? 13.453 -29 -5.164 1 96 326 THR A N 1
ATOM 2586 C CA . THR A 1 326 ? 13.672 -27.844 -4.289 1 96 326 THR A CA 1
ATOM 2587 C C . THR A 1 326 ? 13.508 -28.25 -2.826 1 96 326 THR A C 1
ATOM 2589 O O . THR A 1 326 ? 13.117 -29.375 -2.521 1 96 326 THR A O 1
ATOM 2592 N N . TYR A 1 327 ? 13.766 -27.328 -1.881 1 96.56 327 TYR A N 1
ATOM 2593 C CA . TYR A 1 327 ? 13.719 -27.641 -0.455 1 96.56 327 TYR A CA 1
ATOM 2594 C C . TYR A 1 327 ? 12.289 -27.953 -0.015 1 96.56 327 TYR A C 1
ATOM 2596 O O . TYR A 1 327 ? 11.328 -27.531 -0.663 1 96.56 327 TYR A O 1
ATOM 2604 N N . GLY A 1 328 ? 12.188 -28.75 0.933 1 96.88 328 GLY A N 1
ATOM 2605 C CA . GLY A 1 328 ? 10.945 -29.062 1.61 1 96.88 328 GLY A CA 1
ATOM 2606 C C . GLY A 1 328 ? 11.031 -28.922 3.119 1 96.88 328 GLY A C 1
ATOM 2607 O O . GLY A 1 328 ? 11.719 -28.047 3.629 1 96.88 328 GLY A O 1
ATOM 2608 N N . LEU A 1 329 ? 10.25 -29.719 3.779 1 97.19 329 LEU A N 1
ATOM 2609 C CA . LEU A 1 329 ? 10.188 -29.641 5.234 1 97.19 329 LEU A CA 1
ATOM 2610 C C . LEU A 1 329 ? 11.453 -30.203 5.867 1 97.19 329 LEU A C 1
ATOM 2612 O O . LEU A 1 329 ? 11.75 -29.922 7.035 1 97.19 329 LEU A O 1
ATOM 2616 N N . GLY A 1 330 ? 12.148 -31 5.16 1 96.81 330 GLY A N 1
ATOM 2617 C CA . GLY A 1 330 ? 13.305 -31.719 5.691 1 96.81 330 GLY A CA 1
ATOM 2618 C C . GLY A 1 330 ? 12.953 -33.062 6.293 1 96.81 330 GLY A C 1
ATOM 2619 O O . GLY A 1 330 ? 11.773 -33.375 6.477 1 96.81 330 GLY A O 1
ATOM 2620 N N . GLY A 1 331 ? 13.961 -33.906 6.473 1 95.88 331 GLY A N 1
ATOM 2621 C CA . GLY A 1 331 ? 13.781 -35.219 7.09 1 95.88 331 GLY A CA 1
ATOM 2622 C C . GLY A 1 331 ? 12.836 -36.125 6.32 1 95.88 331 GLY A C 1
ATOM 2623 O O . GLY A 1 331 ? 12.797 -36.062 5.086 1 95.88 331 GLY A O 1
ATOM 2624 N N . GLU A 1 332 ? 12.008 -36.969 7.035 1 93.19 332 GLU A N 1
ATOM 2625 C CA . GLU A 1 332 ? 11.117 -37.969 6.43 1 93.19 332 GLU A CA 1
ATOM 2626 C C . GLU A 1 332 ? 9.883 -37.281 5.84 1 93.19 332 GLU A C 1
ATOM 2628 O O . GLU A 1 332 ? 9.219 -37.844 4.961 1 93.19 332 GLU A O 1
ATOM 2633 N N . GLU A 1 333 ? 9.664 -36.094 6.195 1 95.19 333 GLU A N 1
ATOM 2634 C CA . GLU A 1 333 ? 8.469 -35.375 5.758 1 95.19 333 GLU A CA 1
ATOM 2635 C C . GLU A 1 333 ? 8.812 -34.344 4.691 1 95.19 333 GLU A C 1
ATOM 2637 O O . GLU A 1 333 ? 8 -33.469 4.402 1 95.19 333 GLU A O 1
ATOM 2642 N N . ASP A 1 334 ? 9.953 -34.469 4.074 1 96.75 334 ASP A N 1
ATOM 2643 C CA . ASP A 1 334 ? 10.508 -33.438 3.18 1 96.75 334 ASP A CA 1
ATOM 2644 C C . ASP A 1 334 ? 9.508 -33.094 2.084 1 96.75 334 ASP A C 1
ATOM 2646 O O . ASP A 1 334 ? 9.398 -31.922 1.698 1 96.75 334 ASP A O 1
ATOM 2650 N N . HIS A 1 335 ? 8.781 -34.031 1.608 1 97.06 335 HIS A N 1
ATOM 2651 C CA . HIS A 1 335 ? 7.949 -33.844 0.429 1 97.06 335 HIS A CA 1
ATOM 2652 C C . HIS A 1 335 ? 6.465 -33.906 0.78 1 97.06 335 HIS A C 1
ATOM 2654 O O . HIS A 1 335 ? 5.617 -34 -0.108 1 97.06 335 HIS A O 1
ATOM 2660 N N . LYS A 1 336 ? 6.133 -33.781 2.072 1 95.81 336 LYS A N 1
ATOM 2661 C CA . LYS A 1 336 ? 4.773 -33.906 2.584 1 95.81 336 LYS A CA 1
ATOM 2662 C C . LYS A 1 336 ? 3.844 -32.875 1.984 1 95.81 336 LYS A C 1
ATOM 2664 O O . LYS A 1 336 ? 2.654 -33.125 1.782 1 95.81 336 LYS A O 1
ATOM 2669 N N . LEU A 1 337 ? 4.383 -31.703 1.655 1 97.38 337 LEU A N 1
ATOM 2670 C CA . LEU A 1 337 ? 3.514 -30.578 1.296 1 97.38 337 LEU A CA 1
ATOM 2671 C C . LEU A 1 337 ? 3.59 -30.297 -0.2 1 97.38 337 LEU A C 1
ATOM 2673 O O . LEU A 1 337 ? 3.072 -29.281 -0.667 1 97.38 337 LEU A O 1
ATOM 2677 N N . ARG A 1 338 ? 4.223 -31.188 -0.962 1 98.06 338 ARG A N 1
ATOM 2678 C CA . ARG A 1 338 ? 4.23 -31.047 -2.414 1 98.06 338 ARG A CA 1
ATOM 2679 C C . ARG A 1 338 ? 2.834 -31.25 -2.992 1 98.06 338 ARG A C 1
ATOM 2681 O O . ARG A 1 338 ? 2.125 -32.188 -2.615 1 98.06 338 ARG A O 1
ATOM 2688 N N . GLY A 1 339 ? 2.428 -30.359 -3.838 1 98.19 339 GLY A N 1
ATOM 2689 C CA . GLY A 1 339 ? 1.079 -30.5 -4.363 1 98.19 339 GLY A CA 1
ATOM 2690 C C . GLY A 1 339 ? 0.697 -29.406 -5.336 1 98.19 339 GLY A C 1
ATOM 2691 O O . GLY A 1 339 ? 1.55 -28.875 -6.055 1 98.19 339 GLY A O 1
ATOM 2692 N N . ALA A 1 340 ? -0.543 -29.25 -5.535 1 98.75 340 ALA A N 1
ATOM 2693 C CA . ALA A 1 340 ? -1.211 -28.25 -6.367 1 98.75 340 ALA A CA 1
ATOM 2694 C C . ALA A 1 340 ? -2.475 -27.734 -5.691 1 98.75 340 ALA A C 1
ATOM 2696 O O . ALA A 1 340 ? -3 -28.359 -4.77 1 98.75 340 ALA A O 1
ATOM 2697 N N . ARG A 1 341 ? -2.857 -26.578 -6.062 1 98.81 341 ARG A N 1
ATOM 2698 C CA . ARG A 1 341 ? -4.129 -26.062 -5.566 1 98.81 3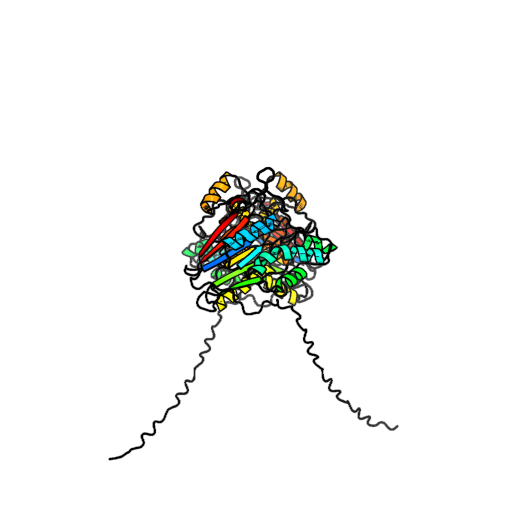41 ARG A CA 1
ATOM 2699 C C . ARG A 1 341 ? -5.172 -26.016 -6.68 1 98.81 341 ARG A C 1
ATOM 2701 O O . ARG A 1 341 ? -4.879 -25.594 -7.797 1 98.81 341 ARG A O 1
ATOM 2708 N N . VAL A 1 342 ? -6.379 -26.453 -6.359 1 98.81 342 VAL A N 1
ATOM 2709 C CA . VAL A 1 342 ? -7.469 -26.547 -7.324 1 98.81 342 VAL A CA 1
ATOM 2710 C C . VAL A 1 342 ? -8.555 -25.531 -6.977 1 98.81 342 VAL A C 1
ATOM 2712 O O . VAL A 1 342 ? -8.906 -25.359 -5.809 1 98.81 342 VAL A O 1
ATOM 2715 N N . PHE A 1 343 ? -9.031 -24.828 -7.965 1 98.75 343 PHE A N 1
ATOM 2716 C CA . PHE A 1 343 ? -10.117 -23.875 -7.816 1 98.75 343 PHE A CA 1
ATOM 2717 C C . PHE A 1 343 ? -11.344 -24.312 -8.602 1 98.75 343 PHE A C 1
ATOM 2719 O O . PHE A 1 343 ? -11.258 -24.578 -9.805 1 98.75 343 PHE A O 1
ATOM 2726 N N . HIS A 1 344 ? -12.461 -24.406 -7.934 1 98.31 344 HIS A N 1
ATOM 2727 C CA . HIS A 1 344 ? -13.75 -24.703 -8.547 1 98.31 344 HIS A CA 1
ATOM 2728 C C . HIS A 1 344 ? -14.609 -23.453 -8.664 1 98.31 344 HIS A C 1
ATOM 2730 O O . HIS A 1 344 ? -15.016 -22.875 -7.652 1 98.31 344 HIS A O 1
ATOM 2736 N N . LEU A 1 345 ? -14.867 -23.078 -9.914 1 98.19 345 LEU A N 1
ATOM 2737 C CA . LEU A 1 345 ? -15.688 -21.906 -10.164 1 98.19 345 LEU A CA 1
ATOM 2738 C C . LEU A 1 345 ? -17.094 -22.297 -10.594 1 98.19 345 LEU A C 1
ATOM 2740 O O . LEU A 1 345 ? -17.281 -23.266 -11.336 1 98.19 345 LEU A O 1
ATOM 2744 N N . ASP A 1 346 ? -18.047 -21.578 -10.109 1 98 346 ASP A N 1
ATOM 2745 C CA . ASP A 1 346 ? -19.438 -21.75 -10.477 1 98 346 ASP A CA 1
ATOM 2746 C C . ASP A 1 346 ? -20.109 -20.422 -10.789 1 98 346 ASP A C 1
ATOM 2748 O O . ASP A 1 346 ? -20.375 -19.625 -9.883 1 98 346 ASP A O 1
ATOM 2752 N N . GLU A 1 347 ? -20.438 -20.156 -12.031 1 95.62 347 GLU A N 1
ATOM 2753 C CA . GLU A 1 347 ? -20.969 -18.859 -12.422 1 95.62 347 GLU A CA 1
ATOM 2754 C C . GLU A 1 347 ? -22.469 -18.766 -12.133 1 95.62 347 GLU A C 1
ATOM 2756 O O . GLU A 1 347 ? -23.078 -17.703 -12.289 1 95.62 347 GLU A O 1
ATOM 2761 N N . ASN A 1 348 ? -23.062 -19.922 -11.727 1 93.56 348 ASN A N 1
ATOM 2762 C CA . ASN A 1 348 ? -24.484 -19.906 -11.43 1 93.56 348 ASN A CA 1
ATOM 2763 C C . ASN A 1 348 ? -24.781 -19.203 -10.109 1 93.56 348 ASN A C 1
ATOM 2765 O O . ASN A 1 348 ? -25.922 -18.844 -9.836 1 93.56 348 ASN A O 1
ATOM 2769 N N . ALA A 1 349 ? -23.797 -19.062 -9.367 1 88 349 ALA A N 1
ATOM 2770 C CA . ALA A 1 349 ? -23.922 -18.297 -8.125 1 88 349 ALA A CA 1
ATOM 2771 C C . ALA A 1 349 ? -23.562 -16.828 -8.344 1 88 349 ALA A C 1
ATOM 2773 O O . ALA A 1 349 ? -22.719 -16.5 -9.172 1 88 349 ALA A O 1
ATOM 2774 N N . GLU A 1 350 ? -24.266 -15.984 -7.57 1 83.06 350 GLU A N 1
ATOM 2775 C CA . GLU A 1 350 ? -23.984 -14.555 -7.66 1 83.06 350 GLU A CA 1
ATOM 2776 C C . GLU A 1 350 ? -22.516 -14.258 -7.391 1 83.06 350 GLU A C 1
ATOM 2778 O O . GLU A 1 350 ? -21.953 -14.727 -6.402 1 83.06 350 GLU A O 1
ATOM 2783 N N . GLY A 1 351 ? -21.859 -13.539 -8.32 1 84.44 351 GLY A N 1
ATOM 2784 C CA . GLY A 1 351 ? -20.469 -13.141 -8.188 1 84.44 351 GLY A CA 1
ATOM 2785 C C . GLY A 1 351 ? -19.5 -14.281 -8.438 1 84.44 351 GLY A C 1
ATOM 2786 O O . GLY A 1 351 ? -18.297 -14.148 -8.188 1 84.44 351 GLY A O 1
ATOM 2787 N N . VAL A 1 352 ? -19.984 -15.461 -8.922 1 88 352 VAL A N 1
ATOM 2788 C CA . VAL A 1 352 ? -19.203 -16.672 -9.156 1 88 352 VAL A CA 1
ATOM 2789 C C . VAL A 1 352 ? -18.641 -17.188 -7.832 1 88 352 VAL A C 1
ATOM 2791 O O . VAL A 1 352 ? -17.844 -16.516 -7.18 1 88 352 VAL A O 1
ATOM 2794 N N . VAL A 1 353 ? -18.953 -18.281 -7.477 1 86 353 VAL A N 1
ATOM 2795 C CA . VAL A 1 353 ? -18.406 -18.922 -6.285 1 86 353 VAL A CA 1
ATOM 2796 C C . VAL A 1 353 ? -17.062 -19.547 -6.609 1 86 353 VAL A C 1
ATOM 2798 O O . VAL A 1 353 ? -16.875 -20.156 -7.668 1 86 353 VAL A O 1
ATOM 2801 N N . VAL A 1 354 ? -16.172 -19.266 -5.723 1 92.94 354 VAL A N 1
ATOM 2802 C CA . VAL A 1 354 ? -14.859 -19.875 -5.836 1 92.94 354 VAL A CA 1
ATOM 2803 C C . VAL A 1 354 ? -14.578 -20.75 -4.613 1 92.94 354 VAL A C 1
ATOM 2805 O O . VAL A 1 354 ? -14.555 -20.25 -3.484 1 92.94 354 VAL A O 1
ATOM 2808 N N . ASP A 1 355 ? -14.469 -22 -4.84 1 96.69 355 ASP A N 1
ATOM 2809 C CA . ASP A 1 355 ? -13.977 -22.938 -3.834 1 96.69 355 ASP A CA 1
ATOM 2810 C C . ASP A 1 355 ? -12.57 -23.422 -4.188 1 96.69 355 ASP A C 1
ATOM 2812 O O . ASP A 1 355 ? -12.234 -23.562 -5.367 1 96.69 355 ASP A O 1
ATOM 2816 N N . THR A 1 356 ? -11.766 -23.672 -3.158 1 98.44 356 THR A N 1
ATOM 2817 C CA . THR A 1 356 ? -10.406 -24.109 -3.455 1 98.44 356 THR A CA 1
ATOM 2818 C C . THR A 1 356 ? -9.945 -25.141 -2.441 1 98.44 356 THR A C 1
ATOM 2820 O O . THR A 1 356 ? -10.414 -25.156 -1.301 1 98.44 356 THR A O 1
ATOM 2823 N N . GLU A 1 357 ? -9.07 -25.984 -2.895 1 98.12 357 GLU A N 1
ATOM 2824 C CA . GLU A 1 357 ? -8.484 -27.016 -2.045 1 98.12 357 GLU A CA 1
ATOM 2825 C C . GLU A 1 357 ? -7.09 -27.391 -2.533 1 98.12 357 GLU A C 1
ATOM 2827 O O . GLU A 1 357 ? -6.773 -27.234 -3.715 1 98.12 357 GLU A O 1
ATOM 2832 N N . MET A 1 358 ? -6.328 -27.906 -1.607 1 98.38 358 MET A N 1
ATOM 2833 C CA . MET A 1 358 ? -5.043 -28.5 -1.963 1 98.38 358 MET A CA 1
ATOM 2834 C C . MET A 1 358 ? -5.211 -29.969 -2.352 1 98.38 358 MET A C 1
ATOM 2836 O O . MET A 1 358 ? -6.074 -30.656 -1.815 1 98.38 358 MET A O 1
ATOM 2840 N N . VAL A 1 359 ? -4.406 -30.391 -3.307 1 98.38 359 VAL A N 1
ATOM 2841 C CA . VAL A 1 359 ? -4.117 -31.797 -3.523 1 98.38 359 VAL A CA 1
ATOM 2842 C C . VAL A 1 359 ? -2.621 -32.062 -3.354 1 98.38 359 VAL A C 1
ATOM 2844 O O . VAL A 1 359 ? -1.795 -31.234 -3.771 1 98.38 359 VAL A O 1
ATOM 2847 N N . PHE A 1 360 ? -2.332 -33.156 -2.725 1 98.31 360 PHE A N 1
ATOM 2848 C CA . PHE A 1 360 ? -0.94 -33.406 -2.361 1 98.31 360 PHE A CA 1
ATOM 2849 C C . PHE A 1 360 ? -0.394 -34.625 -3.09 1 98.31 360 PHE A C 1
ATOM 2851 O O . PHE A 1 360 ? -1.141 -35.531 -3.398 1 98.31 360 PHE A O 1
ATOM 2858 N N . ALA A 1 361 ? 0.883 -34.594 -3.293 1 98.25 361 ALA A N 1
ATOM 2859 C CA . ALA A 1 361 ? 1.573 -35.688 -3.973 1 98.25 361 ALA A CA 1
ATOM 2860 C C . ALA A 1 361 ? 1.329 -37.031 -3.264 1 98.25 361 ALA A C 1
ATOM 2862 O O . ALA A 1 361 ? 1.134 -38.062 -3.912 1 98.25 361 ALA A O 1
ATOM 2863 N N . LYS A 1 362 ? 1.335 -36.969 -1.996 1 96.38 362 LYS A N 1
ATOM 2864 C CA . LYS A 1 362 ? 1.173 -38.188 -1.205 1 96.38 362 LYS A CA 1
ATOM 2865 C C . LYS A 1 362 ? -0.155 -38.875 -1.516 1 96.38 362 LYS A C 1
ATOM 2867 O O . LYS A 1 362 ? -0.255 -40.094 -1.46 1 96.38 362 LYS A O 1
ATOM 2872 N N . ASP A 1 363 ? -1.137 -38.125 -1.834 1 96.31 363 ASP A N 1
ATOM 2873 C CA . ASP A 1 363 ? -2.453 -38.656 -2.127 1 96.31 363 ASP A CA 1
ATOM 2874 C C . ASP A 1 363 ? -2.455 -39.406 -3.465 1 96.31 363 ASP A C 1
ATOM 2876 O O . ASP A 1 363 ? -3.383 -40.156 -3.766 1 96.31 363 ASP A O 1
ATOM 2880 N N . TYR A 1 364 ? -1.468 -39.188 -4.316 1 97.62 364 TYR A N 1
ATOM 2881 C CA . TYR A 1 364 ? -1.303 -39.844 -5.594 1 97.62 364 TYR A CA 1
ATOM 2882 C C . TYR A 1 364 ? -0.253 -40.969 -5.492 1 97.62 364 TYR A C 1
ATOM 2884 O O . TYR A 1 364 ? 0.168 -41.531 -6.508 1 97.62 364 TYR A O 1
ATOM 2892 N N . GLY A 1 365 ? 0.261 -41.156 -4.309 1 96.88 365 GLY A N 1
ATOM 2893 C CA . GLY A 1 365 ? 1.264 -42.188 -4.086 1 96.88 365 GLY A CA 1
ATOM 2894 C C . GLY A 1 365 ? 2.658 -41.781 -4.512 1 96.88 365 GLY A C 1
ATOM 2895 O O . GLY A 1 365 ? 3.527 -42.625 -4.73 1 96.88 365 GLY A O 1
ATOM 2896 N N . ILE A 1 366 ? 2.84 -40.469 -4.621 1 96.62 366 ILE A N 1
ATOM 2897 C CA . ILE A 1 366 ? 4.133 -39.969 -5.055 1 96.62 366 ILE A CA 1
ATOM 2898 C C . ILE A 1 366 ? 4.914 -39.469 -3.842 1 96.62 366 ILE A C 1
ATOM 2900 O O . ILE A 1 366 ? 4.43 -38.625 -3.088 1 96.62 366 ILE A O 1
ATOM 2904 N N . GLN A 1 367 ? 6.137 -40.125 -3.541 1 88 367 GLN A N 1
ATOM 2905 C CA . GLN A 1 367 ? 6.93 -39.75 -2.371 1 88 367 GLN A CA 1
ATOM 2906 C C . GLN A 1 367 ? 8.383 -39.469 -2.756 1 88 367 GLN A C 1
ATOM 2908 O O . GLN A 1 367 ? 8.898 -40.062 -3.711 1 88 367 GLN A O 1
ATOM 2913 N N . MET B 1 1 ? -67.312 3.812 -55.844 1 24.31 1 MET B N 1
ATOM 2914 C CA . MET B 1 1 ? -66.25 3.031 -55.188 1 24.31 1 MET B CA 1
ATOM 2915 C C . MET B 1 1 ? -64.875 3.668 -55.375 1 24.31 1 MET B C 1
ATOM 2917 O O . MET B 1 1 ? -64.125 3.266 -56.25 1 24.31 1 MET B O 1
ATOM 2921 N N . ILE B 1 2 ? -64.875 5.008 -55.125 1 21.17 2 ILE B N 1
ATOM 2922 C CA . ILE B 1 2 ? -63.906 6.094 -55.375 1 21.17 2 ILE B CA 1
ATOM 2923 C C . ILE B 1 2 ? -62.656 5.891 -54.5 1 21.17 2 ILE B C 1
ATOM 2925 O O . ILE B 1 2 ? -62.719 5.98 -53.281 1 21.17 2 ILE B O 1
ATOM 2929 N N . LYS B 1 3 ? -61.688 5.062 -54.969 1 23.03 3 LYS B N 1
ATOM 2930 C CA . LYS B 1 3 ? -60.5 4.48 -54.375 1 23.03 3 LYS B CA 1
ATOM 2931 C C . LYS B 1 3 ? -59.531 5.566 -53.938 1 23.03 3 LYS B C 1
ATOM 2933 O O . LYS B 1 3 ? -58.688 5.359 -53.062 1 23.03 3 LYS B O 1
ATOM 2938 N N . ARG B 1 4 ? -59.344 6.648 -54.844 1 21.58 4 ARG B N 1
ATOM 2939 C CA . ARG B 1 4 ? -57.938 6.965 -55 1 21.58 4 ARG B CA 1
ATOM 2940 C C . ARG B 1 4 ? -57.281 7.441 -53.719 1 21.58 4 ARG B C 1
ATOM 2942 O O . ARG B 1 4 ? -58 7.719 -52.75 1 21.58 4 ARG B O 1
ATOM 2949 N N . THR B 1 5 ? -56.406 8.547 -53.75 1 22.08 5 THR B N 1
ATOM 2950 C CA . THR B 1 5 ? -55 8.914 -53.719 1 22.08 5 THR B CA 1
ATOM 2951 C C . THR B 1 5 ? -54.688 9.727 -52.469 1 22.08 5 THR B C 1
ATOM 2953 O O . THR B 1 5 ? -55.062 10.898 -52.375 1 22.08 5 THR B O 1
ATOM 2956 N N . LEU B 1 6 ? -55 9.289 -51.281 1 25.58 6 LEU B N 1
ATOM 2957 C CA . LEU B 1 6 ? -54.75 10.148 -50.125 1 25.58 6 LEU B CA 1
ATOM 2958 C C . LEU B 1 6 ? -53.281 10.445 -50 1 25.58 6 LEU B C 1
ATOM 2960 O O . LEU B 1 6 ? -52.469 9.531 -49.781 1 25.58 6 LEU B O 1
ATOM 2964 N N . ILE B 1 7 ? -52.781 11.359 -50.875 1 27.11 7 ILE B N 1
ATOM 2965 C CA . ILE B 1 7 ? -51.406 11.812 -50.844 1 27.11 7 ILE B CA 1
ATOM 2966 C C . ILE B 1 7 ? -51.031 12.289 -49.438 1 27.11 7 ILE B C 1
ATOM 2968 O O . ILE B 1 7 ? -51.656 13.219 -48.906 1 27.11 7 ILE B O 1
ATOM 2972 N N . GLY B 1 8 ? -50.781 11.328 -48.5 1 27.08 8 GLY B N 1
ATOM 2973 C CA . GLY B 1 8 ? -50.438 11.617 -47.125 1 27.08 8 GLY B CA 1
ATOM 2974 C C . GLY B 1 8 ? -49.219 12.539 -47 1 27.08 8 GLY B C 1
ATOM 2975 O O . GLY B 1 8 ? -48.188 12.273 -47.594 1 27.08 8 GLY B O 1
ATOM 2976 N N . ILE B 1 9 ? -49.469 13.875 -47.031 1 28.44 9 ILE B N 1
ATOM 2977 C CA . ILE B 1 9 ? -48.469 14.922 -46.812 1 28.44 9 ILE B CA 1
ATOM 2978 C C . ILE B 1 9 ? -47.656 14.602 -45.562 1 28.44 9 ILE B C 1
ATOM 2980 O O . ILE B 1 9 ? -48.188 14.484 -44.469 1 28.44 9 ILE B O 1
ATOM 2984 N N . ILE B 1 10 ? -46.656 13.734 -45.688 1 29.69 10 ILE B N 1
ATOM 2985 C CA . ILE B 1 10 ? -45.688 13.422 -44.625 1 29.69 10 ILE B CA 1
ATOM 2986 C C . ILE B 1 10 ? -44.969 14.688 -44.188 1 29.69 10 ILE B C 1
ATOM 2988 O O . ILE B 1 10 ? -44.281 15.32 -45 1 29.69 10 ILE B O 1
ATOM 2992 N N . SER B 1 11 ? -45.719 15.586 -43.469 1 26.38 11 SER B N 1
ATOM 2993 C CA . SER B 1 11 ? -45.062 16.766 -42.906 1 26.38 11 SER B CA 1
ATOM 2994 C C . SER B 1 11 ? -43.812 16.359 -42.156 1 26.38 11 SER B C 1
ATOM 2996 O O . SER B 1 11 ? -43.844 15.453 -41.312 1 26.38 11 SER B O 1
ATOM 2998 N N . THR B 1 12 ? -42.656 16.438 -42.812 1 31.17 12 THR B N 1
ATOM 2999 C CA . THR B 1 12 ? -41.344 16.297 -42.219 1 31.17 12 THR B CA 1
ATOM 3000 C C . THR B 1 12 ? -41.188 17.219 -41 1 31.17 12 THR B C 1
ATOM 3002 O O . THR B 1 12 ? -41.219 18.453 -41.125 1 31.17 12 THR B O 1
ATOM 3005 N N . ILE B 1 13 ? -41.875 16.953 -39.875 1 30.98 13 ILE B N 1
ATOM 3006 C CA . ILE B 1 13 ? -41.594 17.703 -38.656 1 30.98 13 ILE B CA 1
ATOM 3007 C C . ILE B 1 13 ? -40.094 17.656 -38.375 1 30.98 13 ILE B C 1
ATOM 3009 O O . ILE B 1 13 ? -39.531 16.578 -38.219 1 30.98 13 ILE B O 1
ATOM 3013 N N . SER B 1 14 ? -39.375 18.531 -39 1 28.77 14 SER B N 1
ATOM 3014 C CA . SER B 1 14 ? -37.969 18.75 -38.594 1 28.77 14 SER B CA 1
ATOM 3015 C C . SER B 1 14 ? -37.844 18.938 -37.094 1 28.77 14 SER B C 1
ATOM 3017 O O . SER B 1 14 ? -38.469 19.844 -36.531 1 28.77 14 SER B O 1
ATOM 3019 N N . ILE B 1 15 ? -37.812 17.875 -36.312 1 32.22 15 ILE B N 1
ATOM 3020 C CA . ILE B 1 15 ? -37.5 17.906 -34.906 1 32.22 15 ILE B CA 1
ATOM 3021 C C . ILE B 1 15 ? -36.219 18.719 -34.688 1 32.22 15 ILE B C 1
ATOM 3023 O O . ILE B 1 15 ? -35.125 18.312 -35.156 1 32.22 15 ILE B O 1
ATOM 3027 N N . ALA B 1 16 ? -36.312 20.047 -34.875 1 31.47 16 ALA B N 1
ATOM 3028 C CA . ALA B 1 16 ? -35.219 20.859 -34.344 1 31.47 16 ALA B CA 1
ATOM 3029 C C . ALA B 1 16 ? -34.844 20.422 -32.938 1 31.47 16 ALA B C 1
ATOM 3031 O O . ALA B 1 16 ? -35.656 20.531 -32.031 1 31.47 16 ALA B O 1
ATOM 3032 N N . ALA B 1 17 ? -34.094 19.328 -32.812 1 30.58 17 ALA B N 1
ATOM 3033 C CA . ALA B 1 17 ? -33.438 18.984 -31.562 1 30.58 17 ALA B CA 1
ATOM 3034 C C . ALA B 1 17 ? -32.781 20.203 -30.922 1 30.58 17 ALA B C 1
ATOM 3036 O O . ALA B 1 17 ? -31.812 20.75 -31.453 1 30.58 17 ALA B O 1
ATOM 3037 N N . LEU B 1 18 ? -33.594 21.062 -30.344 1 30.78 18 LEU B N 1
ATOM 3038 C CA . LEU B 1 18 ? -33 22.016 -29.406 1 30.78 18 LEU B CA 1
ATOM 3039 C C . LEU B 1 18 ? -32.031 21.328 -28.469 1 30.78 18 LEU B C 1
ATOM 3041 O O . LEU B 1 18 ? -32.438 20.469 -27.672 1 30.78 18 LEU B O 1
ATOM 3045 N N . PHE B 1 19 ? -30.859 21.078 -28.969 1 32.06 19 PHE B N 1
ATOM 3046 C CA . PHE B 1 19 ? -29.734 20.828 -28.062 1 32.06 19 PHE B CA 1
ATOM 3047 C C . PHE B 1 19 ? -29.703 21.844 -26.938 1 32.06 19 PHE B C 1
ATOM 3049 O O . PHE B 1 19 ? -29.328 23 -27.156 1 32.06 19 PHE B O 1
ATOM 3056 N N . MET B 1 20 ? -30.734 21.797 -26.094 1 29.08 20 MET B N 1
ATOM 3057 C CA . MET B 1 20 ? -30.5 22.516 -24.844 1 29.08 20 MET B CA 1
ATOM 3058 C C . MET B 1 20 ? -29.156 22.125 -24.25 1 29.08 20 MET B C 1
ATOM 3060 O O . MET B 1 20 ? -28.953 21 -23.812 1 29.08 20 MET B O 1
ATOM 3064 N N . PHE B 1 21 ? -28.109 22.75 -24.719 1 30.61 21 PHE B N 1
ATOM 3065 C CA . PHE B 1 21 ? -26.875 22.828 -23.953 1 30.61 21 PHE B CA 1
ATOM 3066 C C . PHE B 1 21 ? -27.156 23.141 -22.5 1 30.61 21 PHE B C 1
ATOM 3068 O O . PHE B 1 21 ? -27.578 24.25 -22.156 1 30.61 21 PHE B O 1
ATOM 3075 N N . ILE B 1 22 ? -27.719 22.203 -21.797 1 30.83 22 ILE B N 1
ATOM 3076 C CA . ILE B 1 22 ? -27.641 22.375 -20.359 1 30.83 22 ILE B CA 1
ATOM 3077 C C . ILE B 1 22 ? -26.203 22.75 -19.953 1 30.83 22 ILE B C 1
ATOM 3079 O O . ILE B 1 22 ? -25.281 21.953 -20.125 1 30.83 22 ILE B O 1
ATOM 3083 N N . GLN B 1 23 ? -25.906 24 -20.094 1 26.94 23 GLN B N 1
ATOM 3084 C CA . GLN B 1 23 ? -24.766 24.516 -19.344 1 26.94 23 GLN B CA 1
ATOM 3085 C C . GLN B 1 23 ? -24.828 24.047 -17.891 1 26.94 23 GLN B C 1
ATOM 3087 O O . GLN B 1 23 ? -25.672 24.516 -17.109 1 26.94 23 GLN B O 1
ATOM 3092 N N . VAL B 1 24 ? -24.531 22.812 -17.688 1 31.53 24 VAL B N 1
ATOM 3093 C CA . VAL B 1 24 ? -24.203 22.516 -16.297 1 31.53 24 VAL B CA 1
ATOM 3094 C C . VAL B 1 24 ? -23.266 23.578 -15.75 1 31.53 24 VAL B C 1
ATOM 3096 O O . VAL B 1 24 ? -22.125 23.719 -16.219 1 31.53 24 VAL B O 1
ATOM 3099 N N . GLN B 1 25 ? -23.875 24.672 -15.367 1 27.52 25 GLN B N 1
ATOM 3100 C CA . GLN B 1 25 ? -23.078 25.594 -14.555 1 27.52 25 GLN B CA 1
ATOM 3101 C C . GLN B 1 25 ? -22.344 24.844 -13.453 1 27.52 25 GLN B C 1
ATOM 3103 O O . GLN B 1 25 ? -22.953 24.266 -12.562 1 27.52 25 GLN B O 1
ATOM 3108 N N . ASP B 1 26 ? -21.266 24.219 -13.836 1 30.45 26 ASP B N 1
ATOM 3109 C CA . ASP B 1 26 ? -20.312 23.781 -12.82 1 30.45 26 ASP B CA 1
ATOM 3110 C C . ASP B 1 26 ? -20.109 24.844 -11.758 1 30.45 26 ASP B C 1
ATOM 3112 O O . ASP B 1 26 ? -19.453 25.859 -12 1 30.45 26 ASP B O 1
ATOM 3116 N N . ASN B 1 27 ? -21.172 25.141 -11.047 1 31.81 27 ASN B N 1
ATOM 3117 C CA . ASN B 1 27 ? -21.047 26.016 -9.891 1 31.81 27 ASN B CA 1
ATOM 3118 C C . ASN B 1 27 ? -19.891 25.578 -8.984 1 31.81 27 ASN B C 1
ATOM 3120 O O . ASN B 1 27 ? -20.125 25 -7.914 1 31.81 27 ASN B O 1
ATOM 3124 N N . THR B 1 28 ? -18.922 24.953 -9.484 1 34.28 28 THR B N 1
ATOM 3125 C CA . THR B 1 28 ? -17.797 24.688 -8.586 1 34.28 28 THR B CA 1
ATOM 3126 C C . THR B 1 28 ? -17.25 25.984 -8.016 1 34.28 28 THR B C 1
ATOM 3128 O O . THR B 1 28 ? -16.859 26.891 -8.766 1 34.28 28 THR B O 1
ATOM 3131 N N . VAL B 1 29 ? -17.719 26.406 -6.828 1 33.75 29 VAL B N 1
ATOM 3132 C CA . VAL B 1 29 ? -17.156 27.547 -6.117 1 33.75 29 VAL B CA 1
ATOM 3133 C C . VAL B 1 29 ? -15.641 27.562 -6.246 1 33.75 29 VAL B C 1
ATOM 3135 O O . VAL B 1 29 ? -14.977 26.562 -5.918 1 33.75 29 VAL B O 1
ATOM 3138 N N . GLN B 1 30 ? -15.086 28.203 -7.191 1 41.38 30 GLN B N 1
ATOM 3139 C CA . GLN B 1 30 ? -13.648 28.484 -7.223 1 41.38 30 GLN B CA 1
ATOM 3140 C C . GLN B 1 30 ? -13.234 29.344 -6.035 1 41.38 30 GLN B C 1
ATOM 3142 O O . GLN B 1 30 ? -13.945 30.266 -5.648 1 41.38 30 GLN B O 1
ATOM 3147 N N . GLY B 1 31 ? -12.594 28.812 -5.055 1 43.06 31 GLY B N 1
ATOM 3148 C CA . GLY B 1 31 ? -12.07 29.656 -3.994 1 43.06 31 GLY B CA 1
ATOM 3149 C C . GLY B 1 31 ? -11.703 31.047 -4.465 1 43.06 31 GLY B C 1
ATOM 3150 O O . GLY B 1 31 ? -11.336 31.25 -5.625 1 43.06 31 GLY B O 1
ATOM 3151 N N . LYS B 1 32 ? -12.266 32.031 -3.867 1 43.94 32 LYS B N 1
ATOM 3152 C CA . LYS B 1 32 ? -11.977 33.438 -4.191 1 43.94 32 LYS B CA 1
ATOM 3153 C C . LYS B 1 32 ? -10.469 33.688 -4.223 1 43.94 32 LYS B C 1
ATOM 3155 O O . LYS B 1 32 ? -10.023 34.844 -4.16 1 43.94 32 LYS B O 1
ATOM 3160 N N . THR B 1 33 ? -9.719 32.625 -3.844 1 44.62 33 THR B N 1
ATOM 3161 C CA . THR B 1 33 ? -8.344 33.062 -3.953 1 44.62 33 THR B CA 1
ATOM 3162 C C . THR B 1 33 ? -8.133 33.844 -5.258 1 44.62 33 THR B C 1
ATOM 3164 O O . THR B 1 33 ? -8.523 33.375 -6.328 1 44.62 33 THR B O 1
ATOM 3167 N N . LYS B 1 34 ? -8.109 34.969 -5.145 1 40.84 34 LYS B N 1
ATOM 3168 C CA . LYS B 1 34 ? -7.566 35.719 -6.277 1 40.84 34 LYS B CA 1
ATOM 3169 C C . LYS B 1 34 ? -6.551 34.875 -7.051 1 40.84 34 LYS B C 1
ATOM 3171 O O . LYS B 1 34 ? -5.629 34.312 -6.465 1 40.84 34 LYS B O 1
ATOM 3176 N N . GLU B 1 35 ? -6.852 34.281 -7.949 1 42.78 35 GLU B N 1
ATOM 3177 C CA . GLU B 1 35 ? -6.078 33.438 -8.875 1 42.78 35 GLU B CA 1
ATOM 3178 C C . GLU B 1 35 ? -4.578 33.625 -8.648 1 42.78 35 GLU B C 1
ATOM 3180 O O . GLU B 1 35 ? -3.807 32.688 -8.805 1 42.78 35 GLU B O 1
ATOM 3185 N N . ASN B 1 36 ? -4.059 34.906 -8.539 1 42.91 36 ASN B N 1
ATOM 3186 C CA . ASN B 1 36 ? -2.732 35.375 -8.938 1 42.91 36 ASN B CA 1
ATOM 3187 C C . ASN B 1 36 ? -1.731 35.25 -7.789 1 42.91 36 ASN B C 1
ATOM 3189 O O . ASN B 1 36 ? -0.563 35.625 -7.938 1 42.91 36 ASN B O 1
ATOM 3193 N N . GLU B 1 37 ? -2.146 35.406 -6.492 1 55.84 37 GLU B N 1
ATOM 3194 C CA . GLU B 1 37 ? -0.945 35.594 -5.684 1 55.84 37 GLU B CA 1
ATOM 3195 C C . GLU B 1 37 ? -0.191 34.281 -5.516 1 55.84 37 GLU B C 1
ATOM 3197 O O . GLU B 1 37 ? -0.7 33.344 -4.898 1 55.84 37 GLU B O 1
ATOM 3202 N N . LYS B 1 38 ? 0.741 33.875 -6.504 1 74.31 38 LYS B N 1
ATOM 3203 C CA . LYS B 1 38 ? 1.589 32.719 -6.82 1 74.31 38 LYS B CA 1
ATOM 3204 C C . LYS B 1 38 ? 2.662 32.531 -5.754 1 74.31 38 LYS B C 1
ATOM 3206 O O . LYS B 1 38 ? 3.352 33.469 -5.371 1 74.31 38 LYS B O 1
ATOM 3211 N N . LEU B 1 39 ? 2.42 31.516 -4.875 1 94.69 39 LEU B N 1
ATOM 3212 C CA . LEU B 1 39 ? 3.484 31.125 -3.961 1 94.69 39 LEU B CA 1
ATOM 3213 C C . LEU B 1 39 ? 4.82 31.031 -4.688 1 94.69 39 LEU B C 1
ATOM 3215 O O . LEU B 1 39 ? 4.918 30.422 -5.746 1 94.69 39 LEU B O 1
ATOM 3219 N N . GLN B 1 40 ? 5.742 31.812 -4.074 1 96.25 40 GLN B N 1
ATOM 3220 C CA . GLN B 1 40 ? 7.023 31.906 -4.762 1 96.25 40 GLN B CA 1
ATOM 3221 C C . GLN B 1 40 ? 8.172 32.031 -3.766 1 96.25 40 GLN B C 1
ATOM 3223 O O . GLN B 1 40 ? 8.055 32.75 -2.771 1 96.25 40 GLN B O 1
ATOM 3228 N N . PHE B 1 41 ? 9.227 31.359 -4.121 1 97.31 41 PHE B N 1
ATOM 3229 C CA . PHE B 1 41 ? 10.438 31.578 -3.342 1 97.31 41 PHE B CA 1
ATOM 3230 C C . PHE B 1 41 ? 10.844 33.031 -3.373 1 97.31 41 PHE B C 1
ATOM 3232 O O . PHE B 1 41 ? 10.656 33.719 -4.383 1 97.31 41 PHE B O 1
ATOM 3239 N N . ASN B 1 42 ? 11.477 33.469 -2.285 1 95.81 42 ASN B N 1
ATOM 3240 C CA . ASN B 1 42 ? 11.906 34.875 -2.271 1 95.81 42 ASN B CA 1
ATOM 3241 C C . ASN B 1 42 ? 13.156 35.062 -3.119 1 95.81 42 ASN B C 1
ATOM 3243 O O . ASN B 1 42 ? 13.68 34.125 -3.705 1 95.81 42 ASN B O 1
ATOM 3247 N N . GLU B 1 43 ? 13.609 36.25 -3.121 1 94.88 43 GLU B N 1
ATOM 3248 C CA . GLU B 1 43 ? 14.688 36.625 -4.023 1 94.88 43 GLU B CA 1
ATOM 3249 C C . GLU B 1 43 ? 15.977 35.875 -3.691 1 94.88 43 GLU B C 1
ATOM 3251 O O . GLU B 1 43 ? 16.828 35.688 -4.562 1 94.88 43 GLU B O 1
ATOM 3256 N N . ASN B 1 44 ? 16.109 35.406 -2.463 1 95.88 44 ASN B N 1
ATOM 3257 C CA . ASN B 1 44 ? 17.312 34.688 -2.027 1 95.88 44 ASN B CA 1
ATOM 3258 C C . ASN B 1 44 ? 17.156 33.188 -2.219 1 95.88 44 ASN B C 1
ATOM 3260 O O . ASN B 1 44 ? 18.031 32.406 -1.841 1 95.88 44 ASN B O 1
ATOM 3264 N N . GLY B 1 45 ? 15.992 32.812 -2.752 1 96.69 45 GLY B N 1
ATOM 3265 C CA . GLY B 1 45 ? 15.75 31.391 -2.992 1 96.69 45 GLY B CA 1
ATOM 3266 C C . GLY B 1 45 ? 15.32 30.641 -1.746 1 96.69 45 GLY B C 1
ATOM 3267 O O . GLY B 1 45 ? 15.508 29.422 -1.651 1 96.69 45 GLY B O 1
ATOM 3268 N N . LYS B 1 46 ? 14.828 31.328 -0.782 1 97.5 46 LYS B N 1
ATOM 3269 C CA . LYS B 1 46 ? 14.398 30.719 0.474 1 97.5 46 LYS B CA 1
ATOM 3270 C C . LYS B 1 46 ? 12.883 30.703 0.599 1 97.5 46 LYS B C 1
ATOM 3272 O O . LYS B 1 46 ? 12.203 31.547 0.009 1 97.5 46 LYS B O 1
ATOM 3277 N N . TYR B 1 47 ? 12.375 29.812 1.241 1 98 47 TYR B N 1
ATOM 3278 C CA . TYR B 1 47 ? 10.953 29.672 1.535 1 98 47 TYR B CA 1
ATOM 3279 C C . TYR B 1 47 ? 10.734 28.953 2.863 1 98 47 TYR B C 1
ATOM 3281 O O . TYR B 1 47 ? 11.445 28 3.184 1 98 47 TYR B O 1
ATOM 3289 N N . LYS B 1 48 ? 9.859 29.453 3.658 1 98.5 48 LYS B N 1
ATOM 3290 C CA . LYS B 1 48 ? 9.633 28.875 4.98 1 98.5 48 LYS B CA 1
ATOM 3291 C C . LYS B 1 48 ? 8.172 28.453 5.148 1 98.5 48 LYS B C 1
ATOM 3293 O O . LYS B 1 48 ? 7.262 29.234 4.84 1 98.5 48 LYS B O 1
ATOM 3298 N N . ILE B 1 49 ? 7.992 27.172 5.621 1 98.75 49 ILE B N 1
ATOM 3299 C CA . ILE B 1 49 ? 6.664 26.625 5.902 1 98.75 49 ILE B CA 1
ATOM 3300 C C . ILE B 1 49 ? 6.543 26.312 7.387 1 98.75 49 ILE B C 1
ATOM 3302 O O . ILE B 1 49 ? 7.484 25.797 8 1 98.75 49 ILE B O 1
ATOM 3306 N N . VAL B 1 50 ? 5.41 26.609 7.969 1 98.88 50 VAL B N 1
ATOM 3307 C CA . VAL B 1 50 ? 5.109 26.203 9.336 1 98.88 50 VAL B CA 1
ATOM 3308 C C . VAL B 1 50 ? 3.902 25.266 9.344 1 98.88 50 VAL B C 1
ATOM 3310 O O . VAL B 1 50 ? 2.914 25.516 8.648 1 98.88 50 VAL B O 1
ATOM 3313 N N . GLN B 1 51 ? 4.016 24.203 10.062 1 98.94 51 GLN B N 1
ATOM 3314 C CA . GLN B 1 51 ? 2.91 23.281 10.281 1 98.94 51 GLN B CA 1
ATOM 3315 C C . GLN B 1 51 ? 2.332 23.438 11.688 1 98.94 51 GLN B C 1
ATOM 3317 O O . GLN B 1 51 ? 3.059 23.344 12.68 1 98.94 51 GLN B O 1
ATOM 3322 N N . PHE B 1 52 ? 1.067 23.734 11.758 1 98.88 52 PHE B N 1
ATOM 3323 C CA . PHE B 1 52 ? 0.256 23.547 12.953 1 98.88 52 PHE B CA 1
ATOM 3324 C C . PHE B 1 52 ? -0.682 22.359 12.781 1 98.88 52 PHE B C 1
ATOM 3326 O O . PHE B 1 52 ? -1.103 22.047 11.672 1 98.88 52 PHE B O 1
ATOM 3333 N N . ASN B 1 53 ? -0.976 21.641 13.828 1 98.5 53 ASN B N 1
ATOM 3334 C CA . ASN B 1 53 ? -1.997 20.594 13.781 1 98.5 53 ASN B CA 1
ATOM 3335 C C . ASN B 1 53 ? -2.625 20.359 15.148 1 98.5 53 ASN B C 1
ATOM 3337 O O . ASN B 1 53 ? -2.072 20.781 16.172 1 98.5 53 ASN B O 1
ATOM 3341 N N . ASP B 1 54 ? -3.822 19.812 15.164 1 98.75 54 ASP B N 1
ATOM 3342 C CA . ASP B 1 54 ? -4.523 19.391 16.375 1 98.75 54 ASP B CA 1
ATOM 3343 C C . ASP B 1 54 ? -4.77 20.562 17.312 1 98.75 54 ASP B C 1
ATOM 3345 O O . ASP B 1 54 ? -4.543 20.453 18.516 1 98.75 54 ASP B O 1
ATOM 3349 N N . THR B 1 55 ? -5.039 21.703 16.672 1 98.75 55 THR B N 1
ATOM 3350 C CA . THR B 1 55 ? -5.594 22.766 17.5 1 98.75 55 THR B CA 1
ATOM 3351 C C . THR B 1 55 ? -6.867 22.297 18.203 1 98.75 55 THR B C 1
ATOM 3353 O O . THR B 1 55 ? -7.047 22.531 19.391 1 98.75 55 THR B O 1
ATOM 3356 N N . GLN B 1 56 ? -7.766 21.625 17.516 1 98.06 56 GLN B N 1
ATOM 3357 C CA . GLN B 1 56 ? -8.812 20.719 17.938 1 98.06 56 GLN B CA 1
ATOM 3358 C C . GLN B 1 56 ? -9.57 21.281 19.141 1 98.06 56 GLN B C 1
ATOM 3360 O O . GLN B 1 56 ? -9.664 20.625 20.188 1 98.06 56 GLN B O 1
ATOM 3365 N N . ASP B 1 57 ? -10.156 22.375 18.984 1 97.75 57 ASP B N 1
ATOM 3366 C CA . ASP B 1 57 ? -10.977 23 20.016 1 97.75 57 ASP B CA 1
ATOM 3367 C C . ASP B 1 57 ? -12.273 23.562 19.422 1 97.75 57 ASP B C 1
ATOM 3369 O O . ASP B 1 57 ? -12.516 23.438 18.234 1 97.75 57 ASP B O 1
ATOM 3373 N N . ASP B 1 58 ? -13.148 24.125 20.297 1 97.94 58 ASP B N 1
ATOM 3374 C CA . ASP B 1 58 ? -14.438 24.656 19.875 1 97.94 58 ASP B CA 1
ATOM 3375 C C . ASP B 1 58 ? -14.406 26.172 19.797 1 97.94 58 ASP B C 1
ATOM 3377 O O . ASP B 1 58 ? -13.344 26.781 19.625 1 97.94 58 ASP B O 1
ATOM 3381 N N . GLU B 1 59 ? -15.523 26.859 19.797 1 97.69 59 GLU B N 1
ATOM 3382 C CA . GLU B 1 59 ? -15.641 28.297 19.625 1 97.69 59 GLU B CA 1
ATOM 3383 C C . GLU B 1 59 ? -14.977 29.047 20.766 1 97.69 59 GLU B C 1
ATOM 3385 O O . GLU B 1 59 ? -14.609 30.219 20.625 1 97.69 59 GLU B O 1
ATOM 3390 N N . GLU B 1 60 ? -14.875 28.359 21.875 1 98.06 60 GLU B N 1
ATOM 3391 C CA . GLU B 1 60 ? -14.164 28.922 23.031 1 98.06 60 GLU B CA 1
ATOM 3392 C C . GLU B 1 60 ? -12.781 28.281 23.188 1 98.06 60 GLU B C 1
ATOM 3394 O O . GLU B 1 60 ? -12.492 27.656 24.203 1 98.06 60 GLU B O 1
ATOM 3399 N N . ILE B 1 61 ? -11.961 28.516 22.281 1 98 61 ILE B N 1
ATOM 3400 C CA . ILE B 1 61 ? -10.641 27.906 22.172 1 98 61 ILE B CA 1
ATOM 3401 C C . ILE B 1 61 ? -9.766 28.344 23.344 1 98 61 ILE B C 1
ATOM 3403 O O . ILE B 1 61 ? -9.859 29.484 23.797 1 98 61 ILE B O 1
ATOM 3407 N N . ASP B 1 62 ? -8.945 27.422 23.859 1 98.31 62 ASP B N 1
ATOM 3408 C CA . ASP B 1 62 ? -7.941 27.781 24.859 1 98.31 62 ASP B CA 1
ATOM 3409 C C . ASP B 1 62 ? -7.039 28.906 24.344 1 98.31 62 ASP B C 1
ATOM 3411 O O . ASP B 1 62 ? -6.375 28.75 23.312 1 98.31 62 ASP B O 1
ATOM 3415 N N . PRO B 1 63 ? -6.969 30.062 25.031 1 98.12 63 PRO B N 1
ATOM 3416 C CA . PRO B 1 63 ? -6.203 31.203 24.516 1 98.12 63 PRO B CA 1
ATOM 3417 C C . PRO B 1 63 ? -4.723 30.891 24.344 1 98.12 63 PRO B C 1
ATOM 3419 O O . PRO B 1 63 ? -4.043 31.531 23.531 1 98.12 63 PRO B O 1
ATOM 3422 N N . ARG B 1 64 ? -4.172 29.891 25.031 1 98.62 64 ARG B N 1
ATOM 3423 C CA . ARG B 1 64 ? -2.768 29.516 24.906 1 98.62 64 ARG B CA 1
ATOM 3424 C C . ARG B 1 64 ? -2.463 28.984 23.516 1 98.62 64 ARG B C 1
ATOM 3426 O O . ARG B 1 64 ? -1.342 29.125 23.016 1 98.62 64 ARG B O 1
ATOM 3433 N N . THR B 1 65 ? -3.5 28.312 22.922 1 98.75 65 THR B N 1
ATOM 3434 C CA . THR B 1 65 ? -3.342 27.844 21.547 1 98.75 65 THR B CA 1
ATOM 3435 C C . THR B 1 65 ? -3.078 29.016 20.609 1 98.75 65 THR B C 1
ATOM 3437 O O . THR B 1 65 ? -2.143 28.969 19.797 1 98.75 65 THR B O 1
ATOM 3440 N N . ILE B 1 66 ? -3.844 30.078 20.75 1 98.69 66 ILE B N 1
ATOM 3441 C CA . ILE B 1 66 ? -3.721 31.25 19.891 1 98.69 66 ILE B CA 1
ATOM 3442 C C . ILE B 1 66 ? -2.42 31.984 20.219 1 98.69 66 ILE B C 1
ATOM 3444 O O . ILE B 1 66 ? -1.744 32.5 19.312 1 98.69 66 ILE B O 1
ATOM 3448 N N . GLU B 1 67 ? -2.074 32.031 21.484 1 98.62 67 GLU B N 1
ATOM 3449 C CA . GLU B 1 67 ? -0.811 32.625 21.891 1 98.62 67 GLU B CA 1
ATOM 3450 C C . GLU B 1 67 ? 0.377 31.922 21.234 1 98.62 67 GLU B C 1
ATOM 3452 O O . GLU B 1 67 ? 1.309 32.594 20.766 1 98.62 67 GLU B O 1
ATOM 3457 N N . LEU B 1 68 ? 0.365 30.641 21.281 1 98.69 68 LEU B N 1
ATOM 3458 C CA . LEU B 1 68 ? 1.434 29.859 20.656 1 98.69 68 LEU B CA 1
ATOM 3459 C C . LEU B 1 68 ? 1.512 30.156 19.156 1 98.69 68 LEU B C 1
ATOM 3461 O O . LEU B 1 68 ? 2.596 30.406 18.625 1 98.69 68 LEU B O 1
ATOM 3465 N N . MET B 1 69 ? 0.351 30.094 18.484 1 98.88 69 MET B N 1
ATOM 3466 C CA . MET B 1 69 ? 0.342 30.375 17.047 1 98.88 69 MET B CA 1
ATOM 3467 C C . MET B 1 69 ? 0.905 31.766 16.75 1 98.88 69 MET B C 1
ATOM 3469 O O . MET B 1 69 ? 1.741 31.922 15.859 1 98.88 69 MET B O 1
ATOM 3473 N N . ASN B 1 70 ? 0.466 32.75 17.5 1 98.81 70 ASN B N 1
ATOM 3474 C CA . ASN B 1 70 ? 0.953 34.094 17.312 1 98.81 70 ASN B CA 1
ATOM 3475 C C . ASN B 1 70 ? 2.461 34.188 17.531 1 98.81 70 ASN B C 1
ATOM 3477 O O . ASN B 1 70 ? 3.17 34.812 16.75 1 98.81 70 ASN B O 1
ATOM 3481 N N . ALA B 1 71 ? 2.945 33.562 18.578 1 98.81 71 ALA B N 1
ATOM 3482 C CA . ALA B 1 71 ? 4.371 33.625 18.891 1 98.81 71 ALA B CA 1
ATOM 3483 C C . ALA B 1 71 ? 5.199 33 17.781 1 98.81 71 ALA B C 1
ATOM 3485 O O . ALA B 1 71 ? 6.219 33.562 17.359 1 98.81 71 ALA B O 1
ATOM 3486 N N . VAL B 1 72 ? 4.773 31.828 17.328 1 98.81 72 VAL B N 1
ATOM 3487 C CA . VAL B 1 72 ? 5.484 31.125 16.266 1 98.81 72 VAL B CA 1
ATOM 3488 C C . VAL B 1 72 ? 5.48 31.953 14.984 1 98.81 72 VAL B C 1
ATOM 3490 O O . VAL B 1 72 ? 6.52 32.125 14.336 1 98.81 72 VAL B O 1
ATOM 3493 N N . LEU B 1 73 ? 4.336 32.5 14.625 1 98.88 73 LEU B N 1
ATOM 3494 C CA . LEU B 1 73 ? 4.211 33.25 13.383 1 98.88 73 LEU B CA 1
ATOM 3495 C C . LEU B 1 73 ? 5.031 34.531 13.445 1 98.88 73 LEU B C 1
ATOM 3497 O O . LEU B 1 73 ? 5.617 34.969 12.445 1 98.88 73 LEU B O 1
ATOM 3501 N N . ASP B 1 74 ? 5.051 35.188 14.586 1 98.69 74 ASP B N 1
ATOM 3502 C CA . ASP B 1 74 ? 5.836 36.406 14.758 1 98.69 74 ASP B CA 1
ATOM 3503 C C . ASP B 1 74 ? 7.328 36.125 14.625 1 98.69 74 ASP B C 1
ATOM 3505 O O . ASP B 1 74 ? 8.07 36.938 14.055 1 98.69 74 ASP B O 1
ATOM 3509 N N . GLU B 1 75 ? 7.723 35.031 15.156 1 98.69 75 GLU B N 1
ATOM 3510 C CA . GLU B 1 75 ? 9.148 34.688 15.141 1 98.69 75 GLU B CA 1
ATOM 3511 C C . GLU B 1 75 ? 9.578 34.156 13.773 1 98.69 75 GLU B C 1
ATOM 3513 O O . GLU B 1 75 ? 10.609 34.562 13.242 1 98.69 75 GLU B O 1
ATOM 3518 N N . GLN B 1 76 ? 8.797 33.25 13.258 1 98.5 76 GLN B N 1
ATOM 3519 C CA . GLN B 1 76 ? 9.234 32.5 12.086 1 98.5 76 GLN B CA 1
ATOM 3520 C C . GLN B 1 76 ? 8.898 33.25 10.797 1 98.5 76 GLN B C 1
ATOM 3522 O O . GLN B 1 76 ? 9.562 33.062 9.781 1 98.5 76 GLN B O 1
ATOM 3527 N N . GLN B 1 77 ? 7.824 34.094 10.789 1 98.38 77 GLN B N 1
ATOM 3528 C CA . GLN B 1 77 ? 7.375 34.844 9.617 1 98.38 77 GLN B CA 1
ATOM 3529 C C . GLN B 1 77 ? 7.336 33.938 8.375 1 98.38 77 GLN B C 1
ATOM 3531 O O . GLN B 1 77 ? 7.949 34.25 7.355 1 98.38 77 GLN B O 1
ATOM 3536 N N . PRO B 1 78 ? 6.613 32.875 8.445 1 98.62 78 PRO B N 1
ATOM 3537 C CA . PRO B 1 78 ? 6.594 31.938 7.336 1 98.62 78 PRO B CA 1
ATOM 3538 C C . PRO B 1 78 ? 5.922 32.5 6.09 1 98.62 78 PRO B C 1
ATOM 3540 O O . PRO B 1 78 ? 5.168 33.469 6.176 1 98.62 78 PRO B O 1
ATOM 3543 N N . ASP B 1 79 ? 6.27 31.859 4.961 1 98.06 79 ASP B N 1
ATOM 3544 C CA . ASP B 1 79 ? 5.625 32.188 3.691 1 98.06 79 ASP B CA 1
ATOM 3545 C C . ASP B 1 79 ? 4.312 31.422 3.531 1 98.06 79 ASP B C 1
ATOM 3547 O O . ASP B 1 79 ? 3.422 31.859 2.801 1 98.06 79 ASP B O 1
ATOM 3551 N N . LEU B 1 80 ? 4.25 30.281 4.18 1 98.38 80 LEU B N 1
ATOM 3552 C CA . LEU B 1 80 ? 3.092 29.391 4.086 1 98.38 80 LEU B CA 1
ATOM 3553 C C . LEU B 1 80 ? 2.873 28.641 5.395 1 98.38 80 LEU B C 1
ATOM 3555 O O . LEU B 1 80 ? 3.83 28.172 6.016 1 98.38 80 LEU B O 1
ATOM 3559 N N . VAL B 1 81 ? 1.642 28.578 5.797 1 98.75 81 VAL B N 1
ATOM 3560 C CA . VAL B 1 81 ? 1.263 27.781 6.957 1 98.75 81 VAL B CA 1
ATOM 3561 C C . VAL B 1 81 ? 0.353 26.625 6.52 1 98.75 81 VAL B C 1
ATOM 3563 O O . VAL B 1 81 ? -0.569 26.828 5.723 1 98.75 81 VAL B O 1
ATOM 3566 N N . ILE B 1 82 ? 0.653 25.438 6.984 1 98.75 82 ILE B N 1
ATOM 3567 C CA . ILE B 1 82 ? -0.236 24.297 6.816 1 98.75 82 ILE B CA 1
ATOM 3568 C C . ILE B 1 82 ? -0.854 23.906 8.164 1 98.75 82 ILE B C 1
ATOM 3570 O O . ILE B 1 82 ? -0.137 23.594 9.109 1 98.75 82 ILE B O 1
ATOM 3574 N N . VAL B 1 83 ? -2.141 24 8.273 1 98.75 83 VAL B N 1
ATOM 3575 C CA . VAL B 1 83 ? -2.848 23.438 9.422 1 98.75 83 VAL B CA 1
ATOM 3576 C C . VAL B 1 83 ? -3.297 22.016 9.117 1 98.75 83 VAL B C 1
ATOM 3578 O O . VAL B 1 83 ? -4.262 21.812 8.375 1 98.75 83 VAL B O 1
ATOM 3581 N N . ASN B 1 84 ? -2.66 21.094 9.719 1 98.25 84 ASN B N 1
ATOM 3582 C CA . ASN B 1 84 ? -2.658 19.703 9.242 1 98.25 84 ASN B CA 1
ATOM 3583 C C . ASN B 1 84 ? -3.641 18.844 10.023 1 98.25 84 ASN B C 1
ATOM 3585 O O . ASN B 1 84 ? -3.246 17.859 10.648 1 98.25 84 ASN B O 1
ATOM 3589 N N . GLY B 1 85 ? -4.902 19.219 9.977 1 98.31 85 GLY B N 1
ATOM 3590 C CA . GLY B 1 85 ? -5.973 18.344 10.414 1 98.31 85 GLY B CA 1
ATOM 3591 C C . GLY B 1 85 ? -6.32 18.531 11.883 1 98.31 85 GLY B C 1
ATOM 3592 O O . GLY B 1 85 ? -5.492 18.984 12.672 1 98.31 85 GLY B O 1
ATOM 3593 N N . ASP B 1 86 ? -7.543 18.078 12.234 1 98.62 86 ASP B N 1
ATOM 3594 C CA . ASP B 1 86 ? -8.141 18.297 13.547 1 98.62 86 ASP B CA 1
ATOM 3595 C C . ASP B 1 86 ? -8.023 19.75 13.969 1 98.62 86 ASP B C 1
ATOM 3597 O O . ASP B 1 86 ? -7.527 20.062 15.055 1 98.62 86 ASP B O 1
ATOM 3601 N N . VAL B 1 87 ? -8.523 20.562 13.062 1 98.62 87 VAL B N 1
ATOM 3602 C CA . VAL B 1 87 ? -8.523 22.016 13.266 1 98.62 87 VAL B CA 1
ATOM 3603 C C . VAL B 1 87 ? -9.492 22.375 14.391 1 98.62 87 VAL B C 1
ATOM 3605 O O . VAL B 1 87 ? -9.188 23.203 15.242 1 98.62 87 VAL B O 1
ATOM 3608 N N . ILE B 1 88 ? -10.625 21.688 14.281 1 98.62 88 ILE B N 1
ATOM 3609 C CA . ILE B 1 88 ? -11.648 21.891 15.305 1 98.62 88 ILE B CA 1
ATOM 3610 C C . ILE B 1 88 ? -12.094 20.547 15.859 1 98.62 88 ILE B C 1
ATOM 3612 O O . ILE B 1 88 ? -11.664 19.5 15.383 1 98.62 88 ILE B O 1
ATOM 3616 N N . ASN B 1 89 ? -12.93 20.547 16.984 1 97.19 89 ASN B N 1
ATOM 3617 C CA . ASN B 1 89 ? -13.453 19.312 17.531 1 97.19 89 ASN B CA 1
ATOM 3618 C C . ASN B 1 89 ? -14.953 19.188 17.312 1 97.19 89 ASN B C 1
ATOM 3620 O O . ASN B 1 89 ? -15.508 19.812 16.406 1 97.19 89 ASN B O 1
ATOM 3624 N N . GLY B 1 90 ? -15.609 18.297 17.984 1 95.38 90 GLY B N 1
ATOM 3625 C CA . GLY B 1 90 ? -17 17.984 17.719 1 95.38 90 GLY B CA 1
ATOM 3626 C C . GLY B 1 90 ? -17.969 18.625 18.688 1 95.38 90 GLY B C 1
ATOM 3627 O O . GLY B 1 90 ? -19.156 18.312 18.688 1 95.38 90 GLY B O 1
ATOM 3628 N N . ASP B 1 91 ? -17.516 19.609 19.469 1 95.62 91 ASP B N 1
ATOM 3629 C CA . ASP B 1 91 ? -18.297 20.047 20.625 1 95.62 91 ASP B CA 1
ATOM 3630 C C . ASP B 1 91 ? -19.25 21.172 20.25 1 95.62 91 ASP B C 1
ATOM 3632 O O . ASP B 1 91 ? -20.125 21.547 21.047 1 95.62 91 ASP B O 1
ATOM 3636 N N . MET B 1 92 ? -19.156 21.672 19.062 1 98 92 MET B N 1
ATOM 3637 C CA . MET B 1 92 ? -20.031 22.766 18.641 1 98 92 MET B CA 1
ATOM 3638 C C . MET B 1 92 ? -21.453 22.25 18.438 1 98 92 MET B C 1
ATOM 3640 O O . MET B 1 92 ? -21.656 21.125 17.984 1 98 92 MET B O 1
ATOM 3644 N N . GLU B 1 93 ? -22.438 23.172 18.688 1 98 93 GLU B N 1
ATOM 3645 C CA . GLU B 1 93 ? -23.844 22.797 18.609 1 98 93 GLU B CA 1
ATOM 3646 C C . GLU B 1 93 ? -24.531 23.5 17.422 1 98 93 GLU B C 1
ATOM 3648 O O . GLU B 1 93 ? -25.594 23.078 16.984 1 98 93 GLU B O 1
ATOM 3653 N N . THR B 1 94 ? -23.938 24.594 16.984 1 98.06 94 THR B N 1
ATOM 3654 C CA . THR B 1 94 ? -24.562 25.359 15.906 1 98.06 94 THR B CA 1
ATOM 3655 C C . THR B 1 94 ? -23.547 25.672 14.805 1 98.06 94 THR B C 1
ATOM 3657 O O . THR B 1 94 ? -22.344 25.594 15.031 1 98.06 94 THR B O 1
ATOM 3660 N N . ALA B 1 95 ? -24.109 26 13.688 1 98 95 ALA B N 1
ATOM 3661 C CA . ALA B 1 95 ? -23.266 26.391 12.562 1 98 95 ALA B CA 1
ATOM 3662 C C . ALA B 1 95 ? -22.422 27.625 12.906 1 98 95 ALA B C 1
ATOM 3664 O O . ALA B 1 95 ? -21.266 27.719 12.484 1 98 95 ALA B O 1
ATOM 3665 N N . GLU B 1 96 ? -22.969 28.531 13.641 1 98.12 96 GLU B N 1
ATOM 3666 C CA . GLU B 1 96 ? -22.266 29.75 14.039 1 98.12 96 GLU B CA 1
ATOM 3667 C C . GLU B 1 96 ? -21.062 29.422 14.93 1 98.12 96 GLU B C 1
ATOM 3669 O O . GLU B 1 96 ? -20 30.031 14.797 1 98.12 96 GLU B O 1
ATOM 3674 N N . GLU B 1 97 ? -21.234 28.484 15.773 1 98.56 97 GLU B N 1
ATOM 3675 C CA . GLU B 1 97 ? -20.156 28.047 16.641 1 98.56 97 GLU B CA 1
ATOM 3676 C C . GLU B 1 97 ? -19.016 27.406 15.852 1 98.56 97 GLU B C 1
ATOM 3678 O O . GLU B 1 97 ? -17.844 27.594 16.156 1 98.56 97 GLU B O 1
ATOM 3683 N N . VAL B 1 98 ? -19.406 26.609 14.867 1 98.75 98 VAL B N 1
ATOM 3684 C CA . VAL B 1 98 ? -18.422 25.984 14 1 98.75 98 VAL B CA 1
ATOM 3685 C C . VAL B 1 98 ? -17.594 27.047 13.297 1 98.75 98 VAL B C 1
ATOM 3687 O O . VAL B 1 98 ? -16.359 26.984 13.289 1 98.75 98 VAL B O 1
ATOM 3690 N N . LYS B 1 99 ? -18.219 28.047 12.758 1 98.31 99 LYS B N 1
ATOM 3691 C CA . LYS B 1 99 ? -17.531 29.125 12.055 1 98.31 99 LYS B CA 1
ATOM 3692 C C . LYS B 1 99 ? -16.594 29.875 13 1 98.31 99 LYS B C 1
ATOM 3694 O O . LYS B 1 99 ? -15.477 30.219 12.617 1 98.31 99 LYS B O 1
ATOM 3699 N N . GLN B 1 100 ? -17.062 30.109 14.156 1 98.56 100 GLN B N 1
ATOM 3700 C CA . GLN B 1 100 ? -16.219 30.797 15.133 1 98.56 100 GLN B CA 1
ATOM 3701 C C . GLN B 1 100 ? -14.984 29.953 15.477 1 98.56 100 GLN B C 1
ATOM 3703 O O . GLN B 1 100 ? -13.883 30.484 15.625 1 98.56 100 GLN B O 1
ATOM 3708 N N . ALA B 1 101 ? -15.211 28.672 15.719 1 98.75 101 ALA B N 1
ATOM 3709 C CA . ALA B 1 101 ? -14.086 27.781 15.992 1 98.75 101 ALA B CA 1
ATOM 3710 C C . ALA B 1 101 ? -13.062 27.828 14.867 1 98.75 101 ALA B C 1
ATOM 3712 O O . ALA B 1 101 ? -11.852 27.891 15.109 1 98.75 101 ALA B O 1
ATOM 3713 N N . MET B 1 102 ? -13.531 27.766 13.648 1 98.75 102 MET B N 1
ATOM 3714 C CA . MET B 1 102 ? -12.664 27.859 12.484 1 98.75 102 MET B CA 1
ATOM 3715 C C . MET B 1 102 ? -11.938 29.188 12.445 1 98.75 102 MET B C 1
ATOM 3717 O O . MET B 1 102 ? -10.727 29.25 12.234 1 98.75 102 MET B O 1
ATOM 3721 N N . ASP B 1 103 ? -12.617 30.281 12.68 1 98.62 103 ASP B N 1
ATOM 3722 C CA . ASP B 1 103 ? -12.062 31.625 12.656 1 98.62 103 ASP B CA 1
ATOM 3723 C C . ASP B 1 103 ? -10.938 31.766 13.68 1 98.62 103 ASP B C 1
ATOM 3725 O O . ASP B 1 103 ? -9.938 32.438 13.414 1 98.62 103 ASP B O 1
ATOM 3729 N N . ASN B 1 104 ? -11.195 31.203 14.82 1 98.5 104 ASN B N 1
ATOM 3730 C CA . ASN B 1 104 ? -10.172 31.281 15.859 1 98.5 104 ASN B CA 1
ATOM 3731 C C . ASN B 1 104 ? -8.812 30.828 15.359 1 98.5 104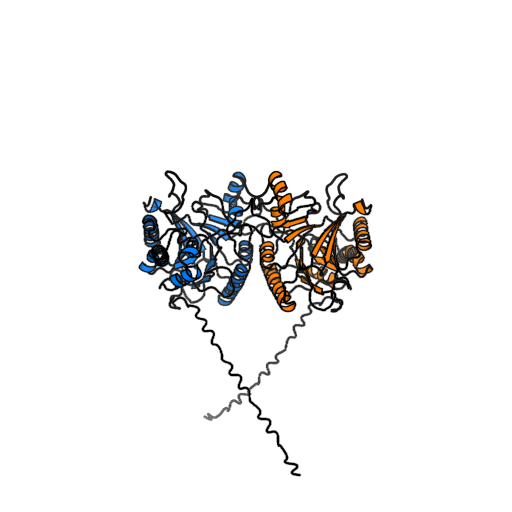 ASN B C 1
ATOM 3733 O O . ASN B 1 104 ? -7.785 31.422 15.688 1 98.5 104 ASN B O 1
ATOM 3737 N N . VAL B 1 105 ? -8.789 29.781 14.594 1 98.62 105 VAL B N 1
ATOM 3738 C CA . VAL B 1 105 ? -7.547 29.141 14.18 1 98.62 105 VAL B CA 1
ATOM 3739 C C . VAL B 1 105 ? -6.965 29.875 12.977 1 98.62 105 VAL B C 1
ATOM 3741 O O . VAL B 1 105 ? -5.742 29.984 12.828 1 98.62 105 VAL B O 1
ATOM 3744 N N . ILE B 1 106 ? -7.766 30.422 12.086 1 97.81 106 ILE B N 1
ATOM 3745 C CA . ILE B 1 106 ? -7.242 30.922 10.812 1 97.81 106 ILE B CA 1
ATOM 3746 C C . ILE B 1 106 ? -6.867 32.406 10.945 1 97.81 106 ILE B C 1
ATOM 3748 O O . ILE B 1 106 ? -6.039 32.906 10.18 1 97.81 106 ILE B O 1
ATOM 3752 N N . GLN B 1 107 ? -7.398 33.125 11.898 1 98.19 107 GLN B N 1
ATOM 3753 C CA . GLN B 1 107 ? -7.238 34.562 12 1 98.19 107 GLN B CA 1
ATOM 3754 C C . GLN B 1 107 ? -5.773 34.938 12.195 1 98.19 107 GLN B C 1
ATOM 3756 O O . GLN B 1 107 ? -5.309 35.938 11.648 1 98.19 107 GLN B O 1
ATOM 3761 N N . PRO B 1 108 ? -5.043 34.156 13.039 1 98.75 108 PRO B N 1
ATOM 3762 C CA . PRO B 1 108 ? -3.623 34.5 13.172 1 98.75 108 PRO B CA 1
ATOM 3763 C C . PRO B 1 108 ? -2.914 34.594 11.828 1 98.75 108 PRO B C 1
ATOM 3765 O O . PRO B 1 108 ? -2.027 35.438 11.664 1 98.75 108 PRO B O 1
ATOM 3768 N N . MET B 1 109 ? -3.23 33.812 10.859 1 98.56 109 MET B N 1
ATOM 3769 C CA . MET B 1 109 ? -2.611 33.875 9.539 1 98.56 109 MET B CA 1
ATOM 3770 C C . MET B 1 109 ? -3.203 35 8.711 1 98.56 109 MET B C 1
ATOM 3772 O O . MET B 1 109 ? -2.469 35.781 8.102 1 98.56 109 MET B O 1
ATOM 3776 N N . GLU B 1 110 ? -4.496 35.188 8.727 1 97.94 110 GLU B N 1
ATOM 3777 C CA . GLU B 1 110 ? -5.184 36.188 7.922 1 97.94 110 GLU B CA 1
ATOM 3778 C C . GLU B 1 110 ? -4.77 37.594 8.328 1 97.94 110 GLU B C 1
ATOM 3780 O O . GLU B 1 110 ? -4.527 38.469 7.469 1 97.94 110 GLU B O 1
ATOM 3785 N N . GLU B 1 111 ? -4.664 37.781 9.562 1 97.94 111 GLU B N 1
ATOM 3786 C CA . GLU B 1 111 ? -4.324 39.125 10.07 1 97.94 111 GLU B CA 1
ATOM 3787 C C . GLU B 1 111 ? -2.908 39.5 9.664 1 97.94 111 GLU B C 1
ATOM 3789 O O . GLU B 1 111 ? -2.605 40.688 9.539 1 97.94 111 GLU B O 1
ATOM 3794 N N . ARG B 1 112 ? -2.08 38.531 9.438 1 98.06 112 ARG B N 1
ATOM 3795 C CA . ARG B 1 112 ? -0.681 38.781 9.109 1 98.06 112 ARG B CA 1
ATOM 3796 C C . ARG B 1 112 ? -0.46 38.75 7.602 1 98.06 112 ARG B C 1
ATOM 3798 O O . ARG B 1 112 ? 0.64 39.031 7.121 1 98.06 112 ARG B O 1
ATOM 3805 N N . GLY B 1 113 ? -1.5 38.375 6.875 1 97.19 113 GLY B N 1
ATOM 3806 C CA . GLY B 1 113 ? -1.375 38.25 5.434 1 97.19 113 GLY B CA 1
ATOM 3807 C C . GLY B 1 113 ? -0.519 37.062 5.02 1 97.19 113 GLY B C 1
ATOM 3808 O O . GLY B 1 113 ? 0.16 37.094 3.992 1 97.19 113 GLY B O 1
ATOM 3809 N N . ILE B 1 114 ? -0.456 36.062 5.832 1 97.88 114 ILE B N 1
ATOM 3810 C CA . ILE B 1 114 ? 0.331 34.844 5.555 1 97.88 114 ILE B CA 1
ATOM 3811 C C . ILE B 1 114 ? -0.532 33.844 4.82 1 97.88 114 ILE B C 1
ATOM 3813 O O . ILE B 1 114 ? -1.663 33.562 5.227 1 97.88 114 ILE B O 1
ATOM 3817 N N . HIS B 1 115 ? -0.009 33.281 3.715 1 97.94 115 HIS B N 1
ATOM 3818 C CA . HIS B 1 115 ? -0.717 32.219 3.012 1 97.94 115 HIS B CA 1
ATOM 3819 C C . HIS B 1 115 ? -0.86 30.984 3.887 1 97.94 115 HIS B C 1
ATOM 3821 O O . HIS B 1 115 ? 0.061 30.641 4.629 1 97.94 115 HIS B O 1
ATOM 3827 N N . TRP B 1 116 ? -2.012 30.344 3.73 1 98 116 TRP B N 1
ATOM 3828 C CA . TRP B 1 116 ? -2.236 29.156 4.555 1 98 116 TRP B CA 1
ATOM 3829 C C . TRP B 1 116 ? -3.176 28.172 3.857 1 98 116 TRP B C 1
ATOM 3831 O O . TRP B 1 116 ? -3.9 28.547 2.934 1 98 116 TRP B O 1
ATOM 3841 N N . ALA B 1 117 ? -3.072 26.891 4.211 1 98 117 ALA B N 1
ATOM 3842 C CA . ALA B 1 117 ? -3.971 25.828 3.775 1 98 117 ALA B CA 1
ATOM 3843 C C . ALA B 1 117 ? -4.23 24.828 4.902 1 98 117 ALA B C 1
ATOM 3845 O O . ALA B 1 117 ? -3.5 24.812 5.898 1 98 117 ALA B O 1
ATOM 3846 N N . VAL B 1 118 ? -5.285 24.047 4.73 1 97.75 118 VAL B N 1
ATOM 3847 C CA . VAL B 1 118 ? -5.621 23.047 5.746 1 97.75 118 VAL B CA 1
ATOM 3848 C C . VAL B 1 118 ? -5.781 21.672 5.094 1 97.75 118 VAL B C 1
ATOM 3850 O O . VAL B 1 118 ? -6.086 21.578 3.904 1 97.75 118 VAL B O 1
ATOM 3853 N N . THR B 1 119 ? -5.457 20.641 5.863 1 97.19 119 THR B N 1
ATOM 3854 C CA . THR B 1 119 ? -6.004 19.297 5.668 1 97.19 119 THR B CA 1
ATOM 3855 C C . THR B 1 119 ? -6.996 18.953 6.777 1 97.19 119 THR B C 1
ATOM 3857 O O . THR B 1 119 ? -7.098 19.672 7.77 1 97.19 119 THR B O 1
ATOM 3860 N N . PHE B 1 120 ? -7.727 17.922 6.527 1 97.94 120 PHE B N 1
ATOM 3861 C CA . PHE B 1 120 ? -8.719 17.562 7.531 1 97.94 120 PHE B CA 1
ATOM 3862 C C . PHE B 1 120 ? -8.25 16.375 8.359 1 97.94 120 PHE B C 1
ATOM 3864 O O . PHE B 1 120 ? -7.445 15.57 7.891 1 97.94 120 PHE B O 1
ATOM 3871 N N . GLY B 1 121 ? -8.68 16.344 9.602 1 98.38 121 GLY B N 1
ATOM 3872 C CA . GLY B 1 121 ? -8.484 15.227 10.5 1 98.38 121 GLY B CA 1
ATOM 3873 C C . GLY B 1 121 ? -9.781 14.562 10.922 1 98.38 121 GLY B C 1
ATOM 3874 O O . GLY B 1 121 ? -10.859 14.977 10.5 1 98.38 121 GLY B O 1
ATOM 3875 N N . ASN B 1 122 ? -9.664 13.539 11.719 1 98.31 122 ASN B N 1
ATOM 3876 C CA . ASN B 1 122 ? -10.805 12.688 12.031 1 98.31 122 ASN B CA 1
ATOM 3877 C C . ASN B 1 122 ? -11.844 13.414 12.875 1 98.31 122 ASN B C 1
ATOM 3879 O O . ASN B 1 122 ? -13.023 13.078 12.844 1 98.31 122 ASN B O 1
ATOM 3883 N N . HIS B 1 123 ? -11.5 14.477 13.555 1 98.25 123 HIS B N 1
ATOM 3884 C CA . HIS B 1 123 ? -12.438 15.117 14.469 1 98.25 123 HIS B CA 1
ATOM 3885 C C . HIS B 1 123 ? -13.133 16.297 13.805 1 98.25 123 HIS B C 1
ATOM 3887 O O . HIS B 1 123 ? -14.133 16.812 14.32 1 98.25 123 HIS B O 1
ATOM 3893 N N . ASP B 1 124 ? -12.672 16.703 12.734 1 98.31 124 ASP B N 1
ATOM 3894 C CA . ASP B 1 124 ? -13.133 17.953 12.141 1 98.31 124 ASP B CA 1
ATOM 3895 C C . ASP B 1 124 ? -14.625 17.906 11.836 1 98.31 124 ASP B C 1
ATOM 3897 O O . ASP B 1 124 ? -15.312 18.938 11.883 1 98.31 124 ASP B O 1
ATOM 3901 N N . GLU B 1 125 ? -15.117 16.719 11.57 1 97.06 125 GLU B N 1
ATOM 3902 C CA . GLU B 1 125 ? -16.516 16.609 11.203 1 97.06 125 GLU B CA 1
ATOM 3903 C C . GLU B 1 125 ? -17.344 15.969 12.32 1 97.06 125 GLU B C 1
ATOM 3905 O O . GLU B 1 125 ? -18.484 15.562 12.102 1 97.06 125 GLU B O 1
ATOM 3910 N N . ASP B 1 126 ? -16.844 15.867 13.453 1 97.75 126 ASP B N 1
ATOM 3911 C CA . ASP B 1 126 ? -17.531 15.164 14.531 1 97.75 126 ASP B CA 1
ATOM 3912 C C . ASP B 1 126 ? -18.812 15.906 14.938 1 97.75 126 ASP B C 1
ATOM 3914 O O . ASP B 1 126 ? -19.703 15.32 15.555 1 97.75 126 ASP B O 1
ATOM 3918 N N . HIS B 1 127 ? -18.984 17.141 14.586 1 97.81 127 HIS B N 1
ATOM 3919 C CA . HIS B 1 127 ? -20.125 17.969 14.961 1 97.81 127 HIS B CA 1
ATOM 3920 C C . HIS B 1 127 ? -21.203 17.938 13.891 1 97.81 127 HIS B C 1
ATOM 3922 O O . HIS B 1 127 ? -22.312 18.469 14.086 1 97.81 127 HIS B O 1
ATOM 3928 N N . THR B 1 128 ? -20.984 17.312 12.789 1 98.12 128 THR B N 1
ATOM 3929 C CA . THR B 1 128 ? -21.797 17.469 11.586 1 98.12 128 THR B CA 1
ATOM 3930 C C . THR B 1 128 ? -23.25 17.094 11.852 1 98.12 128 THR B C 1
ATOM 3932 O O . THR B 1 128 ? -24.172 17.75 11.367 1 98.12 128 THR B O 1
ATOM 3935 N N . GLU B 1 129 ? -23.484 16.016 12.594 1 97.38 129 GLU B N 1
ATOM 3936 C CA . GLU B 1 129 ? -24.844 15.578 12.875 1 97.38 129 GLU B CA 1
ATOM 3937 C C . GLU B 1 129 ? -25.641 16.672 13.562 1 97.38 129 GLU B C 1
ATOM 3939 O O . GLU B 1 129 ? -26.844 16.812 13.336 1 97.38 129 GLU B O 1
ATOM 3944 N N . LYS B 1 130 ? -24.984 17.453 14.336 1 98 130 LYS B N 1
ATOM 3945 C CA . LYS B 1 130 ? -25.641 18.5 15.117 1 98 130 LYS B CA 1
ATOM 3946 C C . LYS B 1 130 ? -25.734 19.797 14.328 1 98 130 LYS B C 1
ATOM 3948 O O . LYS B 1 130 ? -26.734 20.5 14.391 1 98 130 LYS B O 1
ATOM 3953 N N . THR B 1 131 ? -24.719 20.094 13.609 1 98.31 131 THR B N 1
ATOM 3954 C CA . THR B 1 131 ? -24.594 21.453 13.078 1 98.31 131 THR B CA 1
ATOM 3955 C C . THR B 1 131 ? -24.953 21.5 11.594 1 98.31 131 THR B C 1
ATOM 3957 O O . THR B 1 131 ? -25.188 22.562 11.039 1 98.31 131 THR B O 1
ATOM 3960 N N . GLY B 1 132 ? -24.875 20.297 10.961 1 98.12 132 GLY B N 1
ATOM 3961 C CA . GLY B 1 132 ? -25.156 20.219 9.539 1 98.12 132 GLY B CA 1
ATOM 3962 C C . GLY B 1 132 ? -24 20.672 8.664 1 98.12 132 GLY B C 1
ATOM 3963 O O . GLY B 1 132 ? -24.125 20.703 7.434 1 98.12 132 GLY B O 1
ATOM 3964 N N . ILE B 1 133 ? -22.891 21.062 9.234 1 98.38 133 ILE B N 1
ATOM 3965 C CA . ILE B 1 133 ? -21.719 21.531 8.5 1 98.38 133 ILE B CA 1
ATOM 3966 C C . ILE B 1 133 ? -20.734 20.359 8.312 1 98.38 133 ILE B C 1
ATOM 3968 O O . ILE B 1 133 ? -20.266 19.781 9.289 1 98.38 133 ILE B O 1
ATOM 3972 N N . ASP B 1 134 ? -20.438 20.031 7.07 1 97.25 134 ASP B N 1
ATOM 3973 C CA . ASP B 1 134 ? -19.484 18.938 6.805 1 97.25 134 ASP B CA 1
ATOM 3974 C C . ASP B 1 134 ? -18.172 19.484 6.246 1 97.25 134 ASP B C 1
ATOM 3976 O O . ASP B 1 134 ? -17.984 20.703 6.168 1 97.25 134 ASP B O 1
ATOM 3980 N N . GLU B 1 135 ? -17.234 18.641 5.891 1 96.94 135 GLU B N 1
ATOM 3981 C CA . GLU B 1 135 ? -15.906 19.047 5.445 1 96.94 135 GLU B CA 1
ATOM 3982 C C . GLU B 1 135 ? -15.984 19.875 4.168 1 96.94 135 GLU B C 1
ATOM 3984 O O . GLU B 1 135 ? -15.195 20.812 3.979 1 96.94 135 GLU B O 1
ATOM 3989 N N . GLU B 1 136 ? -16.875 19.516 3.275 1 95.75 136 GLU B N 1
ATOM 3990 C CA . GLU B 1 136 ? -17.047 20.297 2.061 1 95.75 136 GLU B CA 1
ATOM 3991 C C . GLU B 1 136 ? -17.469 21.734 2.385 1 95.75 136 GLU B C 1
ATOM 3993 O O . GLU B 1 136 ? -16.953 22.688 1.786 1 95.75 136 GLU B O 1
ATOM 3998 N N . ASP B 1 137 ? -18.406 21.828 3.305 1 97.44 137 ASP B N 1
ATOM 3999 C CA . ASP B 1 137 ? -18.828 23.141 3.762 1 97.44 137 ASP B CA 1
ATOM 4000 C C . ASP B 1 137 ? -17.641 23.906 4.367 1 97.44 137 ASP B C 1
ATOM 4002 O O . ASP B 1 137 ? -17.453 25.094 4.086 1 97.44 137 ASP B O 1
ATOM 4006 N N . MET B 1 138 ? -16.922 23.266 5.168 1 98.31 138 MET B N 1
ATOM 4007 C CA . MET B 1 138 ? -15.789 23.891 5.832 1 98.31 138 MET B CA 1
ATOM 4008 C C . MET B 1 138 ? -14.734 24.328 4.816 1 98.31 138 MET B C 1
ATOM 4010 O O . MET B 1 138 ? -14.188 25.422 4.93 1 98.31 138 MET B O 1
ATOM 4014 N N . LEU B 1 139 ? -14.453 23.438 3.885 1 97.31 139 LEU B N 1
ATOM 4015 C CA . LEU B 1 139 ? -13.484 23.781 2.854 1 97.31 139 LEU B CA 1
ATOM 4016 C C . LEU B 1 139 ? -13.914 25.031 2.096 1 97.31 139 LEU B C 1
ATOM 4018 O O . LEU B 1 139 ? -13.094 25.906 1.834 1 97.31 139 LEU B O 1
ATOM 4022 N N . ASN B 1 140 ? -15.164 25.062 1.734 1 96.88 140 ASN B N 1
ATOM 4023 C CA . ASN B 1 140 ? -15.688 26.234 1.051 1 96.88 140 ASN B CA 1
ATOM 4024 C C . ASN B 1 140 ? -15.516 27.5 1.892 1 96.88 140 ASN B C 1
ATOM 4026 O O . ASN B 1 140 ? -15.188 28.562 1.362 1 96.88 140 ASN B O 1
ATOM 4030 N N . TYR B 1 141 ? -15.781 27.328 3.104 1 97.81 141 TYR B N 1
ATOM 4031 C CA . TYR B 1 141 ? -15.602 28.453 4.012 1 97.81 141 TYR B CA 1
ATOM 4032 C C . TYR B 1 141 ? -14.141 28.891 4.07 1 97.81 141 TYR B C 1
ATOM 4034 O O . TYR B 1 141 ? -13.828 30.078 3.953 1 97.81 141 TYR B O 1
ATOM 4042 N N . TYR B 1 142 ? -13.242 27.953 4.266 1 97.5 142 TYR B N 1
ATOM 4043 C CA . TYR B 1 142 ? -11.812 28.25 4.301 1 97.5 142 TYR B CA 1
ATOM 4044 C C . TYR B 1 142 ? -11.375 28.953 3.018 1 97.5 142 TYR B C 1
ATOM 4046 O O . TYR B 1 142 ? -10.641 29.953 3.064 1 97.5 142 TYR B O 1
ATOM 4054 N N . MET B 1 143 ? -11.836 28.516 1.891 1 96.75 143 MET B N 1
ATOM 4055 C CA . MET B 1 143 ? -11.414 29.031 0.586 1 96.75 143 MET B CA 1
ATOM 4056 C C . MET B 1 143 ? -11.922 30.438 0.362 1 96.75 143 MET B C 1
ATOM 4058 O O . MET B 1 143 ? -11.469 31.125 -0.555 1 96.75 143 MET B O 1
ATOM 4062 N N . SER B 1 144 ? -12.828 30.906 1.173 1 96.62 144 SER B N 1
ATOM 4063 C CA . SER B 1 144 ? -13.383 32.25 1.022 1 96.62 144 SER B CA 1
ATOM 4064 C C . SER B 1 144 ? -12.453 33.312 1.617 1 96.62 144 SER B C 1
ATOM 4066 O O . SER B 1 144 ? -12.656 34.5 1.409 1 96.62 144 SER B O 1
ATOM 4068 N N . PHE B 1 145 ? -11.484 32.906 2.318 1 97.06 145 PHE B N 1
ATOM 4069 C CA . PHE B 1 145 ? -10.57 33.844 2.953 1 97.06 145 PHE B CA 1
ATOM 4070 C C . PHE B 1 145 ? -9.453 34.25 1.997 1 97.06 145 PHE B C 1
ATOM 4072 O O . PHE B 1 145 ? -9.023 33.469 1.162 1 97.06 145 PHE B O 1
ATOM 4079 N N . GLU B 1 146 ? -8.922 35.438 2.199 1 95.19 146 GLU B N 1
ATOM 4080 C CA . GLU B 1 146 ? -8.031 36.094 1.243 1 95.19 146 GLU B CA 1
ATOM 4081 C C . GLU B 1 146 ? -6.727 35.344 1.086 1 95.19 146 GLU B C 1
ATOM 4083 O O . GLU B 1 146 ? -6.188 35.219 -0.017 1 95.19 146 GLU B O 1
ATOM 4088 N N . HIS B 1 147 ? -6.227 34.781 2.113 1 96.94 147 HIS B N 1
ATOM 4089 C CA . HIS B 1 147 ? -4.867 34.25 2.057 1 96.94 147 HIS B CA 1
ATOM 4090 C C . HIS B 1 147 ? -4.875 32.719 2.055 1 96.94 147 HIS B C 1
ATOM 4092 O O . HIS B 1 147 ? -3.814 32.094 2.094 1 96.94 147 HIS B O 1
ATOM 4098 N N . ASN B 1 148 ? -6.047 32.094 1.985 1 97.69 148 ASN B N 1
ATOM 4099 C CA . ASN B 1 148 ? -6.129 30.641 1.855 1 97.69 148 ASN B CA 1
ATOM 4100 C C . ASN B 1 148 ? -5.734 30.172 0.456 1 97.69 148 ASN B C 1
ATOM 4102 O O . ASN B 1 148 ? -6.086 30.812 -0.537 1 97.69 148 ASN B O 1
ATOM 4106 N N . VAL B 1 149 ? -5.023 29.031 0.444 1 96.62 149 VAL B N 1
ATOM 4107 C CA . VAL B 1 149 ? -4.562 28.578 -0.862 1 96.62 149 VAL B CA 1
ATOM 4108 C C . VAL B 1 149 ? -5.031 27.141 -1.101 1 96.62 149 VAL B C 1
ATOM 4110 O O . VAL B 1 149 ? -4.473 26.422 -1.938 1 96.62 149 VAL B O 1
ATOM 4113 N N . ASN B 1 150 ? -5.98 26.656 -0.304 1 96.31 150 ASN B N 1
ATOM 4114 C CA . ASN B 1 150 ? -6.625 25.391 -0.64 1 96.31 150 ASN B CA 1
ATOM 4115 C C . ASN B 1 150 ? -7.25 25.438 -2.029 1 96.31 150 ASN B C 1
ATOM 4117 O O . ASN B 1 150 ? -7.438 26.516 -2.6 1 96.31 150 ASN B O 1
ATOM 4121 N N . LYS B 1 151 ? -7.477 24.203 -2.541 1 92 151 LYS B N 1
ATOM 4122 C CA . LYS B 1 151 ? -8.172 24.062 -3.816 1 92 151 LYS B CA 1
ATOM 4123 C C . LYS B 1 151 ? -9.367 23.109 -3.688 1 92 151 LYS B C 1
ATOM 4125 O O . LYS B 1 151 ? -9.383 22.25 -2.812 1 92 151 LYS B O 1
ATOM 4130 N N . ALA B 1 152 ? -10.258 23.391 -4.57 1 85.31 152 ALA B N 1
ATOM 4131 C CA . ALA B 1 152 ? -11.367 22.453 -4.641 1 85.31 152 ALA B CA 1
ATOM 4132 C C . ALA B 1 152 ? -10.891 21.078 -5.102 1 85.31 152 ALA B C 1
ATOM 4134 O O . ALA B 1 152 ? -9.914 20.969 -5.844 1 85.31 152 ALA B O 1
ATOM 4135 N N . ASP B 1 153 ? -11.57 20.078 -4.59 1 75.5 153 ASP B N 1
ATOM 4136 C CA . ASP B 1 153 ? -11.203 18.719 -4.949 1 75.5 153 ASP B CA 1
ATOM 4137 C C . ASP B 1 153 ? -11.367 18.469 -6.449 1 75.5 153 ASP B C 1
ATOM 4139 O O . ASP B 1 153 ? -12.227 19.078 -7.09 1 75.5 153 ASP B O 1
ATOM 4143 N N . SER B 1 154 ? -10.328 17.703 -6.875 1 72.81 154 SER B N 1
ATOM 4144 C CA . SER B 1 154 ? -10.57 17.156 -8.203 1 72.81 154 SER B CA 1
ATOM 4145 C C . SER B 1 154 ? -11.789 16.234 -8.203 1 72.81 154 SER B C 1
ATOM 4147 O O . SER B 1 154 ? -12.125 15.641 -7.176 1 72.81 154 SER B O 1
ATOM 4149 N N . LYS B 1 155 ? -12.344 16.125 -9.312 1 71.5 155 LYS B N 1
ATOM 4150 C CA . LYS B 1 155 ? -13.547 15.32 -9.43 1 71.5 155 LYS B CA 1
ATOM 4151 C C . LYS B 1 155 ? -13.25 13.852 -9.141 1 71.5 155 LYS B C 1
ATOM 4153 O O . LYS B 1 155 ? -12.219 13.328 -9.555 1 71.5 155 LYS B O 1
ATOM 4158 N N . ASP B 1 156 ? -14.031 13.18 -8.266 1 82.88 156 ASP B N 1
ATOM 4159 C CA . ASP B 1 156 ? -14.203 11.742 -8.055 1 82.88 156 ASP B CA 1
ATOM 4160 C C . ASP B 1 156 ? -13.062 11.172 -7.211 1 82.88 156 ASP B C 1
ATOM 4162 O O . ASP B 1 156 ? -12.57 10.078 -7.484 1 82.88 156 ASP B O 1
ATOM 4166 N N . ILE B 1 157 ? -12.484 12.016 -6.309 1 92.38 157 ILE B N 1
ATOM 4167 C CA . ILE B 1 157 ? -11.461 11.523 -5.383 1 92.38 157 ILE B CA 1
ATOM 4168 C C . ILE B 1 157 ? -12.047 11.438 -3.975 1 92.38 157 ILE B C 1
ATOM 4170 O O . ILE B 1 157 ? -12.805 12.312 -3.553 1 92.38 157 ILE B O 1
ATOM 4174 N N . THR B 1 158 ? -11.734 10.391 -3.316 1 95.12 158 THR B N 1
ATOM 4175 C CA . THR B 1 158 ? -12.227 10.172 -1.958 1 95.12 158 THR B CA 1
ATOM 4176 C C . THR B 1 158 ? -11.719 11.266 -1.021 1 95.12 158 THR B C 1
ATOM 4178 O O . THR B 1 158 ? -10.555 11.664 -1.089 1 95.12 158 THR B O 1
ATOM 4181 N N . GLY B 1 159 ? -12.594 11.727 -0.179 1 95.69 159 GLY B N 1
ATOM 4182 C CA . GLY B 1 159 ? -12.227 12.711 0.825 1 95.69 159 GLY B CA 1
ATOM 4183 C C . GLY B 1 159 ? -12.398 14.141 0.35 1 95.69 159 GLY B C 1
ATOM 4184 O O . GLY B 1 159 ? -12.961 14.383 -0.724 1 95.69 159 GLY B O 1
ATOM 4185 N N . THR B 1 160 ? -12.008 15.086 1.172 1 96.25 160 THR B N 1
ATOM 4186 C CA . THR B 1 160 ? -12.18 16.516 0.918 1 96.25 160 THR B CA 1
ATOM 4187 C C . THR B 1 160 ? -10.852 17.25 1.046 1 96.25 160 THR B C 1
ATOM 4189 O O . THR B 1 160 ? -10.086 17 1.981 1 96.25 160 THR B O 1
ATOM 4192 N N . GLY B 1 161 ? -10.617 18.078 0.076 1 94.56 161 GLY B N 1
ATOM 4193 C CA . GLY B 1 161 ? -9.484 18.984 0.2 1 94.56 161 GLY B CA 1
ATOM 4194 C C . GLY B 1 161 ? -8.18 18.375 -0.277 1 94.56 161 GLY B C 1
ATOM 4195 O O . GLY B 1 161 ? -7.102 18.891 0.042 1 94.56 161 GLY B O 1
ATOM 4196 N N . ASN B 1 162 ? -8.258 17.219 -0.943 1 96.88 162 ASN B N 1
ATOM 4197 C CA . ASN B 1 162 ? -7.059 16.75 -1.628 1 96.88 162 ASN B CA 1
ATOM 4198 C C . ASN B 1 162 ? -6.578 17.75 -2.672 1 96.88 162 ASN B C 1
ATOM 4200 O O . ASN B 1 162 ? -7.32 18.109 -3.592 1 96.88 162 ASN B O 1
ATOM 4204 N N . ALA B 1 163 ? -5.316 18.188 -2.514 1 94.94 163 ALA B N 1
ATOM 4205 C CA . ALA B 1 163 ? -4.836 19.203 -3.445 1 94.94 163 ALA B CA 1
ATOM 4206 C C . ALA B 1 163 ? -3.309 19.266 -3.441 1 94.94 163 ALA B C 1
ATOM 4208 O O . ALA B 1 163 ? -2.658 18.703 -2.562 1 94.94 163 ALA B O 1
ATOM 4209 N N . ASN B 1 164 ? -2.789 19.797 -4.48 1 95.25 164 ASN B N 1
ATOM 4210 C CA . ASN B 1 164 ? -1.39 20.203 -4.469 1 95.25 164 ASN B CA 1
ATOM 4211 C C . ASN B 1 164 ? -1.247 21.719 -4.641 1 95.25 164 ASN B C 1
ATOM 4213 O O . ASN B 1 164 ? -2.07 22.344 -5.301 1 95.25 164 ASN B O 1
ATOM 4217 N N . VAL B 1 165 ? -0.274 22.234 -4.008 1 95 165 VAL B N 1
ATOM 4218 C CA . VAL B 1 165 ? 0.059 23.656 -4.086 1 95 165 VAL B CA 1
ATOM 4219 C C . VAL B 1 165 ? 1.485 23.812 -4.605 1 95 165 VAL B C 1
ATOM 4221 O O . VAL B 1 165 ? 2.449 23.484 -3.91 1 95 165 VAL B O 1
ATOM 4224 N N . ALA B 1 166 ? 1.593 24.438 -5.793 1 95.38 166 ALA B N 1
ATOM 4225 C CA . ALA B 1 166 ? 2.908 24.641 -6.395 1 95.38 166 ALA B CA 1
ATOM 4226 C C . ALA B 1 166 ? 3.512 25.969 -5.945 1 95.38 166 ALA B C 1
ATOM 4228 O O . ALA B 1 166 ? 2.809 26.969 -5.844 1 95.38 166 ALA B O 1
ATOM 4229 N N . ILE B 1 167 ? 4.766 25.922 -5.656 1 96.69 167 ILE B N 1
ATOM 4230 C CA . ILE B 1 167 ? 5.539 27.094 -5.301 1 96.69 167 ILE B CA 1
ATOM 4231 C C . ILE B 1 167 ? 6.543 27.406 -6.406 1 96.69 167 ILE B C 1
ATOM 4233 O O . ILE B 1 167 ? 7.383 26.578 -6.746 1 96.69 167 ILE B O 1
ATOM 4237 N N . LYS B 1 168 ? 6.5 28.594 -6.938 1 95.56 168 LYS B N 1
ATOM 4238 C CA . LYS B 1 168 ? 7.34 29 -8.062 1 95.56 168 LYS B CA 1
ATOM 4239 C C . LYS B 1 168 ? 8.766 29.297 -7.598 1 95.56 168 LYS B C 1
ATOM 4241 O O . LYS B 1 168 ? 8.984 29.625 -6.43 1 95.56 168 LYS B O 1
ATOM 4246 N N . ASN B 1 169 ? 9.664 29.141 -8.531 1 93.94 169 ASN B N 1
ATOM 4247 C CA . ASN B 1 169 ? 11.039 29.516 -8.227 1 93.94 169 ASN B CA 1
ATOM 4248 C C . ASN B 1 169 ? 11.188 31.031 -8.062 1 93.94 169 ASN B C 1
ATOM 4250 O O . ASN B 1 169 ? 10.273 31.781 -8.391 1 93.94 169 ASN B O 1
ATOM 4254 N N . SER B 1 170 ? 12.312 31.469 -7.547 1 93.81 170 SER B N 1
ATOM 4255 C CA . SER B 1 170 ? 12.555 32.875 -7.227 1 93.81 170 SER B CA 1
ATOM 4256 C C . SER B 1 170 ? 12.695 33.719 -8.492 1 93.81 170 SER B C 1
ATOM 4258 O O . SER B 1 170 ? 12.469 34.906 -8.469 1 93.81 170 SER B O 1
ATOM 4260 N N . LYS B 1 171 ? 13 33.125 -9.609 1 89.69 171 LYS B N 1
ATOM 4261 C CA . LYS B 1 171 ? 13.383 33.875 -10.797 1 89.69 171 LYS B CA 1
ATOM 4262 C C . LYS B 1 171 ? 12.328 33.75 -11.898 1 89.69 171 LYS B C 1
ATOM 4264 O O . LYS B 1 171 ? 12.445 34.375 -12.953 1 89.69 171 LYS B O 1
ATOM 4269 N N . GLY B 1 172 ? 11.344 32.906 -11.703 1 85.25 172 GLY B N 1
ATOM 4270 C CA . GLY B 1 172 ? 10.406 32.719 -12.789 1 85.25 172 GLY B CA 1
ATOM 4271 C C . GLY B 1 172 ? 9.094 32.094 -12.336 1 85.25 172 GLY B C 1
ATOM 4272 O O . GLY B 1 172 ? 8.656 32.312 -11.203 1 85.25 172 GLY B O 1
ATOM 4273 N N . ASN B 1 173 ? 8.531 31.469 -13.414 1 88.25 173 ASN B N 1
ATOM 4274 C CA . ASN B 1 173 ? 7.184 30.969 -13.18 1 88.25 173 ASN B CA 1
ATOM 4275 C C . ASN B 1 173 ? 7.16 29.438 -13.078 1 88.25 173 ASN B C 1
ATOM 4277 O O . ASN B 1 173 ? 6.109 28.844 -12.828 1 88.25 173 ASN B O 1
ATOM 4281 N N . ALA B 1 174 ? 8.297 28.922 -13.148 1 90.62 174 ALA B N 1
ATOM 4282 C CA . ALA B 1 174 ? 8.344 27.469 -13.094 1 90.62 174 ALA B CA 1
ATOM 4283 C C . ALA B 1 174 ? 8.172 26.969 -11.656 1 90.62 174 ALA B C 1
ATOM 4285 O O . ALA B 1 174 ? 8.711 27.547 -10.719 1 90.62 174 ALA B O 1
ATOM 4286 N N . PRO B 1 175 ? 7.43 25.891 -11.547 1 94.12 175 PRO B N 1
ATOM 4287 C CA . PRO B 1 175 ? 7.34 25.328 -10.195 1 94.12 175 PRO B CA 1
ATOM 4288 C C . PRO B 1 175 ? 8.68 24.781 -9.703 1 94.12 175 PRO B C 1
ATOM 4290 O O . PRO B 1 175 ? 9.336 24.016 -10.406 1 94.12 175 PRO B O 1
ATOM 4293 N N . ALA B 1 176 ? 9.062 25.234 -8.492 1 95.19 176 ALA B N 1
ATOM 4294 C CA . ALA B 1 176 ? 10.312 24.781 -7.887 1 95.19 176 ALA B CA 1
ATOM 4295 C C . ALA B 1 176 ? 10.047 23.797 -6.75 1 95.19 176 ALA B C 1
ATOM 4297 O O . ALA B 1 176 ? 10.914 23 -6.395 1 95.19 176 ALA B O 1
ATOM 4298 N N . PHE B 1 177 ? 8.914 23.891 -6.203 1 97.31 177 PHE B N 1
ATOM 4299 C CA . PHE B 1 177 ? 8.531 23.047 -5.082 1 97.31 177 PHE B CA 1
ATOM 4300 C C . PHE B 1 177 ? 7.023 22.844 -5.043 1 97.31 177 PHE B C 1
ATOM 4302 O O . PHE B 1 177 ? 6.27 23.625 -5.621 1 97.31 177 PHE B O 1
ATOM 4309 N N . ASN B 1 178 ? 6.605 21.719 -4.48 1 97.56 178 ASN B N 1
ATOM 4310 C CA . ASN B 1 178 ? 5.188 21.375 -4.406 1 97.56 178 ASN B CA 1
ATOM 4311 C C . ASN B 1 178 ? 4.797 20.922 -3.008 1 97.56 178 ASN B C 1
ATOM 4313 O O . ASN B 1 178 ? 5.617 20.359 -2.279 1 97.56 178 ASN B O 1
ATOM 4317 N N . VAL B 1 179 ? 3.576 21.281 -2.609 1 98.06 179 VAL B N 1
ATOM 4318 C CA . VAL B 1 179 ? 3.004 20.812 -1.352 1 98.06 179 VAL B CA 1
ATOM 4319 C C . VAL B 1 179 ? 1.763 19.969 -1.633 1 98.06 179 VAL B C 1
ATOM 4321 O O . VAL B 1 179 ? 0.831 20.422 -2.301 1 98.06 179 VAL B O 1
ATOM 4324 N N . TRP B 1 180 ? 1.815 18.719 -1.124 1 98.06 180 TRP B N 1
ATOM 4325 C CA . TRP B 1 180 ? 0.651 17.844 -1.222 1 98.06 180 TRP B CA 1
ATOM 4326 C C . TRP B 1 180 ? -0.191 17.922 0.048 1 98.06 180 TRP B C 1
ATOM 4328 O O . TRP B 1 180 ? 0.337 17.812 1.157 1 98.06 180 TRP B O 1
ATOM 4338 N N . LEU B 1 181 ? -1.477 18.078 -0.146 1 97.81 181 LEU B N 1
ATOM 4339 C CA . LEU B 1 181 ? -2.467 17.953 0.918 1 97.81 181 LEU B CA 1
ATOM 4340 C C . LEU B 1 181 ? -3.344 16.719 0.706 1 97.81 181 LEU B C 1
ATOM 4342 O O . LEU B 1 181 ? -4.012 16.609 -0.323 1 97.81 181 LEU B O 1
ATOM 4346 N N . PHE B 1 182 ? -3.301 15.797 1.669 1 97.94 182 PHE B N 1
ATOM 4347 C CA . PHE B 1 182 ? -4.109 14.586 1.589 1 97.94 182 PHE B CA 1
ATOM 4348 C C . PHE B 1 182 ? -5.152 14.562 2.699 1 97.94 182 PHE B C 1
ATOM 4350 O O . PHE B 1 182 ? -4.84 14.828 3.859 1 97.94 182 PHE B O 1
ATOM 4357 N N . ASP B 1 183 ? -6.355 14.227 2.312 1 97.94 183 ASP B N 1
ATOM 4358 C CA . ASP B 1 183 ? -7.355 13.875 3.314 1 97.94 183 ASP B CA 1
ATOM 4359 C C . ASP B 1 183 ? -7.211 12.414 3.746 1 97.94 183 ASP B C 1
ATOM 4361 O O . ASP B 1 183 ? -7.578 11.508 3.004 1 97.94 183 ASP B O 1
ATOM 4365 N N . SER B 1 184 ? -6.727 12.227 4.957 1 98.31 184 SER B N 1
ATOM 4366 C CA . SER B 1 184 ? -6.441 10.875 5.426 1 98.31 184 SER B CA 1
ATOM 4367 C C . SER B 1 184 ? -7.688 1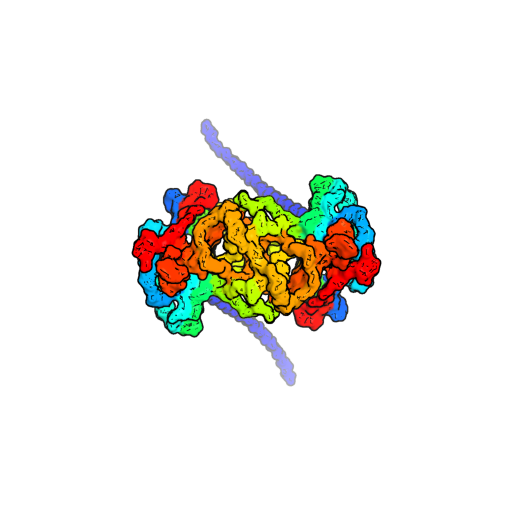0.211 6 1 98.31 184 SER B C 1
ATOM 4369 O O . SER B 1 184 ? -7.621 9.094 6.523 1 98.31 184 SER B O 1
ATOM 4371 N N . GLY B 1 185 ? -8.773 10.922 5.949 1 97.81 185 GLY B N 1
ATOM 4372 C CA . GLY B 1 185 ? -10.039 10.344 6.391 1 97.81 185 GLY B CA 1
ATOM 4373 C C . GLY B 1 185 ? -10.227 10.398 7.898 1 97.81 185 GLY B C 1
ATOM 4374 O O . GLY B 1 185 ? -9.641 11.25 8.57 1 97.81 185 GLY B O 1
ATOM 4375 N N . ARG B 1 186 ? -11.172 9.523 8.445 1 98.19 186 ARG B N 1
ATOM 4376 C CA . ARG B 1 186 ? -11.578 9.695 9.836 1 98.19 186 ARG B CA 1
ATOM 4377 C C . ARG B 1 186 ? -11.508 8.375 10.594 1 98.19 186 ARG B C 1
ATOM 4379 O O . ARG B 1 186 ? -10.586 8.156 11.391 1 98.19 186 ARG B O 1
ATOM 4386 N N . TYR B 1 187 ? -12.461 7.48 10.258 1 97.88 187 TYR B N 1
ATOM 4387 C CA . TYR B 1 187 ? -12.562 6.23 11.008 1 97.88 187 TYR B CA 1
ATOM 4388 C C . TYR B 1 187 ? -12.711 5.043 10.055 1 97.88 187 TYR B C 1
ATOM 4390 O O . TYR B 1 187 ? -13.344 5.156 9.008 1 97.88 187 TYR B O 1
ATOM 4398 N N . ALA B 1 188 ? -12.141 3.932 10.453 1 97.81 188 ALA B N 1
ATOM 4399 C CA . ALA B 1 188 ? -12.438 2.682 9.758 1 97.81 188 ALA B CA 1
ATOM 4400 C C . ALA B 1 188 ? -13.836 2.186 10.086 1 97.81 188 ALA B C 1
ATOM 4402 O O . ALA B 1 188 ? -14.398 2.529 11.125 1 97.81 188 ALA B O 1
ATOM 4403 N N . PRO B 1 189 ? -14.445 1.425 9.141 1 97.31 189 PRO B N 1
ATOM 4404 C CA . PRO B 1 189 ? -15.703 0.772 9.523 1 97.31 189 PRO B CA 1
ATOM 4405 C C . PRO B 1 189 ? -15.523 -0.222 10.672 1 97.31 189 PRO B C 1
ATOM 4407 O O . PRO B 1 189 ? -14.398 -0.623 10.977 1 97.31 189 PRO B O 1
ATOM 4410 N N . GLU B 1 190 ? -16.656 -0.592 11.289 1 97.56 190 GLU B N 1
ATOM 4411 C CA . GLU B 1 190 ? -16.609 -1.52 12.414 1 97.56 190 GLU B CA 1
ATOM 4412 C C . GLU B 1 190 ? -16.141 -2.902 11.969 1 97.56 190 GLU B C 1
ATOM 4414 O O . GLU B 1 190 ? -15.5 -3.623 12.742 1 97.56 190 GLU B O 1
ATOM 4419 N N . GLU B 1 191 ? -16.531 -3.293 10.828 1 97.88 191 GLU B N 1
ATOM 4420 C CA . GLU B 1 191 ? -16.172 -4.582 10.25 1 97.88 191 GLU B CA 1
ATOM 4421 C C . GLU B 1 191 ? -16.156 -4.523 8.727 1 97.88 191 GLU B C 1
ATOM 4423 O O . GLU B 1 191 ? -16.766 -3.635 8.133 1 97.88 191 GLU B O 1
ATOM 4428 N N . ILE B 1 192 ? -15.445 -5.355 8.141 1 97.94 192 ILE B N 1
ATOM 4429 C CA . ILE B 1 192 ? -15.5 -5.645 6.711 1 97.94 192 ILE B CA 1
ATOM 4430 C C . ILE B 1 192 ? -15.711 -7.141 6.496 1 97.94 192 ILE B C 1
ATOM 4432 O O . ILE B 1 192 ? -15.023 -7.965 7.094 1 97.94 192 ILE B O 1
ATOM 4436 N N . ALA B 1 193 ? -16.703 -7.5 5.633 1 97.62 193 ALA B N 1
ATOM 4437 C CA . ALA B 1 193 ? -17.016 -8.891 5.312 1 97.62 193 ALA B CA 1
ATOM 4438 C C . ALA B 1 193 ? -17.25 -9.711 6.582 1 97.62 193 ALA B C 1
ATOM 4440 O O . ALA B 1 193 ? -16.766 -10.844 6.691 1 97.62 193 ALA B O 1
ATOM 4441 N N . GLY B 1 194 ? -17.844 -9.094 7.504 1 97.81 194 GLY B N 1
ATOM 4442 C CA . GLY B 1 194 ? -18.219 -9.758 8.742 1 97.81 194 GLY B CA 1
ATOM 4443 C C . GLY B 1 194 ? -17.062 -9.938 9.703 1 97.81 194 GLY B C 1
ATOM 4444 O O . GLY B 1 194 ? -17.188 -10.656 10.703 1 97.81 194 GLY B O 1
ATOM 4445 N N . GLN B 1 195 ? -15.953 -9.328 9.391 1 98.44 195 GLN B N 1
ATOM 4446 C CA . GLN B 1 195 ? -14.766 -9.461 10.219 1 98.44 195 GLN B CA 1
ATOM 4447 C C . GLN B 1 195 ? -14.414 -8.141 10.898 1 98.44 195 GLN B C 1
ATOM 4449 O O . GLN B 1 195 ? -14.32 -7.102 10.242 1 98.44 195 GLN B O 1
ATOM 4454 N N . ASP B 1 196 ? -14.172 -8.172 12.211 1 97.75 196 ASP B N 1
ATOM 4455 C CA . ASP B 1 196 ? -13.82 -6.953 12.93 1 97.75 196 ASP B CA 1
ATOM 4456 C C . ASP B 1 196 ? -12.328 -6.672 12.836 1 97.75 196 ASP B C 1
ATOM 4458 O O . ASP B 1 196 ? -11.602 -7.352 12.102 1 97.75 196 ASP B O 1
ATOM 4462 N N . PHE B 1 197 ? -11.867 -5.652 13.523 1 97.5 197 PHE B N 1
ATOM 4463 C CA . PHE B 1 197 ? -10.484 -5.211 13.414 1 97.5 197 PHE B CA 1
ATOM 4464 C C . PHE B 1 197 ? -9.766 -5.348 14.75 1 97.5 197 PHE B C 1
ATOM 4466 O O . PHE B 1 197 ? -8.906 -4.531 15.078 1 97.5 197 PHE B O 1
ATOM 4473 N N . GLU B 1 198 ? -10.156 -6.34 15.57 1 95.5 198 GLU B N 1
ATOM 4474 C CA . GLU B 1 198 ? -9.359 -6.609 16.766 1 95.5 198 GLU B CA 1
ATOM 4475 C C . GLU B 1 198 ? -7.895 -6.871 16.406 1 95.5 198 GLU B C 1
ATOM 4477 O O . GLU B 1 198 ? -7.605 -7.648 15.492 1 95.5 198 GLU B O 1
ATOM 4482 N N . GLY B 1 199 ? -7 -6.172 17.047 1 93.56 199 GLY B N 1
ATOM 4483 C CA . GLY B 1 199 ? -5.582 -6.305 16.766 1 93.56 199 GLY B CA 1
ATOM 4484 C C . GLY B 1 199 ? -5.066 -5.262 15.789 1 93.56 199 GLY B C 1
ATOM 4485 O O . GLY B 1 199 ? -3.865 -5.203 15.508 1 93.56 199 GLY B O 1
ATOM 4486 N N . TYR B 1 200 ? -5.961 -4.453 15.273 1 96.38 200 TYR B N 1
ATOM 4487 C CA . TYR B 1 200 ? -5.605 -3.408 14.32 1 96.38 200 TYR B CA 1
ATOM 4488 C C . TYR B 1 200 ? -5.941 -2.029 14.875 1 96.38 200 TYR B C 1
ATOM 4490 O O . TYR B 1 200 ? -6.805 -1.896 15.75 1 96.38 200 TYR B O 1
ATOM 4498 N N . HIS B 1 201 ? -5.172 -1.035 14.367 1 96.62 201 HIS B N 1
ATOM 4499 C CA . HIS B 1 201 ? -5.684 0.321 14.531 1 96.62 201 HIS B CA 1
ATOM 4500 C C . HIS B 1 201 ? -6.902 0.561 13.648 1 96.62 201 HIS B C 1
ATOM 4502 O O . HIS B 1 201 ? -7.059 -0.089 12.609 1 96.62 201 HIS B O 1
ATOM 4508 N N . THR B 1 202 ? -7.766 1.511 14.078 1 97.88 202 THR B N 1
ATOM 4509 C CA . THR B 1 202 ? -9.07 1.558 13.438 1 97.88 202 THR B CA 1
ATOM 4510 C C . THR B 1 202 ? -9.367 2.963 12.922 1 97.88 202 THR B C 1
ATOM 4512 O O . THR B 1 202 ? -10.523 3.385 12.883 1 97.88 202 THR B O 1
ATOM 4515 N N . TRP B 1 203 ? -8.414 3.701 12.617 1 98.25 203 TRP B N 1
ATOM 4516 C CA . TRP B 1 203 ? -8.609 4.961 11.906 1 98.25 203 TRP B CA 1
ATOM 4517 C C . TRP B 1 203 ? -8.703 4.73 10.406 1 98.25 203 TRP B C 1
ATOM 4519 O O . TRP B 1 203 ? -8.562 3.598 9.938 1 98.25 203 TRP B O 1
ATOM 4529 N N . ASP B 1 204 ? -8.977 5.762 9.703 1 98.25 204 ASP B N 1
ATOM 4530 C CA . ASP B 1 204 ? -9.125 5.629 8.258 1 98.25 204 ASP B CA 1
ATOM 4531 C C . ASP B 1 204 ? -7.766 5.59 7.566 1 98.25 204 ASP B C 1
ATOM 4533 O O . ASP B 1 204 ? -6.727 5.633 8.227 1 98.25 204 ASP B O 1
ATOM 4537 N N . TRP B 1 205 ? -7.715 5.305 6.277 1 98.12 205 TRP B N 1
ATOM 4538 C CA . TRP B 1 205 ? -6.484 5.223 5.492 1 98.12 205 TRP B CA 1
ATOM 4539 C C . TRP B 1 205 ? -6.684 5.82 4.102 1 98.12 205 TRP B C 1
ATOM 4541 O O . TRP B 1 205 ? -7.82 5.98 3.648 1 98.12 205 TRP B O 1
ATOM 4551 N N . ILE B 1 206 ? -5.59 6.23 3.455 1 98.31 206 ILE B N 1
ATOM 4552 C CA . ILE B 1 206 ? -5.598 6.77 2.1 1 98.31 206 ILE B CA 1
ATOM 4553 C C . ILE B 1 206 ? -6.141 5.719 1.132 1 98.31 206 ILE B C 1
ATOM 4555 O O . ILE B 1 206 ? -5.816 4.535 1.242 1 98.31 206 ILE B O 1
ATOM 4559 N N . LYS B 1 207 ? -6.906 6.199 0.126 1 97.06 207 LYS B N 1
ATOM 4560 C CA . LYS B 1 207 ? -7.508 5.281 -0.836 1 97.06 207 LYS B CA 1
ATOM 4561 C C . LYS B 1 207 ? -6.754 5.305 -2.164 1 97.06 207 LYS B C 1
ATOM 4563 O O . LYS B 1 207 ? -5.965 6.215 -2.42 1 97.06 207 LYS B O 1
ATOM 4568 N N . GLN B 1 208 ? -7.07 4.316 -2.961 1 95.56 208 GLN B N 1
ATOM 4569 C CA . GLN B 1 208 ? -6.328 4.129 -4.207 1 95.56 208 GLN B CA 1
ATOM 4570 C C . GLN B 1 208 ? -6.582 5.281 -5.176 1 95.56 208 GLN B C 1
ATOM 4572 O O . GLN B 1 208 ? -5.684 5.68 -5.922 1 95.56 208 GLN B O 1
ATOM 4577 N N . ASP B 1 209 ? -7.801 5.77 -5.188 1 95.12 209 ASP B N 1
ATOM 4578 C CA . ASP B 1 209 ? -8.086 6.875 -6.098 1 95.12 209 ASP B CA 1
ATOM 4579 C C . ASP B 1 209 ? -7.281 8.117 -5.723 1 95.12 209 ASP B C 1
ATOM 4581 O O . ASP B 1 209 ? -6.922 8.914 -6.59 1 95.12 209 ASP B O 1
ATOM 4585 N N . GLN B 1 210 ? -6.973 8.312 -4.469 1 96.94 210 GLN B N 1
ATOM 4586 C CA . GLN B 1 210 ? -6.094 9.398 -4.043 1 96.94 210 GLN B CA 1
ATOM 4587 C C . GLN B 1 210 ? -4.672 9.188 -4.547 1 96.94 210 GLN B C 1
ATOM 4589 O O . GLN B 1 210 ? -4.012 10.133 -4.984 1 96.94 210 GLN B O 1
ATOM 4594 N N . ILE B 1 211 ? -4.254 7.949 -4.484 1 97.56 211 ILE B N 1
ATOM 4595 C CA . ILE B 1 211 ? -2.904 7.633 -4.934 1 97.56 211 ILE B CA 1
ATOM 4596 C C . ILE B 1 211 ? -2.807 7.82 -6.445 1 97.56 211 ILE B C 1
ATOM 4598 O O . ILE B 1 211 ? -1.806 8.328 -6.953 1 97.56 211 ILE B O 1
ATOM 4602 N N . GLN B 1 212 ? -3.838 7.438 -7.129 1 94.06 212 GLN B N 1
ATOM 4603 C CA . GLN B 1 212 ? -3.873 7.652 -8.57 1 94.06 212 GLN B CA 1
ATOM 4604 C C . GLN B 1 212 ? -3.824 9.141 -8.906 1 94.06 212 GLN B C 1
ATOM 4606 O O . GLN B 1 212 ? -3.068 9.555 -9.789 1 94.06 212 GLN B O 1
ATOM 4611 N N . TRP B 1 213 ? -4.613 9.891 -8.25 1 95.69 213 TRP B N 1
ATOM 4612 C CA . TRP B 1 213 ? -4.613 11.336 -8.445 1 95.69 213 TRP B CA 1
ATOM 4613 C C . TRP B 1 213 ? -3.227 11.922 -8.195 1 95.69 213 TRP B C 1
ATOM 4615 O O . TRP B 1 213 ? -2.736 12.734 -8.992 1 95.69 213 TRP B O 1
ATOM 4625 N N . TYR B 1 214 ? -2.613 11.484 -7.133 1 97.19 214 TYR B N 1
ATOM 4626 C CA . TYR B 1 214 ? -1.266 11.93 -6.797 1 97.19 214 TYR B CA 1
ATOM 4627 C C . TYR B 1 214 ? -0.29 11.625 -7.926 1 97.19 214 TYR B C 1
ATOM 4629 O O . TYR B 1 214 ? 0.444 12.5 -8.375 1 97.19 214 TYR B O 1
ATOM 4637 N N . THR B 1 215 ? -0.296 10.414 -8.32 1 96.56 215 THR B N 1
ATOM 4638 C CA . THR B 1 215 ? 0.658 9.961 -9.328 1 96.56 215 THR B CA 1
ATOM 4639 C C . THR B 1 215 ? 0.477 10.742 -10.625 1 96.56 215 THR B C 1
ATOM 4641 O O . THR B 1 215 ? 1.446 11.25 -11.188 1 96.56 215 THR B O 1
ATOM 4644 N N . GLU B 1 216 ? -0.734 10.891 -11.039 1 94.19 216 GLU B N 1
ATOM 4645 C CA . GLU B 1 216 ? -1.026 11.586 -12.289 1 94.19 216 GLU B CA 1
ATOM 4646 C C . GLU B 1 216 ? -0.673 13.062 -12.195 1 94.19 216 GLU B C 1
ATOM 4648 O O . GLU B 1 216 ? -0.1 13.633 -13.133 1 94.19 216 GLU B O 1
ATOM 4653 N N . THR B 1 217 ? -1.031 13.609 -11.094 1 95.75 217 THR B N 1
ATOM 4654 C CA . THR B 1 217 ? -0.743 15.031 -10.898 1 95.75 217 THR B CA 1
ATOM 4655 C C . THR B 1 217 ? 0.762 15.273 -10.836 1 95.75 217 THR B C 1
ATOM 4657 O O . THR B 1 217 ? 1.264 16.25 -11.398 1 95.75 217 THR B O 1
ATOM 4660 N N . SER B 1 218 ? 1.451 14.398 -10.156 1 97.56 218 SER B N 1
ATOM 4661 C CA . SER B 1 218 ? 2.906 14.484 -10.078 1 97.56 218 SER B CA 1
ATOM 4662 C C . SER B 1 218 ? 3.543 14.391 -11.453 1 97.56 218 SER B C 1
ATOM 4664 O O . SER B 1 218 ? 4.469 15.141 -11.773 1 97.56 218 SER B O 1
ATOM 4666 N N . GLU B 1 219 ? 3.07 13.516 -12.25 1 96.5 219 GLU B N 1
ATOM 4667 C CA . GLU B 1 219 ? 3.582 13.359 -13.609 1 96.5 219 GLU B CA 1
ATOM 4668 C C . GLU B 1 219 ? 3.32 14.602 -14.445 1 96.5 219 GLU B C 1
ATOM 4670 O O . GLU B 1 219 ? 4.184 15.039 -15.211 1 96.5 219 GLU B O 1
ATOM 4675 N N . LYS B 1 220 ? 2.16 15.141 -14.32 1 95.88 220 LYS B N 1
ATOM 4676 C CA . LYS B 1 220 ? 1.827 16.359 -15.039 1 95.88 220 LYS B CA 1
ATOM 4677 C C . LYS B 1 220 ? 2.734 17.516 -14.617 1 95.88 220 LYS B C 1
ATOM 4679 O O . LYS B 1 220 ? 3.186 18.297 -15.461 1 95.88 220 LYS B O 1
ATOM 4684 N N . LEU B 1 221 ? 2.949 17.594 -13.336 1 96.12 221 LEU B N 1
ATOM 4685 C CA . LEU B 1 221 ? 3.848 18.625 -12.828 1 96.12 221 LEU B CA 1
ATOM 4686 C C . LEU B 1 221 ? 5.25 18.453 -13.398 1 96.12 221 LEU B C 1
ATOM 4688 O O . LEU B 1 221 ? 5.91 19.438 -13.742 1 96.12 221 LEU B O 1
ATOM 4692 N N . GLU B 1 222 ? 5.688 17.234 -13.438 1 97 222 GLU B N 1
ATOM 4693 C CA . GLU B 1 222 ? 7 16.938 -14.008 1 97 222 GLU B CA 1
ATOM 4694 C C . GLU B 1 222 ? 7.07 17.344 -15.477 1 97 222 GLU B C 1
ATOM 4696 O O . GLU B 1 222 ? 8.07 17.906 -15.922 1 97 222 GLU B O 1
ATOM 4701 N N . GLN B 1 223 ? 6.066 17.078 -16.219 1 96 223 GLN B N 1
ATOM 4702 C CA . GLN B 1 223 ? 6.012 17.438 -17.625 1 96 223 GLN B CA 1
ATOM 4703 C C . GLN B 1 223 ? 6.07 18.953 -17.797 1 96 223 GLN B C 1
ATOM 4705 O O . GLN B 1 223 ? 6.742 19.453 -18.703 1 96 223 GLN B O 1
ATOM 4710 N N . THR B 1 224 ? 5.41 19.578 -16.953 1 92.5 224 THR B N 1
ATOM 4711 C CA . THR B 1 224 ? 5.352 21.047 -17.016 1 92.5 224 THR B CA 1
ATOM 4712 C C . THR B 1 224 ? 6.688 21.656 -16.609 1 92.5 224 THR B C 1
ATOM 4714 O O . THR B 1 224 ? 7.168 22.594 -17.266 1 92.5 224 THR B O 1
ATOM 4717 N N . ALA B 1 225 ? 7.258 21.125 -15.602 1 92.94 225 ALA B N 1
ATOM 4718 C CA . ALA B 1 225 ? 8.477 21.703 -15.039 1 92.94 225 ALA B CA 1
ATOM 4719 C C . ALA B 1 225 ? 9.711 21.203 -15.781 1 92.94 225 ALA B C 1
ATOM 4721 O O . ALA B 1 225 ? 10.75 21.875 -15.797 1 92.94 225 ALA B O 1
ATOM 4722 N N . GLY B 1 226 ? 9.602 19.984 -16.406 1 94.56 226 GLY B N 1
ATOM 4723 C CA . GLY B 1 226 ? 10.742 19.359 -17.062 1 94.56 226 GLY B CA 1
ATOM 4724 C C . GLY B 1 226 ? 11.602 18.531 -16.125 1 94.56 226 GLY B C 1
ATOM 4725 O O . GLY B 1 226 ? 12.648 18.016 -16.531 1 94.56 226 GLY B O 1
ATOM 4726 N N . TYR B 1 227 ? 11.273 18.484 -14.922 1 94.44 227 TYR B N 1
ATOM 4727 C CA . TYR B 1 227 ? 11.938 17.688 -13.898 1 94.44 227 TYR B CA 1
ATOM 4728 C C . TYR B 1 227 ? 10.961 17.281 -12.805 1 94.44 227 TYR B C 1
ATOM 4730 O O . TYR B 1 227 ? 9.867 17.844 -12.703 1 94.44 227 TYR B O 1
ATOM 4738 N N . LYS B 1 228 ? 11.305 16.297 -12.078 1 95.81 228 LYS B N 1
ATOM 4739 C CA . LYS B 1 228 ? 10.484 15.914 -10.93 1 95.81 228 LYS B CA 1
ATOM 4740 C C . LYS B 1 228 ? 10.5 17 -9.859 1 95.81 228 LYS B C 1
ATOM 4742 O O . LYS B 1 228 ? 11.531 17.25 -9.227 1 95.81 228 LYS B O 1
ATOM 4747 N N . VAL B 1 229 ? 9.422 17.594 -9.586 1 97 229 VAL B N 1
ATOM 4748 C CA . VAL B 1 229 ? 9.344 18.719 -8.648 1 97 229 VAL B CA 1
ATOM 4749 C C . VAL B 1 229 ? 9.352 18.188 -7.215 1 97 229 VAL B C 1
ATOM 4751 O O . VAL B 1 229 ? 8.461 17.438 -6.816 1 97 229 VAL B O 1
ATOM 4754 N N . PRO B 1 230 ? 10.398 18.562 -6.441 1 98.25 230 PRO B N 1
ATOM 4755 C CA . PRO B 1 230 ? 10.43 18.109 -5.047 1 98.25 230 PRO B CA 1
ATOM 4756 C C . PRO B 1 230 ? 9.242 18.625 -4.238 1 98.25 230 PRO B C 1
ATOM 4758 O O . PRO B 1 230 ? 8.695 19.688 -4.547 1 98.25 230 PRO B O 1
ATOM 4761 N N . SER B 1 231 ? 8.883 17.844 -3.236 1 98.56 231 SER B N 1
ATOM 4762 C CA . SER B 1 231 ? 7.633 18.188 -2.566 1 98.56 231 SER B CA 1
ATOM 4763 C C . SER B 1 231 ? 7.633 17.734 -1.114 1 98.56 231 SER B C 1
ATOM 4765 O O . SER B 1 231 ? 8.5 16.953 -0.706 1 98.56 231 SER B O 1
ATOM 4767 N N . LEU B 1 232 ? 6.766 18.281 -0.331 1 98.81 232 LEU B N 1
ATOM 4768 C CA . LEU B 1 232 ? 6.336 17.781 0.972 1 98.81 232 LEU B CA 1
ATOM 4769 C C . LEU B 1 232 ? 4.867 17.375 0.94 1 98.81 232 LEU B C 1
ATOM 4771 O O . LEU B 1 232 ? 4.059 18 0.241 1 98.81 232 LEU B O 1
ATOM 4775 N N . ALA B 1 233 ? 4.574 16.344 1.693 1 98.94 233 ALA B N 1
ATOM 4776 C CA . ALA B 1 233 ? 3.191 15.898 1.814 1 98.94 233 ALA B CA 1
ATOM 4777 C C . ALA B 1 233 ? 2.695 16.031 3.252 1 98.94 233 ALA B C 1
ATOM 4779 O O . ALA B 1 233 ? 3.414 15.695 4.195 1 98.94 233 ALA B O 1
ATOM 4780 N N . PHE B 1 234 ? 1.484 16.531 3.361 1 98.88 234 PHE B N 1
ATOM 4781 C CA . PHE B 1 234 ? 0.849 16.688 4.664 1 98.88 234 PHE B CA 1
ATOM 4782 C C . PHE B 1 234 ? -0.451 15.891 4.734 1 98.88 234 PHE B C 1
ATOM 4784 O O . PHE B 1 234 ? -1.301 16 3.848 1 98.88 234 PHE B O 1
ATOM 4791 N N . MET B 1 235 ? -0.577 15.078 5.703 1 98.81 235 MET B N 1
ATOM 4792 C CA . MET B 1 235 ? -1.771 14.297 6.012 1 98.81 235 MET B CA 1
ATOM 4793 C C . MET B 1 235 ? -1.93 14.117 7.52 1 98.81 235 MET B C 1
ATOM 4795 O O . MET B 1 235 ? -0.938 14.023 8.242 1 98.81 235 MET B O 1
ATOM 4799 N N . HIS B 1 236 ? -3.131 14.039 7.98 1 98.88 236 HIS B N 1
ATOM 4800 C CA . HIS B 1 236 ? -3.359 14.055 9.422 1 98.88 236 HIS B CA 1
ATOM 4801 C C . HIS B 1 236 ? -3.023 12.703 10.047 1 98.88 236 HIS B C 1
ATOM 4803 O O . HIS B 1 236 ? -2.221 12.633 10.977 1 98.88 236 HIS B O 1
ATOM 4809 N N . ILE B 1 237 ? -3.627 11.625 9.578 1 98.88 237 ILE B N 1
ATOM 4810 C CA . ILE B 1 237 ? -3.348 10.273 10.055 1 98.88 237 ILE B CA 1
ATOM 4811 C C . ILE B 1 237 ? -2.078 9.742 9.391 1 98.88 237 ILE B C 1
ATOM 4813 O O . ILE B 1 237 ? -1.948 9.781 8.164 1 98.88 237 ILE B O 1
ATOM 4817 N N . PRO B 1 238 ? -1.104 9.297 10.148 1 98.75 238 PRO B N 1
ATOM 4818 C CA . PRO B 1 238 ? 0.188 8.898 9.586 1 98.75 238 PRO B CA 1
ATOM 4819 C C . PRO B 1 238 ? 0.107 7.609 8.773 1 98.75 238 PRO B C 1
ATOM 4821 O O . PRO B 1 238 ? -0.868 6.863 8.891 1 98.75 238 PRO B O 1
ATOM 4824 N N . LEU B 1 239 ? 1.088 7.402 7.973 1 98.69 239 LEU B N 1
ATOM 4825 C CA . LEU B 1 239 ? 1.283 6.145 7.258 1 98.69 239 LEU B CA 1
ATOM 4826 C C . LEU B 1 239 ? 1.866 5.078 8.18 1 98.69 239 LEU B C 1
ATOM 4828 O O . LEU B 1 239 ? 2.584 5.402 9.133 1 98.69 239 LEU B O 1
ATOM 4832 N N . PRO B 1 240 ? 1.628 3.801 7.855 1 98.19 240 PRO B N 1
ATOM 4833 C CA . PRO B 1 240 ? 2.203 2.732 8.672 1 98.19 240 PRO B CA 1
ATOM 4834 C C . PRO B 1 240 ? 3.729 2.777 8.719 1 98.19 240 PRO B C 1
ATOM 4836 O O . PRO B 1 240 ? 4.336 2.361 9.711 1 98.19 240 PRO B O 1
ATOM 4839 N N . GLU B 1 241 ? 4.32 3.307 7.742 1 98.69 241 GLU B N 1
ATOM 4840 C CA . GLU B 1 241 ? 5.773 3.346 7.621 1 98.69 241 GLU B CA 1
ATOM 4841 C C . GLU B 1 241 ? 6.398 4.188 8.727 1 98.69 241 GLU B C 1
ATOM 4843 O O . GLU B 1 241 ? 7.582 4.047 9.031 1 98.69 241 GLU B O 1
ATOM 4848 N N . PHE B 1 242 ? 5.586 5.102 9.359 1 98.75 242 PHE B N 1
ATOM 4849 C CA . PHE B 1 242 ? 6.09 5.816 10.531 1 98.75 242 PHE B CA 1
ATOM 4850 C C . PHE B 1 242 ? 6.527 4.84 11.617 1 98.75 242 PHE B C 1
ATOM 4852 O O . PHE B 1 242 ? 7.582 5.016 12.227 1 98.75 242 PHE B O 1
ATOM 4859 N N . GLU B 1 243 ? 5.727 3.869 11.781 1 97.94 243 GLU B N 1
ATOM 4860 C CA . GLU B 1 243 ? 6.047 2.863 12.789 1 97.94 243 GLU B CA 1
ATOM 4861 C C . GLU B 1 243 ? 7.203 1.975 12.336 1 97.94 243 GLU B C 1
ATOM 4863 O O . GLU B 1 243 ? 8.07 1.616 13.133 1 97.94 243 GLU B O 1
ATOM 4868 N N . TYR B 1 244 ? 7.156 1.582 11.023 1 98 244 TYR B N 1
ATOM 4869 C CA . TYR B 1 244 ? 8.242 0.769 10.492 1 98 244 TYR B CA 1
ATOM 4870 C C . TYR B 1 244 ? 9.586 1.471 10.664 1 98 244 TYR B C 1
ATOM 4872 O O . TYR B 1 244 ? 10.586 0.837 11.016 1 98 244 TYR B O 1
ATOM 4880 N N . MET B 1 245 ? 9.586 2.73 10.414 1 98.62 245 MET B N 1
ATOM 4881 C CA . MET B 1 245 ? 10.789 3.529 10.602 1 98.62 245 MET B CA 1
ATOM 4882 C C . MET B 1 245 ? 11.234 3.52 12.062 1 98.62 245 MET B C 1
ATOM 4884 O O . MET B 1 245 ? 12.414 3.336 12.352 1 98.62 245 MET B O 1
ATOM 4888 N N . TRP B 1 246 ? 10.281 3.715 12.953 1 98.5 246 TRP B N 1
ATOM 4889 C CA . TRP B 1 246 ? 10.594 3.807 14.375 1 98.5 246 TRP B CA 1
ATOM 4890 C C . TRP B 1 246 ? 11.289 2.543 14.859 1 98.5 246 TRP B C 1
ATOM 4892 O O . TRP B 1 246 ? 12.266 2.617 15.617 1 98.5 246 TRP B O 1
ATOM 4902 N N . TYR B 1 247 ? 10.859 1.389 14.352 1 97.19 247 TYR B N 1
ATOM 4903 C CA . TYR B 1 247 ? 11.367 0.127 14.875 1 97.19 247 TYR B CA 1
ATOM 4904 C C . TYR B 1 247 ? 12.414 -0.473 13.945 1 97.19 247 TYR B C 1
ATOM 4906 O O . TYR B 1 247 ? 13.109 -1.426 14.305 1 97.19 247 TYR B O 1
ATOM 4914 N N . GLY B 1 248 ? 12.5 0.046 12.742 1 96.69 248 GLY B N 1
ATOM 4915 C CA . GLY B 1 248 ? 13.367 -0.556 11.742 1 96.69 248 GLY B CA 1
ATOM 4916 C C . GLY B 1 248 ? 12.859 -1.891 11.234 1 96.69 248 GLY B C 1
ATOM 4917 O O . GLY B 1 248 ? 13.648 -2.756 10.852 1 96.69 248 GLY B O 1
ATOM 4918 N N . SER B 1 249 ? 11.508 -2.068 11.312 1 94.56 249 SER B N 1
ATOM 4919 C CA . SER B 1 249 ? 10.883 -3.332 10.93 1 94.56 249 SER B CA 1
ATOM 4920 C C . SER B 1 249 ? 9.367 -3.189 10.812 1 94.56 249 SER B C 1
ATOM 4922 O O . SER B 1 249 ? 8.742 -2.502 11.617 1 94.56 249 SER B O 1
ATOM 4924 N N . PRO B 1 250 ? 8.789 -3.93 9.844 1 93.5 250 PRO B N 1
ATOM 4925 C CA . PRO B 1 250 ? 7.328 -3.912 9.758 1 93.5 250 PRO B CA 1
ATOM 4926 C C . PRO B 1 250 ? 6.668 -4.934 10.68 1 93.5 250 PRO B C 1
ATOM 4928 O O . PRO B 1 250 ? 5.445 -5.082 10.664 1 93.5 250 PRO B O 1
ATOM 4931 N N . TYR B 1 251 ? 7.34 -5.656 11.477 1 88.38 251 TYR B N 1
ATOM 4932 C CA . TYR B 1 251 ? 6.82 -6.766 12.266 1 88.38 251 TYR B CA 1
ATOM 4933 C C . TYR B 1 251 ? 6.84 -6.434 13.75 1 88.38 251 TYR B C 1
ATOM 4935 O O . TYR B 1 251 ? 6.922 -7.328 14.594 1 88.38 251 TYR B O 1
ATOM 4943 N N . GLY B 1 252 ? 6.762 -5.168 14.008 1 82.56 252 GLY B N 1
ATOM 4944 C CA . GLY B 1 252 ? 6.93 -4.746 15.391 1 82.56 252 GLY B CA 1
ATOM 4945 C C . GLY B 1 252 ? 8.383 -4.594 15.797 1 82.56 252 GLY B C 1
ATOM 4946 O O . GLY B 1 252 ? 9.273 -4.637 14.953 1 82.56 252 GLY B O 1
ATOM 4947 N N . GLY B 1 253 ? 8.5 -4.141 17.094 1 87.31 253 GLY B N 1
ATOM 4948 C CA . GLY B 1 253 ? 9.891 -3.971 17.484 1 87.31 253 GLY B CA 1
ATOM 4949 C C . GLY B 1 253 ? 10.086 -3.84 18.969 1 87.31 253 GLY B C 1
ATOM 4950 O O . GLY B 1 253 ? 9.117 -3.889 19.734 1 87.31 253 GLY B O 1
ATOM 4951 N N . THR B 1 254 ? 11.359 -3.92 19.234 1 90.44 254 THR B N 1
ATOM 4952 C CA . THR B 1 254 ? 11.852 -3.768 20.609 1 90.44 254 THR B CA 1
ATOM 4953 C C . THR B 1 254 ? 12.648 -2.473 20.75 1 90.44 254 THR B C 1
ATOM 4955 O O . THR B 1 254 ? 12.852 -1.751 19.766 1 90.44 254 THR B O 1
ATOM 4958 N N . GLU B 1 255 ? 12.984 -2.234 21.969 1 93.56 255 GLU B N 1
ATOM 4959 C CA . GLU B 1 255 ? 13.859 -1.092 22.203 1 93.56 255 GLU B CA 1
ATOM 4960 C C . GLU B 1 255 ? 15.188 -1.259 21.469 1 93.56 255 GLU B C 1
ATOM 4962 O O . GLU B 1 255 ? 15.758 -0.284 20.969 1 93.56 255 GLU B O 1
ATOM 4967 N N . GLU B 1 256 ? 15.617 -2.453 21.391 1 94.31 256 GLU B N 1
ATOM 4968 C CA . GLU B 1 256 ? 16.875 -2.732 20.688 1 94.31 256 GLU B CA 1
ATOM 4969 C C . GLU B 1 256 ? 16.75 -2.436 19.203 1 94.31 256 GLU B C 1
ATOM 4971 O O . GLU B 1 256 ? 17.641 -1.822 18.609 1 94.31 256 GLU B O 1
ATOM 4976 N N . SER B 1 257 ? 15.664 -2.861 18.641 1 94.06 257 SER B N 1
ATOM 4977 C CA . SER B 1 257 ? 15.469 -2.594 17.219 1 94.06 257 SER B CA 1
ATOM 4978 C C . SER B 1 257 ? 15.289 -1.103 16.953 1 94.06 257 SER B C 1
ATOM 4980 O O . SER B 1 257 ? 15.703 -0.598 15.906 1 94.06 257 SER B O 1
ATOM 4982 N N . HIS B 1 258 ? 14.695 -0.411 17.922 1 97.25 258 HIS B N 1
ATOM 4983 C CA . HIS B 1 258 ? 14.562 1.034 17.781 1 97.25 258 HIS B CA 1
ATOM 4984 C C . HIS B 1 258 ? 15.922 1.718 17.797 1 97.25 258 HIS B C 1
ATOM 4986 O O . HIS B 1 258 ? 16.156 2.656 17.031 1 97.25 258 HIS B O 1
ATOM 4992 N N . GLN B 1 259 ? 16.781 1.271 18.625 1 97.25 259 GLN B N 1
ATOM 4993 C CA . GLN B 1 259 ? 18.094 1.886 18.688 1 97.25 259 GLN B CA 1
ATOM 4994 C C . GLN B 1 259 ? 18.844 1.745 17.359 1 97.25 259 GLN B C 1
ATOM 4996 O O . GLN B 1 259 ? 19.5 2.682 16.906 1 97.25 259 GLN B O 1
ATOM 5001 N N . LEU B 1 260 ? 18.719 0.622 16.766 1 96.62 260 LEU B N 1
ATOM 5002 C CA . LEU B 1 260 ? 19.312 0.42 15.445 1 96.62 260 LEU B CA 1
ATOM 5003 C C . LEU B 1 260 ? 18.656 1.307 14.398 1 96.62 260 LEU B C 1
ATOM 5005 O O . LEU B 1 260 ? 19.328 1.838 13.516 1 96.62 260 LEU B O 1
ATOM 5009 N N . ALA B 1 261 ? 17.375 1.447 14.555 1 98.19 261 ALA B N 1
ATOM 5010 C CA . ALA B 1 261 ? 16.609 2.289 13.633 1 98.19 261 ALA B CA 1
ATOM 5011 C C . ALA B 1 261 ? 17.016 3.754 13.773 1 98.19 261 ALA B C 1
ATOM 5013 O O . ALA B 1 261 ? 17.031 4.492 12.781 1 98.19 261 ALA B O 1
ATOM 5014 N N . VAL B 1 262 ? 17.25 4.211 15.016 1 98.69 262 VAL B N 1
ATOM 5015 C CA . VAL B 1 262 ? 17.656 5.59 15.258 1 98.69 262 VAL B CA 1
ATOM 5016 C C . VAL B 1 262 ? 18.891 5.922 14.43 1 98.69 262 VAL B C 1
ATOM 5018 O O . VAL B 1 262 ? 18.953 6.973 13.789 1 98.69 262 VAL B O 1
ATOM 5021 N N . GLU B 1 263 ? 19.797 5.051 14.383 1 98.06 263 GLU B N 1
ATOM 5022 C CA . GLU B 1 263 ? 21.031 5.27 13.641 1 98.06 263 GLU B CA 1
ATOM 5023 C C . GLU B 1 263 ? 20.797 5.168 12.141 1 98.06 263 GLU B C 1
ATOM 5025 O O . GLU B 1 263 ? 21.25 6.027 11.375 1 98.06 263 GLU B O 1
ATOM 5030 N N . ARG B 1 264 ? 20.078 4.164 11.68 1 98.12 264 ARG B N 1
ATOM 5031 C CA . ARG B 1 264 ? 19.875 3.912 10.258 1 98.12 264 ARG B CA 1
ATOM 5032 C C . ARG B 1 264 ? 19.062 5.035 9.617 1 98.12 264 ARG B C 1
ATOM 5034 O O . ARG B 1 264 ? 19.359 5.457 8.492 1 98.12 264 ARG B O 1
ATOM 5041 N N . HIS B 1 265 ? 18.078 5.508 10.414 1 98.75 265 HIS B N 1
ATOM 5042 C CA . HIS B 1 265 ? 17.109 6.426 9.82 1 98.75 265 HIS B CA 1
ATOM 5043 C C . HIS B 1 265 ? 17.266 7.832 10.391 1 98.75 265 HIS B C 1
ATOM 5045 O O . HIS B 1 265 ? 16.453 8.719 10.102 1 98.75 265 HIS B O 1
ATOM 5051 N N . ASN B 1 266 ? 18.266 8.086 11.234 1 98.56 266 ASN B N 1
ATOM 5052 C CA . ASN B 1 266 ? 18.531 9.391 11.836 1 98.56 266 ASN B CA 1
ATOM 5053 C C . ASN B 1 266 ? 17.281 9.945 12.531 1 98.56 266 ASN B C 1
ATOM 5055 O O . ASN B 1 266 ? 16.875 11.078 12.266 1 98.56 266 ASN B O 1
ATOM 5059 N N . ILE B 1 267 ? 16.75 9.148 13.438 1 98.81 267 ILE B N 1
ATOM 5060 C CA . ILE B 1 267 ? 15.5 9.523 14.094 1 98.81 267 ILE B CA 1
ATOM 5061 C C . ILE B 1 267 ? 15.781 10.492 15.242 1 98.81 267 ILE B C 1
ATOM 5063 O O . ILE B 1 267 ? 16.703 10.258 16.047 1 98.81 267 ILE B O 1
ATOM 5067 N N . THR B 1 268 ? 15.078 11.578 15.312 1 98.62 268 THR B N 1
ATOM 5068 C CA . THR B 1 268 ? 15.07 12.5 16.438 1 98.62 268 THR B CA 1
ATOM 5069 C C . THR B 1 268 ? 13.648 12.766 16.906 1 98.62 268 THR B C 1
ATOM 5071 O O . THR B 1 268 ? 12.688 12.523 16.172 1 98.62 268 THR B O 1
ATOM 5074 N N . GLY B 1 269 ? 13.484 13.219 18.094 1 98.19 269 GLY B N 1
ATOM 5075 C CA . GLY B 1 269 ? 12.18 13.5 18.656 1 98.19 269 GLY B CA 1
ATOM 5076 C C . GLY B 1 269 ? 11.641 12.359 19.516 1 98.19 269 GLY B C 1
ATOM 5077 O O . GLY B 1 269 ? 12.383 11.43 19.859 1 98.19 269 GLY B O 1
ATOM 5078 N N . GLU B 1 270 ? 10.328 12.469 19.891 1 97.62 270 GLU B N 1
ATOM 5079 C CA . GLU B 1 270 ? 9.781 11.57 20.906 1 97.62 270 GLU B CA 1
ATOM 5080 C C . GLU B 1 270 ? 8.547 10.836 20.375 1 97.62 270 GLU B C 1
ATOM 5082 O O . GLU B 1 270 ? 7.797 11.367 19.562 1 97.62 270 GLU B O 1
ATOM 5087 N N . ARG B 1 271 ? 8.43 9.648 20.859 1 97.88 271 ARG B N 1
ATOM 5088 C CA . ARG B 1 271 ? 7.207 8.867 20.719 1 97.88 271 ARG B CA 1
ATOM 5089 C C . ARG B 1 271 ? 6.637 8.492 22.094 1 97.88 271 ARG B C 1
ATOM 5091 O O . ARG B 1 271 ? 7.301 7.812 22.875 1 97.88 271 ARG B O 1
ATOM 5098 N N . ASN B 1 272 ? 5.398 8.875 22.312 1 98.06 272 ASN B N 1
ATOM 5099 C CA . ASN B 1 272 ? 4.824 8.641 23.641 1 98.06 272 ASN B CA 1
ATOM 5100 C C . ASN B 1 272 ? 3.455 7.973 23.547 1 98.06 272 ASN B C 1
ATOM 5102 O O . ASN B 1 272 ? 2.762 7.824 24.547 1 98.06 272 ASN B O 1
ATOM 5106 N N . GLU B 1 273 ? 3.049 7.633 22.375 1 97.44 273 GLU B N 1
ATOM 5107 C CA . GLU B 1 273 ? 1.83 6.867 22.125 1 97.44 273 GLU B CA 1
ATOM 5108 C C . GLU B 1 273 ? 1.932 6.07 20.828 1 97.44 273 GLU B C 1
ATOM 5110 O O . GLU B 1 273 ? 2.943 6.141 20.125 1 97.44 273 GLU B O 1
ATOM 5115 N N . CYS B 1 274 ? 0.966 5.359 20.547 1 96.12 274 CYS B N 1
ATOM 5116 C CA . CYS B 1 274 ? 0.963 4.547 19.328 1 96.12 274 CYS B CA 1
ATOM 5117 C C . CYS B 1 274 ? 1.079 5.422 18.078 1 96.12 274 CYS B C 1
ATOM 5119 O O . CYS B 1 274 ? 0.774 6.613 18.125 1 96.12 274 CYS B O 1
ATOM 5121 N N . ILE B 1 275 ? 1.691 4.883 17.109 1 97.38 275 ILE B N 1
ATOM 5122 C CA . ILE B 1 275 ? 1.455 5.406 15.766 1 97.38 275 ILE B CA 1
ATOM 5123 C C . ILE B 1 275 ? 0.133 4.867 15.227 1 97.38 275 ILE B C 1
ATOM 5125 O O . ILE B 1 275 ? 0.07 3.736 14.734 1 97.38 275 ILE B O 1
ATOM 5129 N N . CYS B 1 276 ? -0.913 5.645 15.422 1 97.75 276 CYS B N 1
ATOM 5130 C CA . CYS B 1 276 ? -2.285 5.172 15.273 1 97.75 276 CYS B CA 1
ATOM 5131 C C . CYS B 1 276 ? -2.781 5.355 13.844 1 97.75 276 CYS B C 1
ATOM 5133 O O . CYS B 1 276 ? -3.244 6.438 13.477 1 97.75 276 CYS B O 1
ATOM 5135 N N . THR B 1 277 ? -2.678 4.301 13.117 1 97.88 277 THR B N 1
ATOM 5136 C CA . THR B 1 277 ? -3.008 4.336 11.695 1 97.88 277 THR B CA 1
ATOM 5137 C C . THR B 1 277 ? -4.312 3.594 11.422 1 97.88 277 THR B C 1
ATOM 5139 O O . THR B 1 277 ? -5.082 3.322 12.352 1 97.88 277 THR B O 1
ATOM 5142 N N . GLY B 1 278 ? -4.648 3.35 10.141 1 97.38 278 GLY B N 1
ATOM 5143 C CA . GLY B 1 278 ? -5.746 2.479 9.742 1 97.38 278 GLY B CA 1
ATOM 5144 C C . GLY B 1 278 ? -5.34 1.021 9.633 1 97.38 278 GLY B C 1
ATOM 5145 O O . GLY B 1 278 ? -4.156 0.69 9.758 1 97.38 278 GLY B O 1
ATOM 5146 N N . PRO B 1 279 ? -6.34 0.184 9.391 1 97.56 279 PRO B N 1
ATOM 5147 C CA . PRO B 1 279 ? -6.062 -1.255 9.359 1 97.56 279 PRO B CA 1
ATOM 5148 C C . PRO B 1 279 ? -5.332 -1.693 8.094 1 97.56 279 PRO B C 1
ATOM 5150 O O . PRO B 1 279 ? -4.762 -2.785 8.055 1 97.56 279 PRO B O 1
ATOM 5153 N N . PHE B 1 280 ? -5.355 -0.833 7.055 1 97.88 280 PHE B N 1
ATOM 5154 C CA . PHE B 1 280 ? -4.777 -1.24 5.781 1 97.88 280 PHE B CA 1
ATOM 5155 C C . PHE B 1 280 ? -3.709 -0.253 5.328 1 97.88 280 PHE B C 1
ATOM 5157 O O . PHE B 1 280 ? -3.871 0.959 5.48 1 97.88 280 PHE B O 1
ATOM 5164 N N . ASN B 1 281 ? -2.59 -0.812 4.82 1 98.25 281 ASN B N 1
ATOM 5165 C CA . ASN B 1 281 ? -1.574 -0.003 4.156 1 98.25 281 ASN B CA 1
ATOM 5166 C C . ASN B 1 281 ? -1.956 0.296 2.709 1 98.25 281 ASN B C 1
ATOM 5168 O O . ASN B 1 281 ? -2.076 -0.619 1.892 1 98.25 281 ASN B O 1
ATOM 5172 N N . SER B 1 282 ? -2.086 1.52 2.412 1 98.06 282 SER B N 1
ATOM 5173 C CA . SER B 1 282 ? -2.576 1.959 1.11 1 98.06 282 SER B CA 1
ATOM 5174 C C . SER B 1 282 ? -1.486 1.86 0.048 1 98.06 282 SER B C 1
ATOM 5176 O O . SER B 1 282 ? -1.778 1.857 -1.15 1 98.06 282 SER B O 1
ATOM 5178 N N . GLY B 1 283 ? -0.238 1.876 0.478 1 98.56 283 GLY B N 1
ATOM 5179 C CA . GLY B 1 283 ? 0.871 1.866 -0.464 1 98.56 283 GLY B CA 1
ATOM 5180 C C . GLY B 1 283 ? 1.294 3.256 -0.9 1 98.56 283 GLY B C 1
ATOM 5181 O O . GLY B 1 283 ? 2.082 3.404 -1.836 1 98.56 283 GLY B O 1
ATOM 5182 N N . LEU B 1 284 ? 0.788 4.258 -0.263 1 98.88 284 LEU B N 1
ATOM 5183 C CA . LEU B 1 284 ? 1.151 5.613 -0.665 1 98.88 284 LEU B CA 1
ATOM 5184 C C . LEU B 1 284 ? 2.652 5.836 -0.526 1 98.88 284 LEU B C 1
ATOM 5186 O O . LEU B 1 284 ? 3.275 6.457 -1.392 1 98.88 284 LEU B O 1
ATOM 5190 N N . PHE B 1 285 ? 3.242 5.309 0.557 1 98.88 285 PHE B N 1
ATOM 5191 C CA . PHE B 1 285 ? 4.684 5.465 0.719 1 98.88 285 PHE B CA 1
ATOM 5192 C C . PHE B 1 285 ? 5.43 4.84 -0.452 1 98.88 285 PHE B C 1
ATOM 5194 O O . PHE B 1 285 ? 6.34 5.453 -1.013 1 98.88 285 PHE B O 1
ATOM 5201 N N . SER B 1 286 ? 5.023 3.619 -0.757 1 98.56 286 SER B N 1
ATOM 5202 C CA . SER B 1 286 ? 5.652 2.924 -1.876 1 98.56 286 SER B CA 1
ATOM 5203 C C . SER B 1 286 ? 5.508 3.719 -3.17 1 98.56 286 SER B C 1
ATOM 5205 O O . SER B 1 286 ? 6.445 3.785 -3.969 1 98.56 286 SER B O 1
ATOM 5207 N N . ALA B 1 287 ? 4.359 4.281 -3.387 1 98.56 287 ALA B N 1
ATOM 5208 C CA . ALA B 1 287 ? 4.129 5.098 -4.574 1 98.56 287 ALA B CA 1
ATOM 5209 C C . ALA B 1 287 ? 5.055 6.312 -4.594 1 98.56 287 ALA B C 1
ATOM 5211 O O . ALA B 1 287 ? 5.621 6.652 -5.637 1 98.56 287 ALA B O 1
ATOM 5212 N N . MET B 1 288 ? 5.188 6.918 -3.436 1 98.81 288 MET B N 1
ATOM 5213 C CA . MET B 1 288 ? 6.047 8.094 -3.332 1 98.81 288 MET B CA 1
ATOM 5214 C C . MET B 1 288 ? 7.508 7.719 -3.555 1 98.81 288 MET B C 1
ATOM 5216 O O . MET B 1 288 ? 8.25 8.461 -4.207 1 98.81 288 MET B O 1
ATOM 5220 N N . LEU B 1 289 ? 7.859 6.617 -2.969 1 98.12 289 LEU B N 1
ATOM 5221 C CA . LEU B 1 289 ? 9.227 6.137 -3.145 1 98.12 289 LEU B CA 1
ATOM 5222 C C . LEU B 1 289 ? 9.523 5.875 -4.617 1 98.12 289 LEU B C 1
ATOM 5224 O O . LEU B 1 289 ? 10.578 6.254 -5.117 1 98.12 289 LEU B O 1
ATOM 5228 N N . ASP B 1 290 ? 8.594 5.285 -5.293 1 95.62 290 ASP B N 1
ATOM 5229 C CA . ASP B 1 290 ? 8.734 4.98 -6.715 1 95.62 290 ASP B CA 1
ATOM 5230 C C . ASP B 1 290 ? 8.766 6.262 -7.551 1 95.62 290 ASP B C 1
ATOM 5232 O O . ASP B 1 290 ? 9.547 6.375 -8.492 1 95.62 290 ASP B O 1
ATOM 5236 N N . ARG B 1 291 ? 7.836 7.168 -7.27 1 97.19 291 ARG B N 1
ATOM 5237 C CA . ARG B 1 291 ? 7.746 8.422 -8.008 1 97.19 291 ARG B CA 1
ATOM 5238 C C . ARG B 1 291 ? 8.992 9.273 -7.801 1 97.19 291 ARG B C 1
ATOM 5240 O O . ARG B 1 291 ? 9.484 9.906 -8.742 1 97.19 291 ARG B O 1
ATOM 5247 N N . GLY B 1 292 ? 9.422 9.414 -6.535 1 97.31 292 GLY B N 1
ATOM 5248 C CA . GLY B 1 292 ? 10.695 10.039 -6.219 1 97.31 292 GLY B CA 1
ATOM 5249 C C . GLY B 1 292 ? 10.594 11.539 -6.039 1 97.31 292 GLY B C 1
ATOM 5250 O O . GLY B 1 292 ? 11.617 12.227 -5.969 1 97.31 292 GLY B O 1
ATOM 5251 N N . ASP B 1 293 ? 9.383 12.07 -5.977 1 98.12 293 ASP B N 1
ATOM 5252 C CA . ASP B 1 293 ? 9.234 13.516 -5.91 1 98.12 293 ASP B CA 1
ATOM 5253 C C . ASP B 1 293 ? 9.062 13.984 -4.469 1 98.12 293 ASP B C 1
ATOM 5255 O O . ASP B 1 293 ? 9.203 15.18 -4.176 1 98.12 293 ASP B O 1
ATOM 5259 N N . VAL B 1 294 ? 8.758 13.141 -3.531 1 98.75 294 VAL B N 1
ATOM 5260 C CA . VAL B 1 294 ? 8.391 13.547 -2.178 1 98.75 294 VAL B CA 1
ATOM 5261 C C . VAL B 1 294 ? 9.609 13.453 -1.263 1 98.75 294 VAL B C 1
ATOM 5263 O O . VAL B 1 294 ? 10.211 12.391 -1.124 1 98.75 294 VAL B O 1
ATOM 5266 N N . LYS B 1 295 ? 9.922 14.578 -0.605 1 98.44 295 LYS B N 1
ATOM 5267 C CA . LYS B 1 295 ? 11.055 14.664 0.311 1 98.44 295 LYS B CA 1
ATOM 5268 C C . LYS B 1 295 ? 10.633 14.328 1.738 1 98.44 295 LYS B C 1
ATOM 5270 O O . LYS B 1 295 ? 11.469 13.961 2.568 1 98.44 295 LYS B O 1
ATOM 5275 N N . GLY B 1 296 ? 9.344 14.438 1.995 1 98.81 296 GLY B N 1
ATOM 5276 C CA . GLY B 1 296 ? 8.891 14.164 3.348 1 98.81 296 GLY B CA 1
ATOM 5277 C C . GLY B 1 296 ? 7.383 14.094 3.467 1 98.81 296 GLY B C 1
ATOM 5278 O O . GLY B 1 296 ? 6.664 14.727 2.693 1 98.81 296 GLY B O 1
ATOM 5279 N N . VAL B 1 297 ? 6.938 13.312 4.395 1 98.94 297 VAL B N 1
ATOM 5280 C CA . VAL B 1 297 ? 5.535 13.195 4.789 1 98.94 297 VAL B CA 1
ATOM 5281 C C . VAL B 1 297 ? 5.379 13.555 6.262 1 98.94 297 VAL B C 1
ATOM 5283 O O . VAL B 1 297 ? 6.078 13.008 7.121 1 98.94 297 VAL B O 1
ATOM 5286 N N . PHE B 1 298 ? 4.461 14.438 6.551 1 98.94 298 PHE B N 1
ATOM 5287 C CA . PHE B 1 298 ? 4.309 14.914 7.918 1 98.94 298 PHE B CA 1
ATOM 5288 C C . PHE B 1 298 ? 2.855 14.82 8.367 1 98.94 298 PHE B C 1
ATOM 5290 O O . PHE B 1 298 ? 1.939 15.094 7.59 1 98.94 298 PHE B O 1
ATOM 5297 N N . SER B 1 299 ? 2.654 14.398 9.641 1 98.88 299 SER B N 1
ATOM 5298 C CA . SER B 1 299 ? 1.329 14.117 10.18 1 98.88 299 SER B CA 1
ATOM 5299 C C . SER B 1 299 ? 1.143 14.734 11.555 1 98.88 299 SER B C 1
ATOM 5301 O O . SER B 1 299 ? 2.105 15.211 12.164 1 98.88 299 SER B O 1
ATOM 5303 N N . GLY B 1 300 ? -0.108 14.867 12.016 1 98.5 300 GLY B N 1
ATOM 5304 C CA . GLY B 1 300 ? -0.524 15.109 13.383 1 98.5 300 GLY B CA 1
ATOM 5305 C C . GLY B 1 300 ? -1.198 13.914 14.023 1 98.5 300 GLY B C 1
ATOM 5306 O O . GLY B 1 300 ? -0.628 12.82 14.062 1 98.5 300 GLY B O 1
ATOM 5307 N N . HIS B 1 301 ? -2.402 14.023 14.523 1 98.56 301 HIS B N 1
ATOM 5308 C CA . HIS B 1 301 ? -3.254 12.906 14.914 1 98.56 301 HIS B CA 1
ATOM 5309 C C . HIS B 1 301 ? -2.834 12.336 16.266 1 98.56 301 HIS B C 1
ATOM 5311 O O . HIS B 1 301 ? -3.672 12.125 17.141 1 98.56 301 HIS B O 1
ATOM 5317 N N . ASP B 1 302 ? -1.564 12.008 16.438 1 98.62 302 ASP B N 1
ATOM 5318 C CA . ASP B 1 302 ? -0.98 11.531 17.688 1 98.62 302 ASP B CA 1
ATOM 5319 C C . ASP B 1 302 ? -0.276 12.664 18.438 1 98.62 302 ASP B C 1
ATOM 5321 O O . ASP B 1 302 ? 0.878 12.984 18.141 1 98.62 302 ASP B O 1
ATOM 5325 N N . HIS B 1 303 ? -0.901 13.156 19.5 1 98.31 303 HIS B N 1
ATOM 5326 C CA . HIS B 1 303 ? -0.617 14.492 20.016 1 98.31 303 HIS B CA 1
ATOM 5327 C C . HIS B 1 303 ? 0.754 14.539 20.688 1 98.31 303 HIS B C 1
ATOM 5329 O O . HIS B 1 303 ? 1.326 15.617 20.859 1 98.31 303 HIS B O 1
ATOM 5335 N N . ILE B 1 304 ? 1.211 13.406 21.109 1 98.38 304 ILE B N 1
ATOM 5336 C CA . ILE B 1 304 ? 2.402 13.438 21.938 1 98.38 304 ILE B CA 1
ATOM 5337 C C . ILE B 1 304 ? 3.543 12.695 21.25 1 98.38 304 ILE B C 1
ATOM 5339 O O . ILE B 1 304 ? 4.434 12.156 21.906 1 98.38 304 ILE B O 1
ATOM 5343 N N . ASN B 1 305 ? 3.432 12.539 19.922 1 98.69 305 ASN B N 1
ATOM 5344 C CA . ASN B 1 305 ? 4.539 12.148 19.062 1 98.69 305 ASN B CA 1
ATOM 5345 C C . ASN B 1 305 ? 5.121 13.352 18.328 1 98.69 305 ASN B C 1
ATOM 5347 O O . ASN B 1 305 ? 4.383 14.156 17.75 1 98.69 305 ASN B O 1
ATOM 5351 N N . THR B 1 306 ? 6.504 13.477 18.328 1 98.69 306 THR B N 1
ATOM 5352 C CA . THR B 1 306 ? 7.145 14.617 17.688 1 98.69 306 THR B CA 1
ATOM 5353 C C . THR B 1 306 ? 8.336 14.164 16.844 1 98.69 306 THR B C 1
ATOM 5355 O O . THR B 1 306 ? 9.148 14.992 16.422 1 98.69 306 THR B O 1
ATOM 5358 N N . PHE B 1 307 ? 8.5 12.898 16.625 1 98.75 307 PHE B N 1
ATOM 5359 C CA . PHE B 1 307 ? 9.727 12.391 16 1 98.75 307 PHE B CA 1
ATOM 5360 C C . PHE B 1 307 ? 9.719 12.641 14.5 1 98.75 307 PHE B C 1
ATOM 5362 O O . PHE B 1 307 ? 8.664 12.867 13.906 1 98.75 307 PHE B O 1
ATOM 5369 N N . VAL B 1 308 ? 10.883 12.672 13.961 1 98.81 308 VAL B N 1
ATOM 5370 C CA . VAL B 1 308 ? 11.133 12.711 12.523 1 98.81 308 VAL B CA 1
ATOM 5371 C C . VAL B 1 308 ? 12.367 11.867 12.195 1 98.81 308 VAL B C 1
ATOM 5373 O O . VAL B 1 308 ? 13.266 11.719 13.023 1 98.81 308 VAL B O 1
ATOM 5376 N N . GLY B 1 309 ? 12.375 11.234 11.078 1 98.81 309 GLY B N 1
ATOM 5377 C CA . GLY B 1 309 ? 13.5 10.492 10.539 1 98.81 309 GLY B CA 1
ATOM 5378 C C . GLY B 1 309 ? 13.484 10.398 9.023 1 98.81 309 GLY B C 1
ATOM 5379 O O . GLY B 1 309 ? 12.547 10.859 8.383 1 98.81 309 GLY B O 1
ATOM 5380 N N . ASN B 1 310 ? 14.57 9.953 8.523 1 98.81 310 ASN B N 1
ATOM 5381 C CA . ASN B 1 310 ? 14.688 9.664 7.098 1 98.81 310 ASN B CA 1
ATOM 5382 C C . ASN B 1 310 ? 14.461 8.188 6.801 1 98.81 310 ASN B C 1
ATOM 5384 O O . ASN B 1 310 ? 15.312 7.352 7.113 1 98.81 310 ASN B O 1
ATOM 5388 N N . TYR B 1 311 ? 13.336 7.855 6.25 1 98.81 311 TYR B N 1
ATOM 5389 C CA . TYR B 1 311 ? 12.984 6.477 5.926 1 98.81 311 TYR B CA 1
ATOM 5390 C C . TYR B 1 311 ? 13.211 6.188 4.449 1 98.81 311 TYR B C 1
ATOM 5392 O O . TYR B 1 311 ? 12.328 6.438 3.621 1 98.81 311 TYR B O 1
ATOM 5400 N N . TYR B 1 312 ? 14.445 5.645 4.137 1 98.62 312 TYR B N 1
ATOM 5401 C CA . TYR B 1 312 ? 14.875 5.25 2.799 1 98.62 312 TYR B CA 1
ATOM 5402 C C . TYR B 1 312 ? 14.758 6.414 1.824 1 98.62 312 TYR B C 1
ATOM 5404 O O . TYR B 1 312 ? 14.328 6.238 0.682 1 98.62 312 TYR B O 1
ATOM 5412 N N . GLY B 1 313 ? 14.984 7.645 2.271 1 98.31 313 GLY B N 1
ATOM 5413 C CA . GLY B 1 313 ? 15.094 8.797 1.396 1 98.31 313 GLY B CA 1
ATOM 5414 C C . GLY B 1 313 ? 13.93 9.758 1.519 1 98.31 313 GLY B C 1
ATOM 5415 O O . GLY B 1 313 ? 13.945 10.844 0.937 1 98.31 313 GLY B O 1
ATOM 5416 N N . ILE B 1 314 ? 12.914 9.398 2.297 1 98.81 314 ILE B N 1
ATOM 5417 C CA . ILE B 1 314 ? 11.758 10.25 2.541 1 98.81 314 ILE B CA 1
ATOM 5418 C C . ILE B 1 314 ? 11.617 10.523 4.039 1 98.81 314 ILE B C 1
ATOM 5420 O O . ILE B 1 314 ? 11.547 9.586 4.84 1 98.81 314 ILE B O 1
ATOM 5424 N N . MET B 1 315 ? 11.578 11.766 4.441 1 98.88 315 MET B N 1
ATOM 5425 C CA . MET B 1 315 ? 11.359 12.07 5.852 1 98.88 315 MET B CA 1
ATOM 5426 C C . MET B 1 315 ? 9.945 11.695 6.273 1 98.88 315 MET B C 1
ATOM 5428 O O . MET B 1 315 ? 8.984 11.969 5.551 1 98.88 315 MET B O 1
ATOM 5432 N N . LEU B 1 316 ? 9.867 11.031 7.305 1 98.94 316 LEU B N 1
ATOM 5433 C CA . LEU B 1 316 ? 8.594 10.805 7.977 1 98.94 316 LEU B CA 1
ATOM 5434 C C . LEU B 1 316 ? 8.586 11.445 9.359 1 98.94 316 LEU B C 1
ATOM 5436 O O . LEU B 1 316 ? 9.477 11.188 10.172 1 98.94 316 LEU B O 1
ATOM 5440 N N . GLY B 1 317 ? 7.551 12.336 9.586 1 98.81 317 GLY B N 1
ATOM 5441 C CA . GLY B 1 317 ? 7.645 13.039 10.859 1 98.81 317 GLY B CA 1
ATOM 5442 C C . GLY B 1 317 ? 6.309 13.555 11.352 1 98.81 317 GLY B C 1
ATOM 5443 O O . GLY B 1 317 ? 5.332 13.586 10.602 1 98.81 317 GLY B O 1
ATOM 5444 N N . TYR B 1 318 ? 6.25 13.875 12.617 1 98.69 318 TYR B N 1
ATOM 5445 C CA . TYR B 1 318 ? 5.133 14.492 13.312 1 98.69 318 TYR B CA 1
ATOM 5446 C C . TYR B 1 318 ? 5.422 15.961 13.609 1 98.69 318 TYR B C 1
ATOM 5448 O O . TYR B 1 318 ? 6.578 16.391 13.602 1 98.69 318 TYR B O 1
ATOM 5456 N N . ALA B 1 319 ? 4.188 16.578 13.695 1 94.38 319 ALA B N 1
ATOM 5457 C CA . ALA B 1 319 ? 4.27 17.828 14.453 1 94.38 319 ALA B CA 1
ATOM 5458 C C . ALA B 1 319 ? 3.564 17.688 15.797 1 94.38 319 ALA B C 1
ATOM 5460 O O . ALA B 1 319 ? 2.586 16.953 15.93 1 94.38 319 ALA B O 1
ATOM 5461 N N . GLY B 1 320 ? 4.184 17.891 17 1 89.38 320 GLY B N 1
ATOM 5462 C CA . GLY B 1 320 ? 3.443 17.953 18.25 1 89.38 320 GLY B CA 1
ATOM 5463 C C . GLY B 1 320 ? 2.133 18.703 18.125 1 89.38 320 GLY B C 1
ATOM 5464 O O . GLY B 1 320 ? 1.941 19.484 17.188 1 89.38 320 GLY B O 1
ATOM 5465 N N . SER B 1 321 ? 1.14 18.359 18.938 1 97.31 321 SER B N 1
ATOM 5466 C CA . SER B 1 321 ? -0.13 19.078 18.922 1 97.31 321 SER B CA 1
ATOM 5467 C C . SER B 1 321 ? 0.064 20.547 19.25 1 97.31 321 SER B C 1
ATOM 5469 O O . SER B 1 321 ? 0.856 20.891 20.125 1 97.31 321 SER B O 1
ATOM 5471 N N . THR B 1 322 ? -0.632 21.406 18.5 1 98.62 322 THR B N 1
ATOM 5472 C CA . THR B 1 322 ? -0.624 22.844 18.734 1 98.62 322 THR B CA 1
ATOM 5473 C C . THR B 1 322 ? -1.641 23.219 19.797 1 98.62 322 THR B C 1
ATOM 5475 O O . THR B 1 322 ? -1.43 24.172 20.562 1 98.62 322 THR B O 1
ATOM 5478 N N . GLY B 1 323 ? -2.693 22.516 19.922 1 98.62 323 GLY B N 1
ATOM 5479 C CA . GLY B 1 323 ? -3.834 22.875 20.75 1 98.62 323 GLY B CA 1
ATOM 5480 C C . GLY B 1 323 ? -3.635 22.547 22.219 1 98.62 323 GLY B C 1
ATOM 5481 O O . GLY B 1 323 ? -3.129 21.469 22.547 1 98.62 323 GLY B O 1
ATOM 5482 N N . PHE B 1 324 ? -4.074 23.422 23.078 1 98 324 PHE B N 1
ATOM 5483 C CA . PHE B 1 324 ? -3.949 23.25 24.516 1 98 324 PHE B CA 1
ATOM 5484 C C . PHE B 1 324 ? -5.223 22.656 25.109 1 98 324 PHE B C 1
ATOM 5486 O O . PHE B 1 324 ? -5.242 22.234 26.266 1 98 324 PHE B O 1
ATOM 5493 N N . GLY B 1 325 ? -6.25 22.594 24.344 1 96.44 325 GLY B N 1
ATOM 5494 C CA . GLY B 1 325 ? -7.516 22.062 24.828 1 96.44 325 GLY B CA 1
ATOM 5495 C C . GLY B 1 325 ? -7.617 20.562 24.688 1 96.44 325 GLY B C 1
ATOM 5496 O O . GLY B 1 325 ? -8.633 19.969 25.047 1 96.44 325 GLY B O 1
ATOM 5497 N N . THR B 1 326 ? -6.617 19.859 24.188 1 96 326 THR B N 1
ATOM 5498 C CA . THR B 1 326 ? -6.625 18.422 23.938 1 96 326 THR B CA 1
ATOM 5499 C C . THR B 1 326 ? -5.656 17.703 24.875 1 96 326 THR B C 1
ATOM 5501 O O . THR B 1 326 ? -4.914 18.344 25.625 1 96 326 THR B O 1
ATOM 5504 N N . TYR B 1 327 ? -5.609 16.375 24.844 1 96.56 327 TYR B N 1
ATOM 5505 C CA . TYR B 1 327 ? -4.777 15.602 25.75 1 96.56 327 TYR B CA 1
ATOM 5506 C C . TYR B 1 327 ? -3.297 15.844 25.469 1 96.56 327 TYR B C 1
ATOM 5508 O O . TYR B 1 327 ? -2.922 16.234 24.375 1 96.56 327 TYR B O 1
ATOM 5516 N N . GLY B 1 328 ? -2.555 15.742 26.469 1 96.94 328 GLY B N 1
ATOM 5517 C CA . GLY B 1 328 ? -1.102 15.773 26.406 1 96.94 328 GLY B CA 1
ATOM 5518 C C . GLY B 1 328 ? -0.448 14.609 27.125 1 96.94 328 GLY B C 1
ATOM 5519 O O . GLY B 1 328 ? -0.97 13.492 27.109 1 96.94 328 GLY B O 1
ATOM 5520 N N . LEU B 1 329 ? 0.731 14.859 27.609 1 97.19 329 LEU B N 1
ATOM 5521 C CA . LEU B 1 329 ? 1.498 13.805 28.266 1 97.19 329 LEU B CA 1
ATOM 5522 C C . LEU B 1 329 ? 0.89 13.445 29.609 1 97.19 329 LEU B C 1
ATOM 5524 O O . LEU B 1 329 ? 1.167 12.375 30.156 1 97.19 329 LEU B O 1
ATOM 5528 N N . GLY B 1 330 ? 0.137 14.328 30.156 1 96.75 330 GLY B N 1
ATOM 5529 C CA . GLY B 1 330 ? -0.392 14.172 31.5 1 96.75 330 GLY B CA 1
ATOM 5530 C C . GLY B 1 330 ? 0.52 14.734 32.594 1 96.75 330 GLY B C 1
ATOM 5531 O O . GLY B 1 330 ? 1.666 15.094 32.312 1 96.75 330 GLY B O 1
ATOM 5532 N N . GLY B 1 331 ? -0.025 14.953 33.781 1 95.75 331 GLY B N 1
ATOM 5533 C CA . GLY B 1 331 ? 0.744 15.438 34.906 1 95.75 331 GLY B CA 1
ATOM 5534 C C . GLY B 1 331 ? 1.35 16.812 34.688 1 95.75 331 GLY B C 1
ATOM 5535 O O . GLY B 1 331 ? 0.752 17.656 34 1 95.75 331 GLY B O 1
ATOM 5536 N N . GLU B 1 332 ? 2.6 17.078 35.219 1 93.06 332 GLU B N 1
ATOM 5537 C CA . GLU B 1 332 ? 3.27 18.375 35.156 1 93.06 332 GLU B CA 1
ATOM 5538 C C . GLU B 1 332 ? 3.84 18.625 33.75 1 93.06 332 GLU B C 1
ATOM 5540 O O . GLU B 1 332 ? 4.078 19.781 33.375 1 93.06 332 GLU B O 1
ATOM 5545 N N . GLU B 1 333 ? 3.916 17.625 33 1 95.19 333 GLU B N 1
ATOM 5546 C CA . GLU B 1 333 ? 4.52 17.719 31.672 1 95.19 333 GLU B CA 1
ATOM 5547 C C . GLU B 1 333 ? 3.457 17.688 30.578 1 95.19 333 GLU B C 1
ATOM 5549 O O . GLU B 1 333 ? 3.773 17.469 29.406 1 95.19 333 GLU B O 1
ATOM 5554 N N . ASP B 1 334 ? 2.227 17.938 30.938 1 96.75 334 ASP B N 1
ATOM 5555 C CA . ASP B 1 334 ? 1.081 17.75 30.047 1 96.75 334 ASP B CA 1
ATOM 5556 C C . ASP B 1 334 ? 1.273 18.484 28.734 1 96.75 334 ASP B C 1
ATOM 5558 O O . ASP B 1 334 ? 0.896 18 27.672 1 96.75 334 ASP B O 1
ATOM 5562 N N . HIS B 1 335 ? 1.855 19.641 28.781 1 97.06 335 HIS B N 1
ATOM 5563 C CA . HIS B 1 335 ? 1.902 20.516 27.625 1 97.06 335 HIS B CA 1
ATOM 5564 C C . HIS B 1 335 ? 3.328 20.672 27.109 1 97.06 335 HIS B C 1
ATOM 5566 O O . HIS B 1 335 ? 3.609 21.562 26.297 1 97.06 335 HIS B O 1
ATOM 5572 N N . LYS B 1 336 ? 4.23 19.734 27.484 1 95.88 336 LYS B N 1
ATOM 5573 C CA . LYS B 1 336 ? 5.652 19.797 27.172 1 95.88 336 LYS B CA 1
ATOM 5574 C C . LYS B 1 336 ? 5.879 19.734 25.656 1 95.88 336 LYS B C 1
ATOM 5576 O O . LYS B 1 336 ? 6.824 20.328 25.141 1 95.88 336 LYS B O 1
ATOM 5581 N N . LEU B 1 337 ? 4.988 19.047 24.953 1 97.38 337 LEU B N 1
ATOM 5582 C CA . LEU B 1 337 ? 5.27 18.75 23.562 1 97.38 337 LEU B CA 1
ATOM 5583 C C . LEU B 1 337 ? 4.387 19.594 22.641 1 97.38 337 LEU B C 1
ATOM 5585 O O . LEU B 1 337 ? 4.344 19.344 21.422 1 97.38 337 LEU B O 1
ATOM 5589 N N . ARG B 1 338 ? 3.691 20.578 23.188 1 98.06 338 ARG B N 1
ATOM 5590 C CA . ARG B 1 338 ? 2.916 21.484 22.359 1 98.06 338 ARG B CA 1
ATOM 5591 C C . ARG B 1 338 ? 3.83 22.359 21.5 1 98.06 338 ARG B C 1
ATOM 5593 O O . ARG B 1 338 ? 4.824 22.891 21.984 1 98.06 338 ARG B O 1
ATOM 5600 N N . GLY B 1 339 ? 3.539 22.453 20.25 1 98.19 339 GLY B N 1
ATOM 5601 C CA . GLY B 1 339 ? 4.426 23.234 19.391 1 98.19 339 GLY B CA 1
ATOM 5602 C C . GLY B 1 339 ? 3.996 23.25 17.938 1 98.19 339 GLY B C 1
ATOM 5603 O O . GLY B 1 339 ? 2.803 23.203 17.641 1 98.19 339 GLY B O 1
ATOM 5604 N N . ALA B 1 340 ? 4.891 23.578 17.109 1 98.75 340 ALA B N 1
ATOM 5605 C CA . ALA B 1 340 ? 4.797 23.641 15.656 1 98.75 340 ALA B CA 1
ATOM 5606 C C . ALA B 1 340 ? 6.07 23.109 15 1 98.75 340 ALA B C 1
ATOM 5608 O O . ALA B 1 340 ? 7.113 23.016 15.648 1 98.75 340 ALA B O 1
ATOM 5609 N N . ARG B 1 341 ? 5.922 22.688 13.82 1 98.81 341 ARG B N 1
ATOM 5610 C CA . ARG B 1 341 ? 7.109 22.281 13.07 1 98.81 341 ARG B CA 1
ATOM 5611 C C . ARG B 1 341 ? 7.402 23.281 11.945 1 98.81 341 ARG B C 1
ATOM 5613 O O . ARG B 1 341 ? 6.496 23.688 11.227 1 98.81 341 ARG B O 1
ATOM 5620 N N . VAL B 1 342 ? 8.68 23.625 11.805 1 98.81 342 VAL B N 1
ATOM 5621 C CA . VAL B 1 342 ? 9.125 24.625 10.828 1 98.81 342 VAL B CA 1
ATOM 5622 C C . VAL B 1 342 ? 9.961 23.938 9.75 1 98.81 342 VAL B C 1
ATOM 5624 O O . VAL B 1 342 ? 10.797 23.094 10.047 1 98.81 342 VAL B O 1
ATOM 5627 N N . PHE B 1 343 ? 9.695 24.281 8.516 1 98.75 343 PHE B N 1
ATOM 5628 C CA . PHE B 1 343 ? 10.445 23.766 7.371 1 98.75 343 PHE B CA 1
ATOM 5629 C C . PHE B 1 343 ? 11.172 24.906 6.66 1 98.75 343 PHE B C 1
ATOM 5631 O O . PHE B 1 343 ? 10.555 25.906 6.281 1 98.75 343 PHE B O 1
ATOM 5638 N N . HIS B 1 344 ? 12.453 24.766 6.504 1 98.31 344 HIS B N 1
ATOM 5639 C CA . HIS B 1 344 ? 13.297 25.688 5.758 1 98.31 344 HIS B CA 1
ATOM 5640 C C . HIS B 1 344 ? 13.656 25.125 4.387 1 98.31 344 HIS B C 1
ATOM 5642 O O . HIS B 1 344 ? 14.375 24.125 4.293 1 98.31 344 HIS B O 1
ATOM 5648 N N . LEU B 1 345 ? 13.156 25.812 3.367 1 98.19 345 LEU B N 1
ATOM 5649 C CA . LEU B 1 345 ? 13.438 25.375 2 1 98.19 345 LEU B CA 1
ATOM 5650 C C . LEU B 1 345 ? 14.484 26.281 1.353 1 98.19 345 LEU B C 1
ATOM 5652 O O . LEU B 1 345 ? 14.484 27.484 1.563 1 98.19 345 LEU B O 1
ATOM 5656 N N . ASP B 1 346 ? 15.344 25.672 0.616 1 98 346 ASP B N 1
ATOM 5657 C CA . ASP B 1 346 ? 16.359 26.375 -0.15 1 98 346 ASP B CA 1
ATOM 5658 C C . ASP B 1 346 ? 16.453 25.844 -1.578 1 98 346 ASP B C 1
ATOM 5660 O O . ASP B 1 346 ? 16.938 24.734 -1.802 1 98 346 ASP B O 1
ATOM 5664 N N . GLU B 1 347 ? 16.047 26.609 -2.561 1 95.69 347 GLU B N 1
ATOM 5665 C CA . GLU B 1 347 ? 16 26.125 -3.938 1 95.69 347 GLU B CA 1
ATOM 5666 C C . GLU B 1 347 ? 17.359 26.234 -4.605 1 95.69 347 GLU B C 1
ATOM 5668 O O . GLU B 1 347 ? 17.547 25.766 -5.734 1 95.69 347 GLU B O 1
ATOM 5673 N N . ASN B 1 348 ? 18.328 26.859 -3.889 1 93.31 348 ASN B N 1
ATOM 5674 C CA . ASN B 1 348 ? 19.656 26.984 -4.449 1 93.31 348 ASN B CA 1
ATOM 5675 C C . ASN B 1 348 ? 20.406 25.656 -4.414 1 93.31 348 ASN B C 1
ATOM 5677 O O . ASN B 1 348 ? 21.422 25.5 -5.102 1 93.31 348 ASN B O 1
ATOM 5681 N N . ALA B 1 349 ? 19.922 24.812 -3.648 1 87.88 349 ALA B N 1
ATOM 5682 C CA . ALA B 1 349 ? 20.484 23.469 -3.611 1 87.88 349 ALA B CA 1
ATOM 5683 C C . ALA B 1 349 ? 19.734 22.531 -4.559 1 87.88 349 ALA B C 1
ATOM 5685 O O . ALA B 1 349 ? 18.531 22.688 -4.766 1 87.88 349 ALA B O 1
ATOM 5686 N N . GLU B 1 350 ? 20.516 21.594 -5.121 1 83 350 GLU B N 1
ATOM 5687 C CA . GLU B 1 350 ? 19.922 20.625 -6.035 1 83 350 GLU B CA 1
ATOM 5688 C C . GLU B 1 350 ? 18.75 19.891 -5.379 1 83 350 GLU B C 1
ATOM 5690 O O . GLU B 1 350 ? 18.891 19.375 -4.262 1 83 350 GLU B O 1
ATOM 5695 N N . GLY B 1 351 ? 17.578 19.906 -6.051 1 84.38 351 GLY B N 1
ATOM 5696 C CA . GLY B 1 351 ? 16.391 19.219 -5.574 1 84.38 351 GLY B CA 1
ATOM 5697 C C . GLY B 1 351 ? 15.711 19.922 -4.422 1 84.38 351 GLY B C 1
ATOM 5698 O O . GLY B 1 351 ? 14.789 19.391 -3.814 1 84.38 351 GLY B O 1
ATOM 5699 N N . VAL B 1 352 ? 16.125 21.172 -4.07 1 87.88 352 VAL B N 1
ATOM 5700 C CA . VAL B 1 352 ? 15.641 21.969 -2.943 1 87.88 352 VAL B CA 1
ATOM 5701 C C . VAL B 1 352 ? 15.961 21.25 -1.636 1 87.88 352 VAL B C 1
ATOM 5703 O O . VAL B 1 352 ? 15.469 20.141 -1.392 1 87.88 352 VAL B O 1
ATOM 5706 N N . VAL B 1 353 ? 16.656 21.797 -0.844 1 86.81 353 VAL B N 1
ATOM 5707 C CA . VAL B 1 353 ? 16.953 21.266 0.48 1 86.81 353 VAL B CA 1
ATOM 5708 C C . VAL B 1 353 ? 15.82 21.609 1.447 1 86.81 353 VAL B C 1
ATOM 5710 O O . VAL B 1 353 ? 15.305 22.734 1.431 1 86.81 353 VAL B O 1
ATOM 5713 N N . VAL B 1 354 ? 15.453 20.609 2.158 1 93.38 354 VAL B N 1
ATOM 5714 C CA . VAL B 1 354 ? 14.445 20.797 3.195 1 93.38 354 VAL B CA 1
ATOM 5715 C C . VAL B 1 354 ? 15.039 20.469 4.562 1 93.38 354 VAL B C 1
ATOM 5717 O O . VAL B 1 354 ? 15.461 19.328 4.805 1 93.38 354 VAL B O 1
ATOM 5720 N N . ASP B 1 355 ? 15.141 21.453 5.383 1 96.81 355 ASP B N 1
ATOM 5721 C CA . ASP B 1 355 ? 15.453 21.266 6.797 1 96.81 355 ASP B CA 1
ATOM 5722 C C . ASP B 1 355 ? 14.227 21.516 7.668 1 96.81 355 ASP B C 1
ATOM 5724 O O . ASP B 1 355 ? 13.375 22.344 7.332 1 96.81 355 ASP B O 1
ATOM 5728 N N . THR B 1 356 ? 14.133 20.75 8.766 1 98.5 356 THR B N 1
ATOM 5729 C CA . THR B 1 356 ? 12.953 20.938 9.602 1 98.5 356 THR B CA 1
ATOM 5730 C C . THR B 1 356 ? 13.32 20.828 11.078 1 98.5 356 THR B C 1
ATOM 5732 O O . THR B 1 356 ? 14.289 20.156 11.438 1 98.5 356 THR B O 1
ATOM 5735 N N . GLU B 1 357 ? 12.562 21.516 11.867 1 98.12 357 GLU B N 1
ATOM 5736 C CA . GLU B 1 357 ? 12.734 21.469 13.32 1 98.12 357 GLU B CA 1
ATOM 5737 C C . GLU B 1 357 ? 11.422 21.75 14.039 1 98.12 357 GLU B C 1
ATOM 5739 O O . GLU B 1 357 ? 10.523 22.391 13.484 1 98.12 357 GLU B O 1
ATOM 5744 N N . MET B 1 358 ? 11.367 21.266 15.25 1 98.38 358 MET B N 1
ATOM 5745 C CA . MET B 1 358 ? 10.258 21.625 16.125 1 98.38 358 MET B CA 1
ATOM 5746 C C . MET B 1 358 ? 10.539 22.922 16.875 1 98.38 358 MET B C 1
ATOM 5748 O O . MET B 1 358 ? 11.695 23.219 17.188 1 98.38 358 MET B O 1
ATOM 5752 N N . VAL B 1 359 ? 9.5 23.688 17.078 1 98.38 359 VAL B N 1
ATOM 5753 C CA . VAL B 1 359 ? 9.477 24.734 18.109 1 98.38 359 VAL B CA 1
ATOM 5754 C C . VAL B 1 359 ? 8.383 24.438 19.125 1 98.38 359 VAL B C 1
ATOM 5756 O O . VAL B 1 359 ? 7.293 23.969 18.766 1 98.38 359 VAL B O 1
ATOM 5759 N N . PHE B 1 360 ? 8.703 24.656 20.359 1 98.31 360 PHE B N 1
ATOM 5760 C CA . PHE B 1 360 ? 7.789 24.25 21.406 1 98.31 360 PHE B CA 1
ATOM 5761 C C . PHE B 1 360 ? 7.25 25.453 22.172 1 98.31 360 PHE B C 1
ATOM 5763 O O . PHE B 1 360 ? 7.934 26.484 22.281 1 98.31 360 PHE B O 1
ATOM 5770 N N . ALA B 1 361 ? 6.086 25.281 22.703 1 98.25 361 ALA B N 1
ATOM 5771 C CA . ALA B 1 361 ? 5.426 26.344 23.469 1 98.25 361 ALA B CA 1
ATOM 5772 C C . ALA B 1 361 ? 6.297 26.797 24.625 1 98.25 361 ALA B C 1
ATOM 5774 O O . ALA B 1 361 ? 6.371 28 24.922 1 98.25 361 ALA B O 1
ATOM 5775 N N . LYS B 1 362 ? 6.918 25.891 25.234 1 96.38 362 LYS B N 1
ATOM 5776 C CA . LYS B 1 362 ? 7.738 26.188 26.406 1 96.38 362 LYS B CA 1
ATOM 5777 C C . LYS B 1 362 ? 8.844 27.188 26.062 1 96.38 362 LYS B C 1
ATOM 5779 O O . LYS B 1 362 ? 9.242 28 26.891 1 96.38 362 LYS B O 1
ATOM 5784 N N . ASP B 1 363 ? 9.328 27.109 24.875 1 96.25 363 ASP B N 1
ATOM 5785 C CA . ASP B 1 363 ? 10.406 28 24.438 1 96.25 363 ASP B CA 1
ATOM 5786 C C . ASP B 1 363 ? 9.906 29.422 24.281 1 96.25 363 ASP B C 1
ATOM 5788 O O . ASP B 1 363 ? 10.703 30.359 24.188 1 96.25 363 ASP B O 1
ATOM 5792 N N . TYR B 1 364 ? 8.602 29.641 24.188 1 97.56 364 TYR B N 1
ATOM 5793 C CA . TYR B 1 364 ? 7.98 30.953 24.094 1 97.56 364 TYR B CA 1
ATOM 5794 C C . TYR B 1 364 ? 7.414 31.375 25.453 1 97.56 364 TYR B C 1
ATOM 5796 O O . TYR B 1 364 ? 6.684 32.375 25.531 1 97.56 364 TYR B O 1
ATOM 5804 N N . GLY B 1 365 ? 7.629 30.578 26.453 1 96.81 365 GLY B N 1
ATOM 5805 C CA . GLY B 1 365 ? 7.152 30.875 27.781 1 96.81 365 GLY B CA 1
ATOM 5806 C C . GLY B 1 365 ? 5.68 30.562 27.984 1 96.81 365 GLY B C 1
ATOM 5807 O O . GLY B 1 365 ? 5.047 31.094 28.906 1 96.81 365 GLY B O 1
ATOM 5808 N N . ILE B 1 366 ? 5.168 29.734 27.125 1 96.56 366 ILE B N 1
ATOM 5809 C CA . ILE B 1 366 ? 3.752 29.375 27.188 1 96.56 366 ILE B CA 1
ATOM 5810 C C . ILE B 1 366 ? 3.594 28.016 27.859 1 96.56 366 ILE B C 1
ATOM 5812 O O . ILE B 1 366 ? 4.176 27.031 27.391 1 96.56 366 ILE B O 1
ATOM 5816 N N . GLN B 1 367 ? 2.887 27.969 29.078 1 88 367 GLN B N 1
ATOM 5817 C CA . GLN B 1 367 ? 2.732 26.734 29.828 1 88 367 GLN B CA 1
ATOM 5818 C C . GLN B 1 367 ? 1.266 26.469 30.156 1 88 367 GLN B C 1
ATOM 5820 O O . GLN B 1 367 ? 0.485 27.406 30.328 1 88 367 GLN B O 1
#

Solvent-accessible surface area (backbone atoms only — not comparable to full-atom values): 37917 Å² total; per-residue (Å²): 141,86,82,76,78,79,75,76,77,78,76,79,76,73,77,74,74,75,76,72,73,72,72,72,71,76,74,67,77,66,47,59,28,62,86,70,84,70,48,54,30,37,90,87,26,40,44,34,38,34,38,38,19,33,39,30,28,40,58,79,50,47,64,63,27,53,50,44,53,46,52,50,46,71,71,64,60,43,62,32,35,38,37,31,7,16,61,29,36,43,78,37,66,38,55,68,36,47,51,43,19,52,46,62,68,48,42,67,36,54,77,68,68,29,34,30,37,60,32,40,22,53,35,48,47,59,20,21,91,64,33,71,51,44,62,65,54,49,50,55,56,52,18,61,35,79,38,29,63,55,48,73,56,60,88,92,40,77,67,52,42,39,35,74,44,64,25,18,31,50,86,54,82,49,56,52,33,33,36,38,30,36,30,19,48,46,62,41,73,78,52,40,77,89,27,66,54,75,70,45,44,60,27,24,51,56,52,56,58,46,47,51,50,49,52,53,51,50,51,52,49,17,66,72,53,71,43,74,50,26,25,41,34,38,25,7,50,48,62,66,60,55,49,22,43,51,18,34,18,66,56,40,67,49,73,67,37,22,55,54,14,31,66,67,23,58,51,46,72,43,77,70,62,73,82,69,21,27,72,56,62,44,14,57,66,44,40,39,64,71,71,62,28,48,49,27,41,38,19,26,82,38,42,53,26,38,27,36,26,39,54,66,65,26,29,39,31,39,28,17,17,33,21,66,65,48,82,52,73,45,80,96,51,25,62,65,52,24,22,32,27,40,36,45,36,30,62,84,39,87,74,39,44,77,46,73,48,78,47,44,28,59,81,74,72,48,129,138,87,73,82,79,79,76,73,78,76,73,77,74,74,75,74,73,74,74,70,72,72,71,72,72,74,76,66,76,66,48,62,30,64,87,70,84,69,49,52,28,37,91,85,25,40,45,34,37,34,38,40,18,34,38,31,29,39,57,79,50,50,64,65,26,53,50,43,52,47,52,49,46,69,71,66,60,43,60,32,34,38,37,32,8,18,60,29,35,42,78,37,66,39,55,68,37,46,51,42,18,54,46,63,68,48,41,67,37,55,78,68,67,28,33,30,37,60,34,41,22,55,35,48,46,57,20,21,90,63,34,70,50,42,62,65,55,49,48,55,55,51,17,63,35,81,38,29,61,57,48,70,55,60,87,92,40,77,68,52,39,38,36,75,44,65,24,18,32,50,87,54,82,48,57,53,32,33,37,39,31,35,30,19,49,44,61,42,74,78,53,40,77,88,26,66,55,75,68,45,44,60,28,24,50,56,52,56,56,45,47,49,49,48,52,52,49,51,50,51,48,17,66,72,53,72,43,74,48,27,24,40,35,37,26,6,49,48,60,67,59,57,49,21,46,53,18,34,18,66,55,40,68,47,74,69,37,22,56,54,16,31,67,68,24,58,51,46,72,44,77,72,62,71,81,67,22,28,72,54,61,44,13,58,65,44,40,37,62,70,71,61,30,48,50,28,41,38,21,27,82,40,44,52,26,39,27,35,27,39,54,65,64,26,30,39,30,38,26,16,18,32,20,67,66,49,81,55,73,48,82,98,50,24,63,65,53,23,21,32,26,39,35,45,35,31,62,82,39,88,75,40,43,76,43,72,47,79,48,44,28,57,82,74,72,48,131

Secondary structure (DSSP, 8-state):
----------------------------------TT---B--TTSEEEEEEE----B-TT--HHHHHHHHHHHHHH--SEEEEES--B-S---SHHHHHHHHHHHHHHHHHHT-EEEEE--TTTTTTHHHH---HHHHHHHHHTSTTB---PPPTT-SSS--EEEEEE-SSSSSEEEEEEEE---SB--S-BTTB--TTS--B----HHHHHHHHHHHHHHHHHHTS---EEEEESSPPTHHHHHHHTSBTB--HHHHHHHHHHHT-BS---S-----SS---HHHHHHHH--EEEEEE-SSTT---EEEETTEEEEE-----SSS--S-GGGTTTT-EEEEEEEETTSTT-EEEEEEEEGGGGT--/---------------------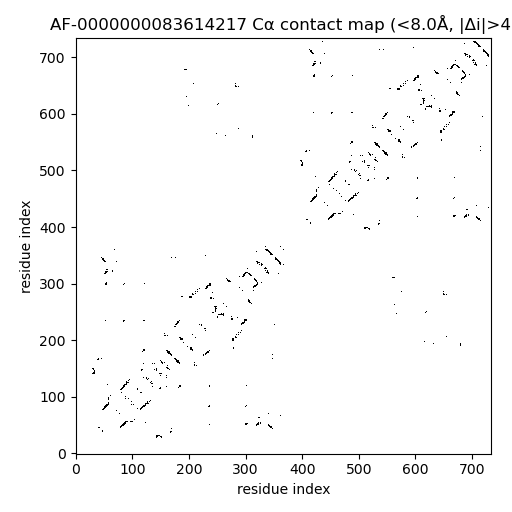-------------TT---B--TTSEEEEEEE----B-TT--HHHHHHHHHHHHHH--SEEEEES--B-S---SHHHHHHHHHHHHHHHHHHT-EEEEE--TTTTTTHHHH---HHHHHHHHHTSTTB---PPPTT-SSS--EEEEEE-SSSSSEEEEEEEE---SB--S-BTTB--TTS--B----HHHHHHHHHHHHHHHHHHTS---EEEEESSPPTHHHHHHHTSBTB--HHHHHHHHHHHT-BS---S-----SS---HHHHHHHH--EEEEEE-SSTT---EEEETTEEEEE-----SSS--S-GGGTTTT-EEEEEEEETTSTT-EEEEEEEEGGGGT--

Radius of gyration: 30.74 Å; Cα contacts (8 Å, |Δi|>4): 1699; chains: 2; bounding box: 96×92×105 Å